Protein AF-X6L931-F1 (afdb_monomer_lite)

Sequence (562 aa):
MQEILWKCPLEDMTSLAKAILKLPLKGQKFVKMIRKCCDMDLNNISTMVNEADKLRTEKSLKQLNDAMNSGEWQFASCKDALQGKKEEELILKITNTVWRYEEIGENIDRVLLGVEKQELKKIESAIQQFEECKEISSYRIEFWKKGGRIDIENDEKGGNQDNDKPLKLPVRSQMNEFEDCKKLWKQQLMEWKKQCFELREKFPALNYFCFNQVHFLIQKINQLNMPNCPDRVIEASKYIKPFLQKIKYNVTDHDVNNVLRGWKGFDPKDLDQYNFNNNNNFRKCRDSIAKFGMILHPIWMSSQHNCVEEKPFSIGLNAGKPNLIIGSKELLFELLGLFESQRFIPRAEHILICNETTTEEDIACLIFRAITNHKKMLLTTDLTITETNHNLVKPLYCLVYPEKLAFATLDHICQDIHELLLNDIRLEQLKNSFYMFVVMSSEPTNDLCKILAPFQLYTSGQVAMGKSRLIQRDIQRIRKIHKAKTIHEICVAFNSKDIDWVTIMNRFWSHHPYSDIDEENTLIIYHLNISSCVSKEINDFLFELLFLQHINSSSQMSQCFH

pLDDT: mean 76.31, std 17.62, range [31.75, 96.31]

Secondary structure (DSSP, 8-state):
-IIIIISS---SHHHHHHHHHTS---HHHHHHHHHHHHSS-HHHHHHHHHHHHHHHHHHHHHHHHHHHHH-EEEEPPHHHHHTT-GGGSEEEEETTEEEEHHHHHHHHHHHHHHS-HHHHTTTHHHHHHHHHHHHHHHHHHHHHHTT--------TTT----TTSPPEEETTS-HHHHHHHHHHHHHHHHHHHHHHHHHHHH-GGGGGS-HHHHHHHHHHHHHHHSTT-TTHHHHHHHHTHHHHHHH-TT--HHHHHHHHHHHHT--GGGGGGG------TTHHHHHHHHHHHHHHHHHHHH--TT-B-SPPP-----TTEEEEEE--TTHHHHHHHHHHHTT----TTTEEE--TT--HHHHHHHHHHHHHHHHHHHHHT-S---S--TT-BPPEEEEE-GGGS-HHHHHHHHHHHIIIIISHHHHHHTTT---EEEEEES-TTSHHHHHHGGGEE---------HHHHHHHHHHHHHHH-TTSEEEEEEEEE-SSS--HHHHHHHHHTTS--SSS-TTTEEEEEEEEE-TTS-TTHHHHHHHHHTSSEE--SSS--EE--

Foldseek 3Di:
DCVQQVVDPDPDPVSNVVSVVPPPDPPVVVVVVVCVVVPDDVVVVVVVVVVVLLVLLVVLLVQLLQLLVFKKKWADFLVCLQVVPQQRGIWIDGPPDIATPVRNVVSVVSNVVNDDPVSCVSNVLVVVLNVLSVLLSVLLSLCSQQQFAFDQDDDPPDDRDHSRGIDMDRSNDDPVVSVVSNVVSNVLSVVSVVLSVLLCVVQVLCLLDRNLLVVVVLVLLVLLLDPPNPPSVVSLVQRPQLSLCSLAVPDDVVLSVQLSVLVVPPDLVVCVVSVDDCDDRRNVSSSSSSSSSVSSRVSNLPHCQFWDQAQAACPVFAFLAEAEEADAPPVVVVVVVVCVRLVHQAAPLQEDEDAQLDALSNVVSLLSNLQVVQVSVVVVPVPDPDPDPSRTRGRAHEYEALVRYDPVRLVVNLVVCCVCRNDPVNCVVSVVGGGHYYYYHNDCPRPSNVSCVVNYDDDDDDDDDDPVPVVVVVVVVVVVPQPQADEAEQEDEDDAQDDPPVVRVVSVVVPDDDDDDDPVRHDYHYHYHYDPNYHPCVVVVCCNCVRNQWDDDSRSDRRGRD

Radius of gyration: 29.78 Å; chains: 1; bounding box: 73×68×77 Å

Organism: Reticulomyxa filosa (NCBI:txid46433)

Structure (mmCIF, N/CA/C/O backbone):
data_AF-X6L931-F1
#
_entry.id   AF-X6L931-F1
#
loop_
_atom_site.group_PDB
_atom_site.id
_atom_site.type_symbol
_atom_site.label_atom_id
_atom_site.label_alt_id
_atom_site.label_comp_id
_atom_site.label_asym_id
_atom_site.label_entity_id
_atom_site.label_seq_id
_atom_site.pdbx_PDB_ins_code
_atom_site.Cartn_x
_atom_site.Cartn_y
_atom_site.Cartn_z
_atom_site.occupancy
_atom_site.B_iso_or_equiv
_atom_site.auth_seq_id
_atom_site.auth_comp_id
_atom_site.auth_asym_id
_atom_site.auth_atom_id
_atom_site.pdbx_PDB_model_num
ATOM 1 N N . MET A 1 1 ? -21.187 -34.403 16.573 1.00 63.12 1 MET A N 1
ATOM 2 C CA . MET A 1 1 ? -22.458 -33.808 16.102 1.00 63.12 1 MET A CA 1
ATOM 3 C C . MET A 1 1 ? -22.191 -32.828 14.970 1.00 63.12 1 MET A C 1
ATOM 5 O O . MET A 1 1 ? -22.684 -33.076 13.885 1.00 63.12 1 MET A O 1
ATOM 9 N N . GLN A 1 2 ? -21.338 -31.818 15.172 1.00 57.94 2 GLN A N 1
ATOM 10 C CA . GLN A 1 2 ? -20.962 -30.834 14.144 1.00 57.94 2 GLN A CA 1
ATOM 11 C C . GLN A 1 2 ? -20.437 -31.471 12.837 1.00 57.94 2 GLN A C 1
ATOM 13 O O . GLN A 1 2 ? -20.990 -31.221 11.776 1.00 57.94 2 GLN A O 1
ATOM 18 N N . GLU A 1 3 ? -19.471 -32.391 12.922 1.00 66.50 3 GLU A N 1
ATOM 19 C CA . GLU A 1 3 ? -18.926 -33.132 11.762 1.00 66.50 3 GLU A CA 1
ATOM 20 C C . GLU A 1 3 ? -19.939 -34.061 11.064 1.00 66.50 3 GLU A C 1
ATOM 22 O O . GLU A 1 3 ? -19.857 -34.288 9.865 1.00 66.50 3 GLU A O 1
ATOM 27 N N . ILE A 1 4 ? -20.907 -34.608 11.806 1.00 69.88 4 ILE A N 1
ATOM 28 C CA . ILE A 1 4 ? -21.804 -35.672 11.314 1.00 69.88 4 ILE A CA 1
ATOM 29 C C . ILE A 1 4 ? -23.136 -35.102 10.804 1.00 69.88 4 ILE A C 1
ATOM 31 O O . ILE A 1 4 ? -23.719 -35.668 9.889 1.00 69.88 4 ILE A O 1
ATOM 35 N N . LEU A 1 5 ? -23.619 -33.996 11.383 1.00 70.25 5 LEU A N 1
ATOM 36 C CA . LEU A 1 5 ? -24.912 -33.383 11.054 1.00 70.25 5 LEU A CA 1
ATOM 37 C C . LEU A 1 5 ? -24.798 -31.990 10.435 1.00 70.25 5 LEU A C 1
ATOM 39 O O . LEU A 1 5 ? -25.561 -31.691 9.530 1.00 70.25 5 LEU A O 1
ATOM 43 N N . TRP A 1 6 ? -23.896 -31.127 10.914 1.00 67.44 6 TRP A N 1
ATOM 44 C CA . TRP A 1 6 ? -23.831 -29.734 10.438 1.00 67.44 6 TRP A CA 1
ATOM 45 C C . TRP A 1 6 ? -22.924 -29.549 9.221 1.00 67.44 6 TRP A C 1
ATOM 47 O O . TRP A 1 6 ? -23.132 -28.620 8.453 1.00 67.44 6 TRP A O 1
ATOM 57 N N . LYS A 1 7 ? -21.929 -30.423 9.038 1.00 71.81 7 LYS A N 1
ATOM 58 C CA . LYS A 1 7 ? -21.010 -30.387 7.888 1.00 71.81 7 LYS A CA 1
ATOM 59 C C . LYS A 1 7 ? -21.321 -31.427 6.807 1.00 71.81 7 LYS A C 1
ATOM 61 O O . LYS A 1 7 ? -20.640 -31.461 5.788 1.00 71.81 7 LYS A O 1
ATOM 66 N N . CYS A 1 8 ? -22.312 -32.292 7.023 1.00 70.19 8 CYS A N 1
ATOM 67 C CA . CYS A 1 8 ? -22.696 -33.305 6.046 1.00 70.19 8 CYS A CA 1
ATOM 68 C C . CYS A 1 8 ? -23.721 -32.695 5.073 1.00 70.19 8 CYS A C 1
ATOM 70 O O . CYS A 1 8 ? -24.689 -32.103 5.547 1.00 70.19 8 CYS A O 1
ATOM 72 N N . PRO A 1 9 ? -23.544 -32.802 3.747 1.00 67.44 9 PRO A N 1
ATOM 73 C CA . PRO A 1 9 ? -24.571 -32.389 2.797 1.00 67.44 9 PRO A CA 1
ATOM 74 C C . PRO A 1 9 ? -25.783 -33.318 2.945 1.00 67.44 9 PRO A C 1
ATOM 76 O O . PRO A 1 9 ? -25.705 -34.519 2.692 1.00 67.44 9 PRO A O 1
ATOM 79 N N . LEU A 1 10 ? -26.892 -32.770 3.438 1.00 80.88 10 LEU A N 1
ATOM 80 C CA . LEU A 1 10 ? -28.129 -33.509 3.675 1.00 80.88 10 LEU A CA 1
ATOM 81 C C . LEU A 1 10 ? -29.097 -33.231 2.527 1.00 80.88 10 LEU A C 1
ATOM 83 O O . LEU A 1 10 ? -29.879 -32.289 2.580 1.00 80.88 10 LEU A O 1
ATOM 87 N N . GLU A 1 11 ? -29.004 -34.039 1.475 1.00 82.31 11 GLU A N 1
ATOM 88 C CA . GLU A 1 11 ? -29.787 -33.855 0.243 1.00 82.31 11 GLU A CA 1
ATOM 89 C C . GLU A 1 11 ? -31.252 -34.293 0.398 1.00 82.31 11 GLU A C 1
ATOM 91 O O . GLU A 1 11 ? -32.134 -33.792 -0.296 1.00 82.31 11 GLU A O 1
ATOM 96 N N . ASP A 1 12 ? -31.531 -35.205 1.333 1.00 81.00 12 ASP A N 1
ATOM 97 C CA . ASP A 1 12 ? -32.870 -35.713 1.614 1.00 81.00 12 ASP A CA 1
ATOM 98 C C . ASP A 1 12 ? -33.040 -36.169 3.081 1.00 81.00 12 ASP A C 1
ATOM 100 O O . ASP A 1 12 ? -32.087 -36.284 3.864 1.00 81.00 12 ASP A O 1
ATOM 104 N N . MET A 1 13 ? -34.287 -36.461 3.471 1.00 81.31 13 MET A N 1
ATOM 105 C CA . MET A 1 13 ? -34.615 -36.950 4.821 1.00 81.31 13 MET A CA 1
ATOM 106 C C . MET A 1 13 ? -33.942 -38.289 5.149 1.00 81.31 13 MET A C 1
ATOM 108 O O . MET A 1 13 ? -33.656 -38.575 6.314 1.00 81.31 13 MET A O 1
ATOM 112 N N . THR A 1 14 ? -33.642 -39.100 4.134 1.00 83.69 14 THR A N 1
ATOM 113 C CA . THR A 1 14 ? -32.938 -40.378 4.287 1.00 83.69 14 THR A CA 1
ATOM 114 C C . THR A 1 14 ? -31.491 -40.159 4.725 1.00 83.69 14 THR A C 1
ATOM 116 O O . THR A 1 14 ? -30.980 -40.862 5.601 1.00 83.69 14 THR A O 1
ATOM 119 N N . SER A 1 15 ? -30.831 -39.164 4.142 1.00 80.69 15 SER A N 1
ATOM 120 C CA . SER A 1 15 ? -29.458 -38.763 4.432 1.00 80.69 15 SER A CA 1
ATOM 121 C C . SER A 1 15 ? -29.354 -38.180 5.837 1.00 80.69 15 SER A C 1
ATOM 123 O O . SER A 1 15 ? -28.461 -38.569 6.594 1.00 80.69 15 SER A O 1
ATOM 125 N N . LEU A 1 16 ? -30.330 -37.357 6.241 1.00 80.25 16 LEU A N 1
ATOM 126 C CA . LEU A 1 16 ? -30.446 -36.858 7.614 1.00 80.25 16 LEU A CA 1
ATOM 127 C C . LEU A 1 16 ? -30.643 -38.004 8.617 1.00 80.25 16 LEU A C 1
ATOM 129 O O . LEU A 1 16 ? -29.922 -38.079 9.611 1.00 80.25 16 LEU A O 1
ATOM 133 N N . ALA A 1 17 ? -31.561 -38.936 8.349 1.00 79.25 17 ALA A N 1
ATOM 134 C CA . ALA A 1 17 ? -31.804 -40.077 9.232 1.00 79.25 17 ALA A CA 1
ATOM 135 C C . ALA A 1 17 ? -30.546 -40.947 9.404 1.00 79.25 17 ALA A C 1
ATOM 137 O O . ALA A 1 17 ? -30.175 -41.300 10.526 1.00 79.25 17 ALA A O 1
ATOM 138 N N . LYS A 1 18 ? -29.830 -41.234 8.307 1.00 80.94 18 LYS A N 1
ATOM 139 C CA . LYS A 1 18 ? -28.554 -41.967 8.338 1.00 80.94 18 LYS A CA 1
ATOM 140 C C . LYS A 1 18 ? -27.480 -41.220 9.130 1.00 80.94 18 LYS A C 1
ATOM 142 O O . LYS A 1 18 ? -26.724 -41.854 9.864 1.00 80.94 18 LYS A O 1
ATOM 147 N N . ALA A 1 19 ? -27.406 -39.898 9.007 1.00 79.81 19 ALA A N 1
ATOM 148 C CA . ALA A 1 19 ? -26.463 -39.076 9.757 1.00 79.81 19 ALA A CA 1
ATOM 149 C C . ALA A 1 19 ? -26.771 -39.067 11.266 1.00 79.81 19 ALA A C 1
ATOM 151 O O . ALA A 1 19 ? -25.864 -39.244 12.080 1.00 79.81 19 ALA A O 1
ATOM 152 N N . ILE A 1 20 ? -28.047 -38.957 11.654 1.00 75.50 20 ILE A N 1
ATOM 153 C CA . ILE A 1 20 ? -28.480 -39.045 13.059 1.00 75.50 20 ILE A CA 1
ATOM 154 C C . ILE A 1 20 ? -28.104 -40.410 13.656 1.00 75.50 20 ILE A C 1
ATOM 156 O O . ILE A 1 20 ? -27.567 -40.470 14.762 1.00 75.50 20 ILE A O 1
ATOM 160 N N . LEU A 1 21 ? -28.316 -41.500 12.908 1.00 77.00 21 LEU A N 1
ATOM 161 C CA . LEU A 1 21 ? -27.977 -42.864 13.335 1.00 77.00 21 LEU A CA 1
ATOM 162 C C . LEU A 1 21 ? -26.465 -43.105 13.490 1.00 77.00 21 LEU A C 1
ATOM 164 O O . LEU A 1 21 ? -26.065 -43.984 14.249 1.00 77.00 21 LEU A O 1
ATOM 168 N N . LYS A 1 22 ? -25.624 -42.323 12.801 1.00 77.62 22 LYS A N 1
ATOM 169 C CA . LYS A 1 22 ? -24.154 -42.385 12.901 1.00 77.62 22 LYS A CA 1
ATOM 170 C C . LYS A 1 22 ? -23.585 -41.648 14.114 1.00 77.62 22 LYS A C 1
ATOM 172 O O . LYS A 1 22 ? -22.385 -41.755 14.372 1.00 77.62 22 LYS A O 1
ATOM 177 N N . LEU A 1 23 ? -24.389 -40.878 14.852 1.00 75.06 23 LEU A N 1
ATOM 178 C CA . LEU A 1 23 ? -23.903 -40.246 16.075 1.00 75.06 23 LEU A CA 1
ATOM 179 C C . LEU A 1 23 ? -23.463 -41.334 17.075 1.00 75.06 23 LEU A C 1
ATOM 181 O O . LEU A 1 23 ? -24.164 -42.331 17.225 1.00 75.06 23 LEU A O 1
ATOM 185 N N . PRO A 1 24 ? -22.326 -41.176 17.780 1.00 64.31 24 PRO A N 1
ATOM 186 C CA . PRO A 1 24 ? -21.878 -42.139 18.783 1.00 64.31 24 PRO A CA 1
ATOM 187 C C . PRO A 1 24 ? -22.879 -42.182 19.950 1.00 64.31 24 PRO A C 1
ATOM 189 O O . PRO A 1 24 ? -22.856 -41.370 20.878 1.00 64.31 24 PRO A O 1
ATOM 192 N N . LEU A 1 25 ? -23.819 -43.121 19.862 1.00 61.47 25 LEU A N 1
ATOM 193 C CA . LEU A 1 25 ? -24.951 -43.276 20.762 1.00 61.47 25 LEU A CA 1
ATOM 194 C C . LEU A 1 25 ? -24.498 -43.935 22.071 1.00 61.47 25 LEU A C 1
ATOM 196 O O . LEU A 1 25 ? -24.530 -45.153 22.217 1.00 61.47 25 LEU A O 1
ATOM 200 N N . LYS A 1 26 ? -24.252 -43.136 23.115 1.00 58.84 26 LYS A N 1
ATOM 201 C CA . LYS A 1 26 ? -24.707 -43.550 24.456 1.00 58.84 26 LYS A CA 1
ATOM 202 C C . LYS A 1 26 ? -26.230 -43.381 24.468 1.00 58.84 26 LYS A C 1
ATOM 204 O O . LYS A 1 26 ? -26.736 -42.398 25.004 1.00 58.84 26 LYS A O 1
ATOM 209 N N . GLY A 1 27 ? -26.938 -44.275 23.768 1.00 59.56 27 GLY A N 1
ATOM 210 C CA . GLY A 1 27 ? -28.285 -44.065 23.211 1.00 59.56 27 GLY A CA 1
ATOM 211 C C . GLY A 1 27 ? -29.347 -43.552 24.185 1.00 59.56 27 GLY A C 1
ATOM 212 O O . GLY A 1 27 ? -30.172 -42.728 23.807 1.00 59.56 27 GLY A O 1
ATOM 213 N N . GLN A 1 28 ? -29.275 -43.918 25.466 1.00 60.59 28 GLN A N 1
ATOM 214 C CA . GLN A 1 28 ? -30.194 -43.376 26.473 1.00 60.59 28 GLN A CA 1
ATOM 215 C C . GLN A 1 28 ? -29.902 -41.917 26.852 1.00 60.59 28 GLN A C 1
ATOM 217 O O . GLN A 1 28 ? -30.826 -41.173 27.163 1.00 60.59 28 GLN A O 1
ATOM 222 N N . LYS A 1 29 ? -28.641 -41.471 26.821 1.00 67.44 29 LYS A N 1
ATOM 223 C CA . LYS A 1 29 ? -28.256 -40.114 27.238 1.00 67.44 29 LYS A CA 1
ATOM 224 C C . LYS A 1 29 ? -28.620 -39.074 26.178 1.00 67.44 29 LYS A C 1
ATOM 226 O O . LYS A 1 29 ? -29.104 -38.009 26.534 1.00 67.44 29 LYS A O 1
ATOM 231 N N . PHE A 1 30 ? -28.448 -39.399 24.896 1.00 70.44 30 PHE A N 1
ATOM 232 C CA . PHE A 1 30 ? -28.790 -38.502 23.788 1.00 70.44 30 PHE A CA 1
ATOM 233 C C . PHE A 1 30 ? -30.301 -38.299 23.655 1.00 70.44 30 PHE A C 1
ATOM 235 O O . PHE A 1 30 ? -30.756 -37.161 23.655 1.00 70.44 30 PHE A O 1
ATOM 242 N N . VAL A 1 31 ? -31.084 -39.385 23.646 1.00 71.06 31 VAL A N 1
ATOM 243 C CA . VAL A 1 31 ? -32.554 -39.301 23.613 1.00 71.06 31 VAL A CA 1
ATOM 244 C C . VAL A 1 31 ? -33.082 -38.568 24.846 1.00 71.06 31 VAL A C 1
ATOM 246 O O . VAL A 1 31 ? -33.968 -37.733 24.722 1.00 71.06 31 VAL A O 1
ATOM 249 N N . LYS A 1 32 ? -32.498 -38.803 26.030 1.00 74.19 32 LYS A N 1
ATOM 250 C CA . LYS A 1 32 ? -32.855 -38.076 27.256 1.00 74.19 32 LYS A CA 1
ATOM 251 C C . LYS A 1 32 ? -32.479 -36.592 27.194 1.00 74.19 32 LYS A C 1
ATOM 253 O O . LYS A 1 32 ? -33.222 -35.782 27.729 1.00 74.19 32 LYS A O 1
ATOM 258 N N . MET A 1 33 ? -31.369 -36.225 26.548 1.00 69.88 33 MET A N 1
ATOM 259 C CA . MET A 1 33 ? -30.984 -34.822 26.338 1.00 69.88 33 MET A CA 1
ATOM 260 C C . MET A 1 33 ? -31.874 -34.130 25.303 1.00 69.88 33 MET A C 1
ATOM 262 O O . MET A 1 33 ? -32.339 -33.037 25.589 1.00 69.88 33 MET A O 1
ATOM 266 N N . ILE A 1 34 ? -32.179 -34.769 24.167 1.00 73.44 34 ILE A N 1
ATOM 267 C CA . ILE A 1 34 ? -33.132 -34.235 23.180 1.00 73.44 34 ILE A CA 1
ATOM 268 C C . ILE A 1 34 ? -34.513 -34.091 23.797 1.00 73.44 34 ILE A C 1
ATOM 270 O O . ILE A 1 34 ? -35.081 -33.015 23.712 1.00 73.44 34 ILE A O 1
ATOM 274 N N . ARG A 1 35 ? -35.026 -35.128 24.470 1.00 75.69 35 ARG A N 1
ATOM 275 C CA . ARG A 1 35 ? -36.306 -35.054 25.181 1.00 75.69 35 ARG A CA 1
ATOM 276 C C . ARG A 1 35 ? -36.288 -33.897 26.178 1.00 75.69 35 ARG A C 1
ATOM 278 O O . ARG A 1 35 ? -37.179 -33.072 26.141 1.00 75.69 35 ARG A O 1
ATOM 285 N N . LYS A 1 36 ? -35.226 -33.755 26.978 1.00 75.06 36 LYS A N 1
ATOM 286 C CA . LYS A 1 36 ? -35.083 -32.621 27.901 1.00 75.06 36 LYS A CA 1
ATOM 287 C C . LYS A 1 36 ? -35.056 -31.262 27.186 1.00 75.06 36 LYS A C 1
ATOM 289 O O . LYS A 1 36 ? -35.568 -30.313 27.754 1.00 75.06 36 LYS A O 1
ATOM 294 N N . CYS A 1 37 ? -34.475 -31.157 25.989 1.00 67.06 37 CYS A N 1
ATOM 295 C CA . CYS A 1 37 ? -34.490 -29.935 25.177 1.00 67.06 37 CYS A CA 1
ATOM 296 C C . CYS A 1 37 ? -35.861 -29.660 24.538 1.00 67.06 37 CYS A C 1
ATOM 298 O O . CYS A 1 37 ? -36.266 -28.509 24.490 1.00 67.06 37 CYS A O 1
ATOM 300 N N . CYS A 1 38 ? -36.565 -30.691 24.061 1.00 69.62 38 CYS A N 1
ATOM 301 C CA . CYS A 1 38 ? -37.903 -30.585 23.470 1.00 69.62 38 CYS A CA 1
ATOM 302 C C . CYS A 1 38 ? -38.991 -30.324 24.520 1.00 69.62 38 CYS A C 1
ATOM 304 O O . CYS A 1 38 ? -39.970 -29.653 24.222 1.00 69.62 38 CYS A O 1
ATOM 306 N N . ASP A 1 39 ? -38.801 -30.842 25.734 1.00 76.00 39 ASP A N 1
ATOM 307 C CA . ASP A 1 39 ? -39.669 -30.615 26.893 1.00 76.00 39 ASP A CA 1
ATOM 308 C C . ASP A 1 39 ? -39.314 -29.303 27.620 1.00 76.00 39 ASP A C 1
ATOM 310 O O . ASP A 1 39 ? -40.004 -28.902 28.558 1.00 76.00 39 ASP A O 1
ATOM 314 N N . MET A 1 40 ? -38.214 -28.642 27.234 1.00 70.81 40 MET A N 1
ATOM 315 C CA . MET A 1 40 ? -37.852 -27.334 27.766 1.00 70.81 40 MET A CA 1
ATOM 316 C C . MET A 1 40 ? -38.753 -26.291 27.118 1.00 70.81 40 MET A C 1
ATOM 318 O O . MET A 1 40 ? -38.824 -26.208 25.894 1.00 70.81 40 MET A O 1
ATOM 322 N N . ASP A 1 41 ? -39.418 -25.481 27.938 1.00 72.69 41 ASP A N 1
ATOM 323 C CA . ASP A 1 41 ? -40.176 -24.340 27.436 1.00 72.69 41 ASP A CA 1
ATOM 324 C C . ASP A 1 41 ? -39.249 -23.457 26.582 1.00 72.69 41 ASP A C 1
ATOM 326 O O . ASP A 1 41 ? -38.189 -23.024 27.043 1.00 72.69 41 ASP A O 1
ATOM 330 N N . LEU A 1 42 ? -39.627 -23.201 25.330 1.00 71.69 42 LEU A N 1
ATOM 331 C CA . LEU A 1 42 ? -38.876 -22.311 24.443 1.00 71.69 42 LEU A CA 1
ATOM 332 C C . LEU A 1 42 ? -38.758 -20.903 25.051 1.00 71.69 42 LEU A C 1
ATOM 334 O O . LEU A 1 42 ? -37.746 -20.233 24.835 1.00 71.69 42 LEU A O 1
ATOM 338 N N . ASN A 1 43 ? -39.719 -20.496 25.891 1.00 74.06 43 ASN A N 1
ATOM 339 C CA . ASN A 1 43 ? -39.619 -19.267 26.675 1.00 74.06 43 ASN A CA 1
ATOM 340 C C . ASN A 1 43 ? -38.457 -19.328 27.675 1.00 74.06 43 ASN A C 1
ATOM 342 O O . ASN A 1 43 ? -37.746 -18.342 27.827 1.00 74.06 43 ASN A O 1
ATOM 346 N N . ASN A 1 44 ? -38.183 -20.486 28.288 1.00 76.38 44 ASN A N 1
ATOM 347 C CA . ASN A 1 44 ? -37.018 -20.657 29.162 1.00 76.38 44 ASN A CA 1
ATOM 348 C C . ASN A 1 44 ? -35.699 -20.584 28.385 1.00 76.38 44 ASN A C 1
ATOM 350 O O . ASN A 1 44 ? -34.724 -20.075 28.927 1.00 76.38 44 ASN A O 1
ATOM 354 N N . ILE A 1 45 ? -35.644 -21.042 27.127 1.00 72.88 45 ILE A N 1
ATOM 355 C CA . ILE A 1 45 ? -34.454 -20.839 26.279 1.00 72.88 45 ILE A CA 1
ATOM 356 C C . ILE A 1 45 ? -34.241 -19.346 26.035 1.00 72.88 45 ILE A C 1
ATOM 358 O O . ILE A 1 45 ? -33.124 -18.863 26.205 1.00 72.88 45 ILE A O 1
ATOM 362 N N . SER A 1 46 ? -35.302 -18.607 25.696 1.00 74.69 46 SER A N 1
ATOM 363 C CA . SER A 1 46 ? -35.222 -17.152 25.536 1.00 74.69 46 SER A CA 1
ATOM 364 C C . SER A 1 46 ? -34.772 -16.463 26.826 1.00 74.69 46 SER A C 1
ATOM 366 O O . SER A 1 46 ? -33.919 -15.583 26.768 1.00 74.69 46 SER A O 1
ATOM 368 N N . THR A 1 47 ? -35.286 -16.876 27.988 1.00 79.56 47 THR A N 1
ATOM 369 C CA . THR A 1 47 ? -34.856 -16.346 29.289 1.00 79.56 47 THR A CA 1
ATOM 370 C C . THR A 1 47 ? -33.387 -16.655 29.557 1.00 79.56 47 THR A C 1
ATOM 372 O O . THR A 1 47 ? -32.647 -15.755 29.930 1.00 79.56 47 THR A O 1
ATOM 375 N N . MET A 1 48 ? -32.926 -17.881 29.290 1.00 76.75 48 MET A N 1
ATOM 376 C CA . MET A 1 48 ? -31.518 -18.258 29.459 1.00 76.75 48 MET A CA 1
ATOM 377 C C . MET A 1 48 ? -30.581 -17.485 28.524 1.00 76.75 48 MET A C 1
ATOM 379 O O . MET A 1 48 ? -29.471 -17.143 28.925 1.00 76.75 48 MET A O 1
ATOM 383 N N . VAL A 1 49 ? -31.003 -17.214 27.285 1.00 79.94 49 VAL A N 1
ATOM 384 C CA . VAL A 1 49 ? -30.245 -16.375 26.344 1.00 79.94 49 VAL A CA 1
ATOM 385 C C . VAL A 1 49 ? -30.175 -14.941 26.863 1.00 79.94 49 VAL A C 1
ATOM 387 O O . VAL A 1 49 ? -29.080 -14.400 26.973 1.00 79.94 49 VAL A O 1
ATOM 390 N N . ASN A 1 50 ? -31.304 -14.371 27.291 1.00 82.94 50 ASN A N 1
ATOM 391 C CA . ASN A 1 50 ? -31.354 -13.024 27.861 1.00 82.94 50 ASN A CA 1
ATOM 392 C C . ASN A 1 50 ? -30.506 -12.901 29.140 1.00 82.94 50 ASN A C 1
ATOM 394 O O . ASN A 1 50 ? -29.813 -11.905 29.330 1.00 82.94 50 ASN A O 1
ATOM 398 N N . GLU A 1 51 ? -30.526 -13.910 30.014 1.00 85.56 51 GLU A N 1
ATOM 399 C CA . GLU A 1 51 ? -29.682 -13.971 31.212 1.00 85.56 51 GLU A CA 1
ATOM 400 C C . GLU A 1 51 ? -28.197 -14.069 30.853 1.00 85.56 51 GLU A C 1
ATOM 402 O O . GLU A 1 51 ? -27.371 -13.371 31.442 1.00 85.56 51 GLU A O 1
ATOM 407 N N . ALA A 1 52 ? -27.843 -14.902 29.871 1.00 83.25 52 ALA A N 1
ATOM 408 C CA . ALA A 1 52 ? -26.469 -15.031 29.401 1.00 83.25 52 ALA A CA 1
ATOM 409 C C . ALA A 1 52 ? -25.954 -13.731 28.765 1.00 83.25 52 ALA A C 1
ATOM 411 O O . ALA A 1 52 ? -24.809 -13.345 29.013 1.00 83.25 52 ALA A O 1
ATOM 412 N N . ASP A 1 53 ? -26.789 -13.044 27.986 1.00 85.50 53 ASP A N 1
ATOM 413 C CA . ASP A 1 53 ? -26.457 -11.753 27.388 1.00 85.50 53 ASP A CA 1
ATOM 414 C C . ASP A 1 53 ? -26.320 -10.671 28.457 1.00 85.50 53 ASP A C 1
ATOM 416 O O . ASP A 1 53 ? -25.325 -9.949 28.461 1.00 85.50 53 ASP A O 1
ATOM 420 N N . LYS A 1 54 ? -27.223 -10.631 29.443 1.00 88.69 54 LYS A N 1
ATOM 421 C CA . LYS A 1 54 ? -27.109 -9.724 30.591 1.00 88.69 54 LYS A CA 1
ATOM 422 C C . LYS A 1 54 ? -25.800 -9.939 31.358 1.00 88.69 54 LYS A C 1
ATOM 424 O O . LYS A 1 54 ? -25.076 -8.980 31.606 1.00 88.69 54 LYS A O 1
ATOM 429 N N . LEU A 1 55 ? -25.448 -11.191 31.665 1.00 89.62 55 LEU A N 1
ATOM 430 C CA . LEU A 1 55 ? -24.191 -11.533 32.345 1.00 89.62 55 LEU A CA 1
ATOM 431 C C . LEU A 1 55 ? -22.956 -11.109 31.540 1.00 89.62 55 LEU A C 1
ATOM 433 O O . LEU A 1 55 ? -21.956 -10.666 32.111 1.00 89.62 55 LEU A O 1
ATOM 437 N N . ARG A 1 56 ? -22.998 -11.248 30.210 1.00 89.50 56 ARG A N 1
ATOM 438 C CA . ARG A 1 56 ? -21.919 -10.782 29.327 1.00 89.50 56 ARG A CA 1
ATOM 439 C C . ARG A 1 56 ? -21.816 -9.263 29.337 1.00 89.50 56 ARG A C 1
ATOM 441 O O . ARG A 1 56 ? -20.712 -8.755 29.500 1.00 89.50 56 ARG A O 1
ATOM 448 N N . THR A 1 57 ? -22.936 -8.558 29.227 1.00 92.06 57 THR A N 1
ATOM 449 C CA . THR A 1 57 ? -22.991 -7.093 29.282 1.00 92.06 57 THR A CA 1
ATOM 450 C C . THR A 1 57 ? -22.453 -6.558 30.608 1.00 92.06 57 THR A C 1
ATOM 452 O O . THR A 1 57 ? -21.595 -5.677 30.606 1.00 92.06 57 THR A O 1
ATOM 455 N N . GLU A 1 58 ? -22.868 -7.133 31.741 1.00 92.25 58 GLU A N 1
ATOM 456 C CA . GLU A 1 58 ? -22.356 -6.775 33.071 1.00 92.25 58 GLU A CA 1
ATOM 457 C C . GLU A 1 58 ? -20.841 -7.007 33.178 1.00 92.25 58 GLU A C 1
ATOM 459 O O . GLU A 1 58 ? -20.108 -6.180 33.729 1.00 92.25 58 GLU A O 1
ATOM 464 N N . LYS A 1 59 ? -20.340 -8.110 32.605 1.00 93.56 59 LYS A N 1
ATOM 465 C CA . LYS A 1 59 ? -18.903 -8.397 32.548 1.00 93.56 59 LYS A CA 1
ATOM 466 C C . LYS A 1 59 ? -18.148 -7.356 31.717 1.00 93.56 59 LYS A C 1
ATOM 468 O O . LYS A 1 59 ? -17.129 -6.856 32.190 1.00 93.56 59 LYS A O 1
ATOM 473 N N . SER A 1 60 ? -18.629 -7.018 30.521 1.00 93.38 60 SER A N 1
ATOM 474 C CA . SER A 1 60 ? -18.001 -6.018 29.646 1.00 93.38 60 SER A CA 1
ATOM 475 C C . SER A 1 60 ? -18.015 -4.627 30.287 1.00 93.38 60 SER A C 1
ATOM 477 O O . SER A 1 60 ? -16.989 -3.949 30.292 1.00 93.38 60 SER A O 1
ATOM 479 N N . LEU A 1 61 ? -19.125 -4.236 30.923 1.00 94.06 61 LEU A N 1
ATOM 480 C CA . LEU A 1 61 ? -19.229 -2.990 31.685 1.00 94.06 61 LEU A CA 1
ATOM 481 C C . LEU A 1 61 ? -18.215 -2.952 32.834 1.00 94.06 61 LEU A C 1
ATOM 483 O O . LEU A 1 61 ? -17.531 -1.947 33.030 1.00 94.06 61 LEU A O 1
ATOM 487 N N . LYS A 1 62 ? -18.084 -4.046 33.591 1.00 93.31 62 LYS A N 1
ATOM 488 C CA . LYS A 1 62 ? -17.084 -4.146 34.659 1.00 93.31 62 LYS A CA 1
ATOM 489 C C . LYS A 1 62 ? -15.666 -3.995 34.108 1.00 93.31 62 LYS A C 1
ATOM 491 O O . LYS A 1 62 ? -14.890 -3.223 34.655 1.00 93.31 62 LYS A O 1
ATOM 496 N N . GLN A 1 63 ? -15.348 -4.675 33.009 1.00 94.50 63 GLN A N 1
ATOM 497 C CA . GLN A 1 63 ? -14.030 -4.598 32.378 1.00 94.50 63 GLN A CA 1
ATOM 498 C C . GLN A 1 63 ? -13.713 -3.187 31.857 1.00 94.50 63 GLN A C 1
ATOM 500 O O . GLN A 1 63 ? -12.589 -2.730 32.038 1.00 94.50 63 GLN A O 1
ATOM 505 N N . LEU A 1 64 ? -14.686 -2.459 31.298 1.00 93.69 64 LEU A N 1
ATOM 506 C CA . LEU A 1 64 ? -14.510 -1.050 30.912 1.00 93.69 64 LEU A CA 1
ATOM 507 C C . LEU A 1 64 ? -14.278 -0.138 32.125 1.00 93.69 64 LEU A C 1
ATOM 509 O O . LEU A 1 64 ? -13.415 0.734 32.081 1.00 93.69 64 LEU A O 1
ATOM 513 N N . ASN A 1 65 ? -14.989 -0.362 33.232 1.00 92.56 65 ASN A N 1
ATOM 514 C CA . ASN A 1 65 ? -14.723 0.363 34.478 1.00 92.56 65 ASN A CA 1
ATOM 515 C C . ASN A 1 65 ? -13.329 0.040 35.044 1.00 92.56 65 ASN A C 1
ATOM 517 O O . ASN A 1 65 ? -12.635 0.933 35.522 1.00 92.56 65 ASN A O 1
ATOM 521 N N . ASP A 1 66 ? -12.888 -1.216 34.967 1.00 93.12 66 ASP A N 1
ATOM 522 C CA . ASP A 1 66 ? -11.531 -1.605 35.361 1.00 93.12 66 ASP A CA 1
ATOM 523 C C . ASP A 1 66 ? -10.489 -0.925 34.452 1.00 93.12 66 ASP A C 1
ATOM 525 O O . ASP A 1 66 ? -9.482 -0.403 34.937 1.00 93.12 66 ASP A O 1
ATOM 529 N N . ALA A 1 67 ? -10.766 -0.846 33.146 1.00 94.38 67 ALA A N 1
ATOM 530 C CA . ALA A 1 67 ? -9.929 -0.143 32.180 1.00 94.38 67 ALA A CA 1
ATOM 531 C C . ALA A 1 67 ? -9.791 1.349 32.516 1.00 94.38 67 ALA A C 1
ATOM 533 O O . ALA A 1 67 ? -8.690 1.881 32.440 1.00 94.38 67 ALA A O 1
ATOM 534 N N . MET A 1 68 ? -10.850 2.015 32.980 1.00 92.69 68 MET A N 1
ATOM 535 C CA . MET A 1 68 ? -10.768 3.414 33.426 1.00 92.69 68 MET A CA 1
ATOM 536 C C . MET A 1 68 ? -9.757 3.637 34.563 1.00 92.69 68 MET A C 1
ATOM 538 O O . MET A 1 68 ? -9.191 4.723 34.678 1.00 92.69 68 MET A O 1
ATOM 542 N N . ASN A 1 69 ? -9.495 2.619 35.390 1.00 90.62 69 ASN A N 1
ATOM 543 C CA . ASN A 1 69 ? -8.583 2.725 36.531 1.00 90.62 69 ASN A CA 1
ATOM 544 C C . ASN A 1 69 ? -7.130 2.369 36.180 1.00 90.62 69 ASN A C 1
ATOM 546 O O . ASN A 1 69 ? -6.198 3.019 36.659 1.00 90.62 69 ASN A O 1
ATOM 550 N N . SER A 1 70 ? -6.924 1.320 35.381 1.00 92.00 70 SER A N 1
ATOM 551 C CA . SER A 1 70 ? -5.595 0.737 35.132 1.00 92.00 70 SER A CA 1
ATOM 552 C C . SER A 1 70 ? -5.352 0.311 33.682 1.00 92.00 70 SER A C 1
ATOM 554 O O . SER A 1 70 ? -4.346 -0.341 33.394 1.00 92.00 70 SER A O 1
ATOM 556 N N . GLY A 1 71 ? -6.265 0.649 32.776 1.00 95.44 71 GLY A N 1
ATOM 557 C CA . GLY A 1 71 ? -6.211 0.256 31.379 1.00 95.44 71 GLY A CA 1
ATOM 558 C C . GLY A 1 71 ? -5.230 1.078 30.548 1.00 95.44 71 GLY A C 1
ATOM 559 O O . GLY A 1 71 ? -4.926 2.237 30.848 1.00 95.44 71 GLY A O 1
ATOM 560 N N . GLU A 1 72 ? -4.760 0.470 29.465 1.00 96.25 72 GLU A N 1
ATOM 561 C CA . GLU A 1 72 ? -3.822 1.063 28.515 1.00 96.25 72 GLU A CA 1
ATOM 562 C C . GLU A 1 72 ? -4.250 0.730 27.081 1.00 96.25 72 GLU A C 1
ATOM 564 O O . GLU A 1 72 ? -4.369 -0.441 26.710 1.00 96.25 72 GLU A O 1
ATOM 569 N N . TRP A 1 73 ? -4.449 1.764 26.268 1.00 96.31 73 TRP A N 1
ATOM 570 C CA . TRP A 1 73 ? -4.540 1.647 24.820 1.00 96.31 73 TRP A CA 1
ATOM 571 C C . TRP A 1 73 ? -3.148 1.391 24.263 1.00 96.31 73 TRP A C 1
ATOM 573 O O . TRP A 1 73 ? -2.227 2.172 24.495 1.00 96.31 73 TRP A O 1
ATOM 583 N N . GLN A 1 74 ? -2.989 0.308 23.516 1.00 94.50 74 GLN A N 1
ATOM 584 C CA . GLN A 1 74 ? -1.750 -0.044 22.847 1.00 94.50 74 GLN A CA 1
ATOM 585 C C . GLN A 1 74 ? -1.990 -0.122 21.344 1.00 94.50 74 GLN A C 1
ATOM 587 O O . GLN A 1 74 ? -2.837 -0.878 20.875 1.00 94.50 74 GLN A O 1
ATOM 592 N N . PHE A 1 75 ? -1.201 0.627 20.590 1.00 92.88 75 PHE A N 1
ATOM 593 C CA . PHE A 1 75 ? -1.275 0.662 19.137 1.00 92.88 75 PHE A CA 1
ATOM 594 C C . PHE A 1 75 ? -0.211 -0.255 18.521 1.00 92.88 75 PHE A C 1
ATOM 596 O O . PHE A 1 75 ? 0.847 -0.460 19.128 1.00 92.88 75 PHE A O 1
ATOM 603 N N . ALA A 1 76 ? -0.449 -0.747 17.301 1.00 90.00 76 ALA A N 1
ATOM 604 C CA . ALA A 1 76 ? 0.527 -1.547 16.552 1.00 90.00 76 ALA A CA 1
ATOM 605 C C . ALA A 1 76 ? 1.910 -0.880 16.479 1.00 90.00 76 ALA A C 1
ATOM 607 O O . ALA A 1 76 ? 2.027 0.353 16.478 1.00 90.00 76 ALA A O 1
ATOM 608 N N . SER A 1 77 ? 2.958 -1.701 16.393 1.00 88.94 77 SER A N 1
ATOM 609 C CA . SER A 1 77 ? 4.281 -1.253 15.946 1.00 88.94 77 SER A CA 1
ATOM 610 C C . SER A 1 77 ? 4.322 -1.118 14.418 1.00 88.94 77 SER A C 1
ATOM 612 O O . SER A 1 77 ? 3.442 -1.620 13.712 1.00 88.94 77 SER A O 1
ATOM 614 N N . CYS A 1 78 ? 5.375 -0.489 13.888 1.00 87.50 78 CYS A N 1
ATOM 615 C CA . CYS A 1 78 ? 5.612 -0.433 12.443 1.00 87.50 78 CYS A CA 1
ATOM 616 C C . CYS A 1 78 ? 5.665 -1.843 11.835 1.00 87.50 78 CYS A C 1
ATOM 618 O O . CYS A 1 78 ? 5.054 -2.112 10.801 1.00 87.50 78 CYS A O 1
ATOM 620 N N . LYS A 1 79 ? 6.334 -2.777 12.518 1.00 86.31 79 LYS A N 1
ATOM 621 C CA . LYS A 1 79 ? 6.442 -4.170 12.081 1.00 86.31 79 LYS A CA 1
ATOM 622 C C . LYS A 1 79 ? 5.079 -4.858 11.997 1.00 86.31 79 LYS A C 1
ATOM 624 O O . LYS A 1 79 ? 4.808 -5.513 10.993 1.00 86.31 79 LYS A O 1
ATOM 629 N N . ASP A 1 80 ? 4.231 -4.695 13.011 1.00 86.44 80 ASP A N 1
ATOM 630 C CA . ASP A 1 80 ? 2.914 -5.347 13.052 1.00 86.44 80 ASP A CA 1
ATOM 631 C C . ASP A 1 80 ? 1.991 -4.786 11.961 1.00 86.44 80 ASP A C 1
ATOM 633 O O . ASP A 1 80 ? 1.353 -5.546 11.227 1.00 86.44 80 ASP A O 1
ATOM 637 N N . ALA A 1 81 ? 2.006 -3.459 11.777 1.00 85.69 81 ALA A N 1
ATOM 638 C CA . ALA A 1 81 ? 1.242 -2.776 10.735 1.00 85.69 81 ALA A CA 1
ATOM 639 C C . ALA A 1 81 ? 1.647 -3.232 9.323 1.00 85.69 81 ALA A C 1
ATOM 641 O O . ALA A 1 81 ? 0.796 -3.475 8.467 1.00 85.69 81 ALA A O 1
ATOM 642 N N . LEU A 1 82 ? 2.951 -3.388 9.079 1.00 84.38 82 LEU A N 1
ATOM 643 C CA . LEU A 1 82 ? 3.482 -3.824 7.788 1.00 84.38 82 LEU A CA 1
ATOM 644 C C . LEU A 1 82 ? 3.284 -5.325 7.518 1.00 84.38 82 LEU A C 1
ATOM 646 O O . LEU A 1 82 ? 3.323 -5.737 6.359 1.00 84.38 82 LEU A O 1
ATOM 650 N N . GLN A 1 83 ? 3.062 -6.137 8.556 1.00 84.12 83 GLN A N 1
ATOM 651 C CA . GLN A 1 83 ? 2.679 -7.549 8.431 1.00 84.12 83 GLN A CA 1
ATOM 652 C C . GLN A 1 83 ? 1.176 -7.746 8.178 1.00 84.12 83 GLN A C 1
ATOM 654 O O . GLN A 1 83 ? 0.749 -8.874 7.946 1.00 84.12 83 GLN A O 1
ATOM 659 N N . GLY A 1 84 ? 0.372 -6.675 8.209 1.00 78.56 84 GLY A N 1
ATOM 660 C CA . GLY A 1 84 ? -1.066 -6.740 7.932 1.00 78.56 84 GLY A CA 1
ATOM 661 C C . GLY A 1 84 ? -1.880 -7.433 9.027 1.00 78.56 84 GLY A C 1
ATOM 662 O O . GLY A 1 84 ? -2.977 -7.927 8.765 1.00 78.56 84 GLY A O 1
ATOM 663 N N . LYS A 1 85 ? -1.361 -7.492 10.257 1.00 79.25 85 LYS A N 1
ATOM 664 C CA . LYS A 1 85 ? -2.055 -8.113 11.386 1.00 79.25 85 LYS A CA 1
ATOM 665 C C . LYS A 1 85 ? -3.112 -7.171 11.965 1.00 79.25 85 LYS A C 1
ATOM 667 O O . LYS A 1 85 ? -2.862 -6.486 12.955 1.00 79.25 85 LYS A O 1
ATOM 672 N N . LYS A 1 86 ? -4.310 -7.184 11.378 1.00 77.44 86 LYS A N 1
ATOM 673 C CA . LYS A 1 86 ? -5.445 -6.346 11.816 1.00 77.44 86 LYS A CA 1
ATOM 674 C C . LYS A 1 86 ? -5.741 -6.451 13.318 1.00 77.44 86 LYS A C 1
ATOM 676 O O . LYS A 1 86 ? -5.981 -5.455 13.986 1.00 77.44 86 LYS A O 1
ATOM 681 N N . GLU A 1 87 ? -5.637 -7.655 13.875 1.00 77.06 87 GLU A N 1
ATOM 682 C CA . GLU A 1 87 ? -5.865 -7.934 15.301 1.00 77.06 87 GLU A CA 1
ATOM 683 C C . GLU A 1 87 ? -4.873 -7.263 16.269 1.00 77.06 87 GLU A C 1
ATOM 685 O O . GLU A 1 87 ? -5.108 -7.256 17.481 1.00 77.06 87 GLU A O 1
ATOM 690 N N . GLU A 1 88 ? -3.743 -6.761 15.766 1.00 81.50 88 GLU A N 1
ATOM 691 C CA . GLU A 1 88 ? -2.704 -6.086 16.550 1.00 81.50 88 GLU A CA 1
ATOM 692 C C . GLU A 1 88 ? -2.701 -4.561 16.325 1.00 81.50 88 GLU A C 1
ATOM 694 O O . GLU A 1 88 ? -1.931 -3.858 16.978 1.00 81.50 88 GLU A O 1
ATOM 699 N N . GLU A 1 89 ? -3.576 -4.031 15.455 1.00 87.75 89 GLU A N 1
ATOM 700 C CA . GLU A 1 89 ? -3.642 -2.600 15.105 1.00 87.75 89 GLU A CA 1
ATOM 701 C C . GLU A 1 89 ? -3.978 -1.709 16.307 1.00 87.75 89 GLU A C 1
ATOM 703 O O . GLU A 1 89 ? -3.371 -0.648 16.493 1.00 87.75 89 GLU A O 1
ATOM 708 N N . LEU A 1 90 ? -4.914 -2.153 17.147 1.00 93.88 90 LEU A N 1
ATOM 709 C CA . LEU A 1 90 ? -5.284 -1.504 18.402 1.00 93.88 90 LEU A CA 1
ATOM 710 C C . LEU A 1 90 ? -5.713 -2.556 19.418 1.00 93.88 90 LEU A C 1
ATOM 712 O O . LEU A 1 90 ? -6.495 -3.460 19.117 1.00 93.88 90 LEU A O 1
ATOM 716 N N . ILE A 1 91 ? -5.205 -2.414 20.634 1.00 94.88 91 ILE A N 1
ATOM 717 C CA . ILE A 1 91 ? -5.449 -3.327 21.738 1.00 94.88 91 ILE A CA 1
ATOM 718 C C . ILE A 1 91 ? -5.760 -2.510 22.991 1.00 94.88 91 ILE A C 1
ATOM 720 O O . ILE A 1 91 ? -5.060 -1.547 23.295 1.00 94.88 91 ILE A O 1
ATOM 724 N N . LEU A 1 92 ? -6.759 -2.933 23.761 1.00 96.25 92 LEU A N 1
ATOM 725 C CA . LEU A 1 92 ? -7.015 -2.427 25.104 1.00 96.25 92 LEU A CA 1
ATOM 726 C C . LEU A 1 92 ? -6.502 -3.446 26.120 1.00 96.25 92 LEU A C 1
ATOM 728 O O . LEU A 1 92 ? -7.033 -4.552 26.246 1.00 96.25 92 LEU A O 1
ATOM 732 N N . LYS A 1 93 ? -5.447 -3.080 26.846 1.00 95.44 93 LYS A N 1
ATOM 733 C CA . LYS A 1 93 ? -4.914 -3.885 27.944 1.00 95.44 93 LYS A CA 1
ATOM 734 C C . LYS A 1 93 ? -5.578 -3.489 29.248 1.00 95.44 93 LYS A C 1
ATOM 736 O O . LYS A 1 93 ? -5.543 -2.331 29.642 1.00 95.44 93 LYS A O 1
ATOM 741 N N . ILE A 1 94 ? -6.133 -4.480 29.928 1.00 94.19 94 ILE A N 1
ATOM 742 C CA . ILE A 1 94 ? -6.762 -4.396 31.244 1.00 94.19 94 ILE A CA 1
ATOM 743 C C . ILE A 1 94 ? -6.020 -5.408 32.127 1.00 94.19 94 ILE A C 1
ATOM 745 O O . ILE A 1 94 ? -5.540 -6.420 31.622 1.00 94.19 94 ILE A O 1
ATOM 749 N N . THR A 1 95 ? -5.898 -5.174 33.435 1.00 83.50 95 THR A N 1
ATOM 750 C CA . THR A 1 95 ? -4.996 -5.919 34.345 1.00 83.50 95 THR A CA 1
ATOM 751 C C . THR A 1 95 ? -4.905 -7.438 34.106 1.00 83.50 95 THR A C 1
ATOM 753 O O . THR A 1 95 ? -3.805 -7.979 34.131 1.00 83.50 95 THR A O 1
ATOM 756 N N . ASN A 1 96 ? -6.025 -8.115 33.817 1.00 85.50 96 ASN A N 1
ATOM 757 C CA . ASN A 1 96 ? -6.073 -9.560 33.549 1.00 85.50 96 ASN A CA 1
ATOM 758 C C . ASN A 1 96 ? -6.724 -9.921 32.200 1.00 85.50 96 ASN A C 1
ATOM 760 O O . ASN A 1 96 ? -7.164 -11.055 32.003 1.00 85.50 96 ASN A O 1
ATOM 764 N N . THR A 1 97 ? -6.902 -8.968 31.285 1.00 92.38 97 THR A N 1
ATOM 765 C CA . THR A 1 97 ? -7.583 -9.211 30.005 1.00 92.38 97 THR A CA 1
ATOM 766 C C . THR A 1 97 ? -7.035 -8.295 28.925 1.00 92.38 97 THR A C 1
ATOM 768 O O . THR A 1 97 ? -6.684 -7.149 29.176 1.00 92.38 97 THR A O 1
ATOM 771 N N . VAL A 1 98 ? -6.973 -8.804 27.705 1.00 94.19 98 VAL A N 1
ATOM 772 C CA . VAL A 1 98 ? -6.570 -8.040 26.533 1.00 94.19 98 VAL A CA 1
ATOM 773 C C . VAL A 1 98 ? -7.731 -8.101 25.559 1.00 94.19 98 VAL A C 1
ATOM 775 O O . VAL A 1 98 ? -8.169 -9.203 25.244 1.00 94.19 98 VAL A O 1
ATOM 778 N N . TRP A 1 99 ? -8.238 -6.948 25.135 1.00 94.50 99 TRP A N 1
ATOM 779 C CA . TRP A 1 99 ? -9.228 -6.868 24.066 1.00 94.50 99 TRP A CA 1
ATOM 780 C C . TRP A 1 99 ? -8.556 -6.406 22.783 1.00 94.50 99 TRP A C 1
ATOM 782 O O . TRP A 1 99 ? -7.827 -5.412 22.784 1.00 94.50 99 TRP A O 1
ATOM 792 N N . ARG A 1 100 ? -8.795 -7.134 21.697 1.00 94.06 100 ARG A N 1
ATOM 793 C CA . ARG A 1 100 ? -8.333 -6.779 20.346 1.00 94.06 100 ARG A CA 1
ATOM 794 C C . ARG A 1 100 ? -9.328 -5.853 19.654 1.00 94.06 100 ARG A C 1
ATOM 796 O O . ARG A 1 100 ? -10.462 -5.748 20.104 1.00 94.06 100 ARG A O 1
ATOM 803 N N . TYR A 1 101 ? -8.921 -5.220 18.553 1.00 90.94 101 TYR A N 1
ATOM 804 C CA . TYR A 1 101 ? -9.719 -4.231 17.812 1.00 90.94 101 TYR A CA 1
ATOM 805 C C . TYR A 1 101 ? -11.214 -4.587 17.691 1.00 90.94 101 TYR A C 1
ATOM 807 O O . TYR A 1 101 ? -12.067 -3.823 18.140 1.00 90.94 101 TYR A O 1
ATOM 815 N N . GLU A 1 102 ? -11.530 -5.765 17.143 1.00 90.81 102 GLU A N 1
ATOM 816 C CA . GLU A 1 102 ? -12.916 -6.219 16.949 1.00 90.81 102 GLU A CA 1
ATOM 817 C C . GLU A 1 102 ? -13.628 -6.478 18.282 1.00 90.81 102 GLU A C 1
ATOM 819 O O . GLU A 1 102 ? -14.752 -6.025 18.492 1.00 90.81 102 GLU A O 1
ATOM 824 N N . GLU A 1 103 ? -12.944 -7.124 19.231 1.00 92.94 103 GLU A N 1
ATOM 825 C CA . GLU A 1 103 ? -13.488 -7.401 20.563 1.00 92.94 103 GLU A CA 1
ATOM 826 C C . GLU A 1 103 ? -13.803 -6.115 21.336 1.00 92.94 103 GLU A C 1
ATOM 828 O O . GLU A 1 103 ? -14.761 -6.087 22.106 1.00 92.94 103 GLU A O 1
ATOM 833 N N . ILE A 1 104 ? -13.014 -5.049 21.161 1.00 93.56 104 ILE A N 1
ATOM 834 C CA . ILE A 1 104 ? -13.281 -3.751 21.792 1.00 93.56 104 ILE A CA 1
ATOM 835 C C . ILE A 1 104 ? -14.614 -3.202 21.278 1.00 93.56 104 ILE A C 1
ATOM 837 O O . ILE A 1 104 ? -15.475 -2.867 22.091 1.00 93.56 104 ILE A O 1
ATOM 841 N N . GLY A 1 105 ? -14.800 -3.172 19.953 1.00 92.88 105 GLY A N 1
ATOM 842 C CA . GLY A 1 105 ? -16.041 -2.717 19.322 1.00 92.88 105 GLY A CA 1
ATOM 843 C C . GLY A 1 105 ? -17.250 -3.526 19.789 1.00 92.88 105 GLY A C 1
ATOM 844 O O . GLY A 1 105 ? -18.203 -2.959 20.316 1.00 92.88 105 GLY A O 1
ATOM 845 N N . GLU A 1 106 ? -17.165 -4.858 19.729 1.00 93.31 106 GLU A N 1
ATOM 846 C CA . GLU A 1 106 ? -18.248 -5.738 20.183 1.00 93.31 106 GLU A CA 1
ATOM 847 C C . GLU A 1 106 ? -18.620 -5.523 21.656 1.00 93.31 106 GLU A C 1
ATOM 849 O O . GLU A 1 106 ? -19.797 -5.551 22.021 1.00 93.31 106 GLU A O 1
ATOM 854 N N . ASN A 1 107 ? -17.627 -5.362 22.535 1.00 94.06 107 ASN A N 1
ATOM 855 C CA . ASN A 1 107 ? -17.881 -5.173 23.961 1.00 94.06 107 ASN A CA 1
ATOM 856 C C . ASN A 1 107 ? -18.462 -3.789 24.265 1.00 94.06 107 ASN A C 1
ATOM 858 O O . ASN A 1 107 ? -19.305 -3.688 25.157 1.00 94.06 107 ASN A O 1
ATOM 862 N N . ILE A 1 108 ? -18.055 -2.751 23.530 1.00 94.06 108 ILE A N 1
ATOM 863 C CA . ILE A 1 108 ? -18.652 -1.416 23.628 1.00 94.06 108 ILE A CA 1
ATOM 864 C C . ILE A 1 108 ? -20.102 -1.449 23.137 1.00 94.06 108 ILE A C 1
ATOM 866 O O . ILE A 1 108 ? -20.984 -1.002 23.867 1.00 94.06 108 ILE A O 1
ATOM 870 N N . ASP A 1 109 ? -20.378 -2.050 21.978 1.00 93.12 109 ASP A N 1
ATOM 871 C CA . ASP A 1 109 ? -21.731 -2.144 21.416 1.00 93.12 109 ASP A CA 1
ATOM 872 C C . ASP A 1 109 ? -22.688 -2.893 22.351 1.00 93.12 109 ASP A C 1
ATOM 874 O O . ASP A 1 109 ? -23.803 -2.437 22.612 1.00 93.12 109 ASP A O 1
ATOM 878 N N . ARG A 1 110 ? -22.238 -4.013 22.937 1.00 91.56 110 ARG A N 1
ATOM 879 C CA . ARG A 1 110 ? -23.018 -4.757 23.946 1.00 91.56 110 ARG A CA 1
ATOM 880 C C . ARG A 1 110 ? -23.402 -3.879 25.131 1.00 91.56 110 ARG A C 1
ATOM 882 O O . ARG A 1 110 ? -24.539 -3.934 25.596 1.00 91.56 110 ARG A O 1
ATOM 889 N N . VAL A 1 111 ? -22.461 -3.078 25.624 1.00 92.88 111 VAL A N 1
ATOM 890 C CA . VAL A 1 111 ? -22.696 -2.184 26.759 1.00 92.88 111 VAL A CA 1
ATOM 891 C C . VAL A 1 111 ? -23.623 -1.034 26.366 1.00 92.88 111 VAL A C 1
ATOM 893 O O . VAL A 1 111 ? -24.572 -0.758 27.093 1.00 92.88 111 VAL A O 1
ATOM 896 N N . LEU A 1 112 ? -23.429 -0.423 25.196 1.00 91.62 112 LEU A N 1
ATOM 897 C CA . LEU A 1 112 ? -24.297 0.640 24.681 1.00 91.62 112 LEU A CA 1
ATOM 898 C C . LEU A 1 112 ? -25.759 0.196 24.531 1.00 91.62 112 LEU A C 1
ATOM 900 O O . LEU A 1 112 ? -26.665 0.982 24.804 1.00 91.62 112 LEU A O 1
ATOM 904 N N . LEU A 1 113 ? -25.990 -1.051 24.116 1.00 89.69 113 LEU A N 1
ATOM 905 C CA . LEU A 1 113 ? -27.332 -1.599 23.903 1.00 89.69 113 LEU A CA 1
ATOM 906 C C . LEU A 1 113 ? -27.980 -2.158 25.177 1.00 89.69 113 LEU A C 1
ATOM 908 O O . LEU A 1 113 ? -29.206 -2.180 25.275 1.00 89.69 113 LEU A O 1
ATOM 912 N N . GLY A 1 114 ? -27.179 -2.650 26.127 1.00 87.44 114 GLY A N 1
ATOM 913 C CA . GLY A 1 114 ? -27.668 -3.436 27.263 1.00 87.44 114 GLY A CA 1
ATOM 914 C C . GLY A 1 114 ? -27.661 -2.734 28.622 1.00 87.44 114 GLY A C 1
ATOM 915 O O . GLY A 1 114 ? -28.101 -3.339 29.598 1.00 87.44 114 GLY A O 1
ATOM 916 N N . VAL A 1 115 ? -27.150 -1.502 28.713 1.00 89.69 115 VAL A N 1
ATOM 917 C CA . VAL A 1 115 ? -26.915 -0.799 29.986 1.00 89.69 115 VAL A CA 1
ATOM 918 C C . VAL A 1 115 ? -27.710 0.506 30.079 1.00 89.69 115 VAL A C 1
ATOM 920 O O . VAL A 1 115 ? -27.953 1.194 29.088 1.00 89.69 115 VAL A O 1
ATOM 923 N N . GLU A 1 116 ? -28.117 0.878 31.295 1.00 89.25 116 GLU A N 1
ATOM 924 C CA . GLU A 1 116 ? -28.835 2.128 31.540 1.00 89.25 116 GLU A CA 1
ATOM 925 C C . GLU A 1 116 ? -27.940 3.371 31.372 1.00 89.25 116 GLU A C 1
ATOM 927 O O . GLU A 1 116 ? -26.744 3.375 31.673 1.00 89.25 116 GLU A O 1
ATOM 932 N N . LYS A 1 117 ? -28.547 4.503 30.988 1.00 88.00 117 LYS A N 1
ATOM 933 C CA . LYS A 1 117 ? -27.831 5.772 30.742 1.00 88.00 117 LYS A CA 1
ATOM 934 C C . LYS A 1 117 ? -26.961 6.251 31.910 1.00 88.00 117 LYS A C 1
ATOM 936 O O . LYS A 1 117 ? -25.977 6.947 31.679 1.00 88.00 117 LYS A O 1
ATOM 941 N N . GLN A 1 118 ? -27.325 5.947 33.156 1.00 88.25 118 GLN A N 1
ATOM 942 C CA . GLN A 1 118 ? -26.549 6.382 34.324 1.00 88.25 118 GLN A CA 1
ATOM 943 C C . GLN A 1 118 ? -25.217 5.639 34.452 1.00 88.25 118 GLN A C 1
ATOM 945 O O . GLN A 1 118 ? -24.220 6.232 34.860 1.00 88.25 118 GLN A O 1
ATOM 950 N N . GLU A 1 119 ? -25.193 4.359 34.096 1.00 86.31 119 GLU A N 1
ATOM 951 C CA . GLU A 1 119 ? -23.986 3.540 34.139 1.00 86.31 119 GLU A CA 1
ATOM 952 C C . GLU A 1 119 ? -23.073 3.845 32.949 1.00 86.31 119 GLU A C 1
ATOM 954 O O . GLU A 1 119 ? -21.859 3.928 33.128 1.00 86.31 119 GLU A O 1
ATOM 959 N N . LEU A 1 120 ? -23.651 4.142 31.778 1.00 89.56 120 LEU A N 1
ATOM 960 C CA . LEU A 1 120 ? -22.902 4.582 30.595 1.00 89.56 120 LEU A CA 1
ATOM 961 C C . LEU A 1 120 ? -22.064 5.842 30.855 1.00 89.56 120 LEU A C 1
ATOM 963 O O . LEU A 1 120 ? -20.920 5.912 30.415 1.00 89.56 120 LEU A O 1
ATOM 967 N N . LYS A 1 121 ? -22.570 6.800 31.645 1.00 89.69 121 LYS A N 1
ATOM 968 C CA . LYS A 1 121 ? -21.821 8.020 32.008 1.00 89.69 121 LYS A CA 1
ATOM 969 C C . LYS A 1 121 ? -20.477 7.743 32.688 1.00 89.69 121 LYS A C 1
ATOM 971 O O . LYS A 1 121 ? -19.589 8.585 32.634 1.00 89.69 121 LYS A O 1
ATOM 976 N N . LYS A 1 122 ? -20.313 6.589 33.345 1.00 88.62 122 LYS A N 1
ATOM 977 C CA . LYS A 1 122 ? -19.063 6.232 34.041 1.00 88.62 122 LYS A CA 1
ATOM 978 C C . LYS A 1 122 ? -17.948 5.810 33.083 1.00 88.62 122 LYS A C 1
ATOM 980 O O . LYS A 1 122 ? -16.781 5.901 33.444 1.00 88.62 122 LYS A O 1
ATOM 985 N N . ILE A 1 123 ? -18.312 5.348 31.889 1.00 91.88 123 ILE A N 1
ATOM 986 C CA . ILE A 1 123 ? -17.396 4.797 30.880 1.00 91.88 123 ILE A CA 1
ATOM 987 C C . ILE A 1 123 ? -17.417 5.592 29.568 1.00 91.88 123 ILE A C 1
ATOM 989 O O . ILE A 1 123 ? -16.735 5.227 28.615 1.00 91.88 123 ILE A O 1
ATOM 993 N N . GLU A 1 124 ? -18.194 6.675 29.511 1.00 92.00 124 GLU A N 1
ATOM 994 C CA . GLU A 1 124 ? -18.372 7.520 28.328 1.00 92.00 124 GLU A CA 1
ATOM 995 C C . GLU A 1 124 ? -17.033 8.018 27.772 1.00 92.00 124 GLU A C 1
ATOM 997 O O . GLU A 1 124 ? -16.818 7.989 26.563 1.00 92.00 124 GLU A O 1
ATOM 1002 N N . SER A 1 125 ? -16.092 8.379 28.648 1.00 92.75 125 SER A N 1
ATOM 1003 C CA . SER A 1 125 ? -14.749 8.793 28.241 1.00 92.75 125 SER A CA 1
ATOM 1004 C C . SER A 1 125 ? -13.959 7.671 27.564 1.00 92.75 125 SER A C 1
ATOM 1006 O O . SER A 1 125 ? -13.324 7.935 26.552 1.00 92.75 125 SER A O 1
ATOM 1008 N N . ALA A 1 126 ? -14.018 6.423 28.046 1.00 93.06 126 ALA A N 1
ATOM 1009 C CA . ALA A 1 126 ? -13.352 5.296 27.380 1.00 93.06 126 ALA A CA 1
ATOM 1010 C C . ALA A 1 126 ? -13.937 5.022 25.986 1.00 93.06 126 ALA A C 1
ATOM 1012 O O . ALA A 1 126 ? -13.195 4.701 25.060 1.00 93.06 126 ALA A O 1
ATOM 1013 N N . ILE A 1 127 ? -15.257 5.171 25.826 1.00 93.44 127 ILE A N 1
ATOM 1014 C CA . ILE A 1 127 ? -15.930 5.007 24.530 1.00 93.44 127 ILE A CA 1
ATOM 1015 C C . ILE A 1 127 ? -15.486 6.111 23.562 1.00 93.44 127 ILE A C 1
ATOM 1017 O O . ILE A 1 127 ? -15.124 5.824 22.426 1.00 93.44 127 ILE A O 1
ATOM 1021 N N . GLN A 1 128 ? -15.446 7.366 24.016 1.00 94.31 128 GLN A N 1
ATOM 1022 C CA . GLN A 1 128 ? -14.961 8.484 23.201 1.00 94.31 128 GLN A CA 1
ATOM 1023 C C . GLN A 1 128 ? -13.478 8.326 22.834 1.00 94.31 128 GLN A C 1
ATOM 1025 O O . GLN A 1 128 ? -13.100 8.525 21.682 1.00 94.31 128 GLN A O 1
ATOM 1030 N N . GLN A 1 129 ? -12.638 7.900 23.781 1.00 95.31 129 GLN A N 1
ATOM 1031 C CA . GLN A 1 129 ? -11.227 7.606 23.521 1.00 95.31 129 GLN A CA 1
ATOM 1032 C C . GLN A 1 129 ? -11.046 6.510 22.471 1.00 95.31 129 GLN A C 1
ATOM 1034 O O . GLN A 1 129 ? -10.113 6.593 21.678 1.00 95.31 129 GLN A O 1
ATOM 1039 N N . PHE A 1 130 ? -11.913 5.493 22.443 1.00 95.50 130 PHE A N 1
ATOM 1040 C CA . PHE A 1 130 ? -11.840 4.440 21.433 1.00 95.50 130 PHE A CA 1
ATOM 1041 C C . PHE A 1 130 ? -12.008 4.997 20.013 1.00 95.50 130 PHE A C 1
ATOM 1043 O O . PHE A 1 130 ? -11.245 4.620 19.123 1.00 95.50 130 PHE A O 1
ATOM 1050 N N . GLU A 1 131 ? -12.931 5.940 19.804 1.00 94.75 131 GLU A N 1
ATOM 1051 C CA . GLU A 1 131 ? -13.112 6.617 18.511 1.00 94.75 131 GLU A CA 1
ATOM 1052 C C . GLU A 1 131 ? -11.847 7.369 18.074 1.00 94.75 131 GLU A C 1
ATOM 1054 O O . GLU A 1 131 ? -11.363 7.179 16.956 1.00 94.75 131 GLU A O 1
ATOM 1059 N N . GLU A 1 132 ? -11.237 8.130 18.984 1.00 95.94 132 GLU A N 1
ATOM 1060 C CA . GLU A 1 132 ? -9.964 8.814 18.725 1.00 95.94 132 GLU A CA 1
ATOM 1061 C C . GLU A 1 132 ? -8.824 7.825 18.447 1.00 95.94 132 GLU A C 1
ATOM 1063 O O . GLU A 1 132 ? -8.017 8.026 17.537 1.00 95.94 132 GLU A O 1
ATOM 1068 N N . CYS A 1 133 ? -8.768 6.716 19.189 1.00 95.88 133 CYS A N 1
ATOM 1069 C CA . CYS A 1 133 ? -7.760 5.678 19.000 1.00 95.88 133 CYS A CA 1
ATOM 1070 C C . CYS A 1 133 ? -7.871 5.005 17.626 1.00 95.88 133 CYS A C 1
ATOM 1072 O O . CYS A 1 133 ? -6.840 4.670 17.038 1.00 95.88 133 CYS A O 1
ATOM 1074 N N . LYS A 1 134 ? -9.082 4.826 17.081 1.00 94.38 134 LYS A N 1
ATOM 1075 C CA . LYS A 1 134 ? -9.256 4.308 15.714 1.00 94.38 134 LYS A CA 1
ATOM 1076 C C . LYS A 1 134 ? -8.613 5.239 14.688 1.00 94.38 134 LYS A C 1
ATOM 1078 O O . LYS A 1 134 ? -7.850 4.770 13.844 1.00 94.38 134 LYS A O 1
ATOM 1083 N N . GLU A 1 135 ? -8.857 6.545 14.793 1.00 95.31 135 GLU A N 1
ATOM 1084 C CA . GLU A 1 135 ? -8.244 7.536 13.902 1.00 95.31 135 GLU A CA 1
ATOM 1085 C C . GLU A 1 135 ? -6.716 7.588 14.056 1.00 95.31 135 GLU A C 1
ATOM 1087 O O . GLU A 1 135 ? -5.997 7.522 13.058 1.00 95.31 135 GLU A O 1
ATOM 1092 N N . ILE A 1 136 ? -6.202 7.644 15.293 1.00 95.06 136 ILE A N 1
ATOM 1093 C CA . ILE A 1 136 ? -4.754 7.629 15.567 1.00 95.06 136 ILE A CA 1
ATOM 1094 C C . ILE A 1 136 ? -4.109 6.380 14.956 1.00 95.06 136 ILE A C 1
ATOM 1096 O O . ILE A 1 136 ? -3.075 6.481 14.294 1.00 95.06 136 ILE A O 1
ATOM 1100 N N . SER A 1 137 ? -4.716 5.205 15.156 1.00 94.31 137 SER A N 1
ATOM 1101 C CA . SER A 1 137 ? -4.215 3.948 14.593 1.00 94.31 137 SER A CA 1
ATOM 1102 C C . SER A 1 137 ? -4.179 3.999 13.065 1.00 94.31 137 SER A C 1
ATOM 1104 O O . SER A 1 137 ? -3.143 3.704 12.465 1.00 94.31 137 SER A O 1
ATOM 1106 N N . SER A 1 138 ? -5.255 4.487 12.440 1.00 93.06 138 SER A N 1
ATOM 1107 C CA . SER A 1 138 ? -5.340 4.652 10.987 1.00 93.06 138 SER A CA 1
ATOM 1108 C C . SER A 1 138 ? -4.225 5.551 10.440 1.00 93.06 138 SER A C 1
ATOM 1110 O O . SER A 1 138 ? -3.504 5.136 9.532 1.00 93.06 138 SER A O 1
ATOM 1112 N N . TYR A 1 139 ? -4.016 6.743 11.019 1.00 94.50 139 TYR A N 1
ATOM 1113 C CA . TYR A 1 139 ? -2.966 7.664 10.562 1.00 94.50 139 TYR A CA 1
ATOM 1114 C C . TYR A 1 139 ? -1.559 7.060 10.701 1.00 94.50 139 TYR A C 1
ATOM 1116 O O . TYR A 1 139 ? -0.729 7.216 9.804 1.00 94.50 139 TYR A O 1
ATOM 1124 N N . ARG A 1 140 ? -1.290 6.330 11.793 1.00 92.75 140 ARG A N 1
ATOM 1125 C CA . ARG A 1 140 ? -0.003 5.648 12.028 1.00 92.75 140 ARG A CA 1
ATOM 1126 C C . ARG A 1 140 ? 0.266 4.559 10.999 1.00 92.75 140 ARG A C 1
ATOM 1128 O O . ARG A 1 140 ? 1.341 4.517 10.400 1.00 92.75 140 ARG A O 1
ATOM 1135 N N . ILE A 1 141 ? -0.719 3.691 10.782 1.00 91.50 141 ILE A N 1
ATOM 1136 C CA . ILE A 1 141 ? -0.621 2.588 9.825 1.00 91.50 141 ILE A CA 1
ATOM 1137 C C . ILE A 1 141 ? -0.403 3.137 8.417 1.00 91.50 141 ILE A C 1
ATOM 1139 O O . ILE A 1 141 ? 0.473 2.648 7.704 1.00 91.50 141 ILE A O 1
ATOM 1143 N N . GLU A 1 142 ? -1.150 4.169 8.021 1.00 91.69 142 GLU A N 1
ATOM 1144 C CA . GLU A 1 142 ? -0.992 4.799 6.712 1.00 91.69 142 GLU A CA 1
ATOM 1145 C C . GLU A 1 142 ? 0.394 5.441 6.546 1.00 91.69 142 GLU A C 1
ATOM 1147 O O . GLU A 1 142 ? 1.048 5.228 5.522 1.00 91.69 142 GLU A O 1
ATOM 1152 N N . PHE A 1 143 ? 0.890 6.148 7.568 1.00 93.56 143 PHE A N 1
ATOM 1153 C CA . PHE A 1 143 ? 2.233 6.737 7.569 1.00 93.56 143 PHE A CA 1
ATOM 1154 C C . PHE A 1 143 ? 3.314 5.678 7.304 1.00 93.56 143 PHE A C 1
ATOM 1156 O O . PHE A 1 143 ? 4.164 5.861 6.430 1.00 93.56 143 PHE A O 1
ATOM 1163 N N . TRP A 1 144 ? 3.257 4.528 7.982 1.00 92.88 144 TRP A N 1
ATOM 1164 C CA . TRP A 1 144 ? 4.227 3.448 7.774 1.00 92.88 144 TRP A CA 1
ATOM 1165 C C . TRP A 1 144 ? 4.041 2.697 6.457 1.00 92.88 144 TRP A C 1
ATOM 1167 O O . TRP A 1 144 ? 5.039 2.337 5.820 1.00 92.88 144 TRP A O 1
ATOM 1177 N N . LYS A 1 145 ? 2.794 2.484 6.014 1.00 90.50 145 LYS A N 1
ATOM 1178 C CA . LYS A 1 145 ? 2.486 1.899 4.698 1.00 90.50 145 LYS A CA 1
ATOM 1179 C C . LYS A 1 145 ? 3.038 2.755 3.559 1.00 90.50 145 LYS A C 1
ATOM 1181 O O . LYS A 1 145 ? 3.524 2.189 2.590 1.00 90.50 145 LYS A O 1
ATOM 1186 N N . LYS A 1 146 ? 3.083 4.081 3.728 1.00 90.94 146 LYS A N 1
ATOM 1187 C CA . LYS A 1 146 ? 3.741 5.029 2.809 1.00 90.94 146 LYS A CA 1
ATOM 1188 C C . LYS A 1 146 ? 5.252 5.165 3.029 1.00 90.94 146 LYS A C 1
ATOM 1190 O O . LYS A 1 146 ? 5.886 6.049 2.462 1.00 90.94 146 LYS A O 1
ATOM 1195 N N . GLY A 1 147 ? 5.847 4.326 3.876 1.00 91.75 147 GLY A N 1
ATOM 1196 C CA . GLY A 1 147 ? 7.288 4.287 4.116 1.00 91.75 147 GLY A CA 1
ATOM 1197 C C . GLY A 1 147 ? 7.823 5.337 5.089 1.00 91.75 147 GLY A C 1
ATOM 1198 O O . GLY A 1 147 ? 9.038 5.477 5.192 1.00 91.75 147 GLY A O 1
ATOM 1199 N N . GLY A 1 148 ? 6.976 6.051 5.828 1.00 92.19 148 GLY A N 1
ATOM 1200 C CA . GLY A 1 148 ? 7.437 6.970 6.868 1.00 92.19 148 GLY A CA 1
ATOM 1201 C C . GLY A 1 148 ? 8.124 6.207 7.999 1.00 92.19 148 GLY A C 1
ATOM 1202 O O . GLY A 1 148 ? 7.692 5.109 8.358 1.00 92.19 148 GLY A O 1
ATOM 1203 N N . ARG A 1 149 ? 9.210 6.745 8.558 1.00 90.38 149 ARG A N 1
ATOM 1204 C CA . ARG A 1 149 ? 9.886 6.211 9.753 1.00 90.38 149 ARG A CA 1
ATOM 1205 C C . ARG A 1 149 ? 10.297 7.370 10.641 1.00 90.38 149 ARG A C 1
ATOM 1207 O O . ARG A 1 149 ? 10.907 8.312 10.151 1.00 90.38 149 ARG A O 1
ATOM 1214 N N . ILE A 1 150 ? 9.964 7.290 11.923 1.00 84.19 150 ILE A N 1
ATOM 1215 C CA . ILE A 1 150 ? 10.365 8.289 12.915 1.00 84.19 150 ILE A CA 1
ATOM 1216 C C . ILE A 1 150 ? 11.781 7.972 13.396 1.00 84.19 150 ILE A C 1
ATOM 1218 O O . ILE A 1 150 ? 12.136 6.805 13.582 1.00 84.19 150 ILE A O 1
ATOM 1222 N N . ASP A 1 151 ? 12.593 9.006 13.563 1.00 69.88 151 ASP A N 1
ATOM 1223 C CA . ASP A 1 151 ? 13.923 8.900 14.135 1.00 69.88 151 ASP A CA 1
ATOM 1224 C C . ASP A 1 151 ? 13.807 8.737 15.652 1.00 69.88 151 ASP A C 1
ATOM 1226 O O . ASP A 1 151 ? 13.011 9.416 16.295 1.00 69.88 151 ASP A O 1
ATOM 1230 N N . ILE A 1 152 ? 14.620 7.860 16.248 1.00 59.12 152 ILE A N 1
ATOM 1231 C CA . ILE A 1 152 ? 14.735 7.803 17.709 1.00 59.12 152 ILE A CA 1
ATOM 1232 C C . ILE A 1 152 ? 15.407 9.108 18.153 1.00 59.12 152 ILE A C 1
ATOM 1234 O O . ILE A 1 152 ? 16.634 9.229 18.099 1.00 59.12 152 ILE A O 1
ATOM 1238 N N . GLU A 1 153 ? 14.610 10.092 18.551 1.00 47.09 153 GLU A N 1
ATOM 1239 C CA . GLU A 1 153 ? 15.066 11.285 19.253 1.00 47.09 153 GLU A CA 1
ATOM 1240 C C . GLU A 1 153 ? 14.372 11.364 20.612 1.00 47.09 153 GLU A C 1
ATOM 1242 O O . GLU A 1 153 ? 13.180 11.089 20.756 1.00 47.09 153 GLU A O 1
ATOM 1247 N N . ASN A 1 154 ? 15.172 11.671 21.635 1.00 41.41 154 ASN A N 1
ATOM 1248 C CA . ASN A 1 154 ? 14.705 11.900 22.994 1.00 41.41 154 ASN A CA 1
ATOM 1249 C C . ASN A 1 154 ? 13.934 13.224 23.014 1.00 41.41 154 ASN A C 1
ATOM 1251 O O . ASN A 1 154 ? 14.509 14.257 23.349 1.00 41.41 154 ASN A O 1
ATOM 1255 N N . ASP A 1 155 ? 12.655 13.218 22.649 1.00 39.84 155 ASP A N 1
ATOM 1256 C CA . ASP A 1 155 ? 11.824 14.397 22.865 1.00 39.84 155 ASP A CA 1
ATOM 1257 C C . ASP A 1 155 ? 11.681 14.636 24.378 1.00 39.84 155 ASP A C 1
ATOM 1259 O O . ASP A 1 155 ? 11.180 13.787 25.126 1.00 39.84 155 ASP A O 1
ATOM 1263 N N . GLU A 1 156 ? 12.084 15.830 24.826 1.00 38.78 156 GLU A N 1
ATOM 1264 C CA . GLU A 1 156 ? 12.001 16.328 26.213 1.00 38.78 156 GLU A CA 1
ATOM 1265 C C . GLU A 1 156 ? 10.562 16.334 26.779 1.00 38.78 156 GLU A C 1
ATOM 1267 O O . GLU A 1 156 ? 10.351 16.594 27.963 1.00 38.78 156 GLU A O 1
ATOM 1272 N N . LYS A 1 157 ? 9.558 16.005 25.954 1.00 39.34 157 LYS A N 1
ATOM 1273 C CA . LYS A 1 157 ? 8.138 15.877 26.316 1.00 39.34 157 LYS A CA 1
ATOM 1274 C C . LYS A 1 157 ? 7.624 14.432 26.382 1.00 39.34 157 LYS A C 1
ATOM 1276 O O . LYS A 1 157 ? 6.419 14.212 26.341 1.00 39.34 157 LYS A O 1
ATOM 1281 N N . GLY A 1 158 ? 8.513 13.455 26.568 1.00 34.34 158 GLY A N 1
ATOM 1282 C CA . GLY A 1 158 ? 8.143 12.196 27.223 1.00 34.34 158 GLY A CA 1
ATOM 1283 C C . GLY A 1 158 ? 7.465 11.149 26.340 1.00 34.34 158 GLY A C 1
ATOM 1284 O O . GLY A 1 158 ? 6.455 10.571 26.731 1.00 34.34 158 GLY A O 1
ATOM 1285 N N . GLY A 1 159 ? 8.069 10.817 25.200 1.00 39.72 159 GLY A N 1
ATOM 1286 C CA . GLY A 1 159 ? 7.748 9.588 24.480 1.00 39.72 159 GLY A CA 1
ATOM 1287 C C . GLY A 1 159 ? 8.941 9.092 23.676 1.00 39.72 159 GLY A C 1
ATOM 1288 O O . GLY A 1 159 ? 9.246 9.656 22.636 1.00 39.72 159 GLY A O 1
ATOM 1289 N N . ASN A 1 160 ? 9.596 8.017 24.127 1.00 41.12 160 ASN A N 1
ATOM 1290 C CA . ASN A 1 160 ? 10.531 7.255 23.292 1.00 41.12 160 ASN A CA 1
ATOM 1291 C C . ASN A 1 160 ? 9.746 6.634 22.124 1.00 41.12 160 ASN A C 1
ATOM 1293 O O . ASN A 1 160 ? 9.258 5.507 22.244 1.00 41.12 160 ASN A O 1
ATOM 1297 N N . GLN A 1 161 ? 9.576 7.365 21.020 1.00 54.22 161 GLN A N 1
ATOM 1298 C CA . GLN A 1 161 ? 8.938 6.841 19.815 1.00 54.22 161 GLN A CA 1
ATOM 1299 C C . GLN A 1 161 ? 9.982 6.131 18.957 1.00 54.22 161 GLN A C 1
ATOM 1301 O O . GLN A 1 161 ? 10.593 6.686 18.054 1.00 54.22 161 GLN A O 1
ATOM 1306 N N . ASP A 1 162 ? 10.192 4.866 19.292 1.00 61.16 162 ASP A N 1
ATOM 1307 C CA . ASP A 1 162 ? 10.860 3.903 18.429 1.00 61.16 162 ASP A CA 1
ATOM 1308 C C . ASP A 1 162 ? 9.799 3.291 17.499 1.00 61.16 162 ASP A C 1
ATOM 1310 O O . ASP A 1 162 ? 8.734 2.894 17.976 1.00 61.16 162 ASP A O 1
ATOM 1314 N N . ASN A 1 163 ? 10.059 3.207 16.188 1.00 64.88 163 ASN A N 1
ATOM 1315 C CA . ASN A 1 163 ? 9.130 2.569 15.240 1.00 64.88 163 ASN A CA 1
ATOM 1316 C C . ASN A 1 163 ? 8.820 1.112 15.633 1.00 64.88 163 ASN A C 1
ATOM 1318 O O . ASN A 1 163 ? 7.744 0.603 15.306 1.00 64.88 163 ASN A O 1
ATOM 1322 N N . ASP A 1 164 ? 9.744 0.465 16.350 1.00 67.56 164 ASP A N 1
ATOM 1323 C CA . ASP A 1 164 ? 9.603 -0.909 16.825 1.00 67.56 164 ASP A CA 1
ATOM 1324 C C . ASP A 1 164 ? 8.930 -1.007 18.205 1.00 67.56 164 ASP A C 1
ATOM 1326 O O . ASP A 1 164 ? 8.581 -2.108 18.641 1.00 67.56 164 ASP A O 1
ATOM 1330 N N . LYS A 1 165 ? 8.680 0.120 18.893 1.00 73.44 165 LYS A N 1
ATOM 1331 C CA . LYS A 1 165 ? 7.924 0.135 20.152 1.00 73.44 165 LYS A CA 1
ATOM 1332 C C . LYS A 1 165 ? 6.471 0.558 19.925 1.00 73.44 165 LYS A C 1
ATOM 1334 O O . LYS A 1 165 ? 6.201 1.569 19.277 1.00 73.44 165 LYS A O 1
ATOM 1339 N N . PRO A 1 166 ? 5.507 -0.180 20.497 1.00 78.44 166 PRO A N 1
ATOM 1340 C CA . PRO A 1 166 ? 4.108 0.204 20.414 1.00 78.44 166 PRO A CA 1
ATOM 1341 C C . PRO A 1 166 ? 3.867 1.495 21.206 1.00 78.44 166 PRO A C 1
ATOM 1343 O O . PRO A 1 166 ? 4.289 1.614 22.360 1.00 78.44 166 PRO A O 1
ATOM 1346 N N . LEU A 1 167 ? 3.161 2.447 20.588 1.00 88.06 167 LEU A N 1
ATOM 1347 C CA . LEU A 1 167 ? 2.632 3.618 21.284 1.00 88.06 167 LEU A CA 1
ATOM 1348 C C . LEU A 1 167 ? 1.615 3.139 22.321 1.00 88.06 167 LEU A C 1
ATOM 1350 O O . LEU A 1 167 ? 0.842 2.213 22.059 1.00 88.06 167 LEU A O 1
ATOM 1354 N N . LYS A 1 168 ? 1.628 3.771 23.491 1.00 92.44 168 LYS A N 1
ATOM 1355 C CA . LYS A 1 168 ? 0.756 3.442 24.613 1.00 92.44 168 LYS A CA 1
ATOM 1356 C C . LYS A 1 168 ? 0.134 4.712 25.166 1.00 92.44 168 LYS A C 1
ATOM 1358 O O . LYS A 1 168 ? 0.863 5.665 25.429 1.00 92.44 168 LYS A O 1
ATOM 1363 N N . LEU A 1 169 ? -1.182 4.707 25.353 1.00 93.69 169 LEU A N 1
ATOM 1364 C CA . LEU A 1 169 ? -1.926 5.793 25.987 1.00 93.69 169 LEU A CA 1
ATOM 1365 C C . LEU A 1 169 ? -2.755 5.227 27.149 1.00 93.69 169 LEU A C 1
ATOM 1367 O O . LEU A 1 169 ? -3.563 4.322 26.934 1.00 93.69 169 LEU A O 1
ATOM 1371 N N . PRO A 1 170 ? -2.572 5.708 28.388 1.00 94.94 170 PRO A N 1
ATOM 1372 C CA . PRO A 1 170 ? -3.406 5.291 29.510 1.00 94.94 170 PRO A CA 1
ATOM 1373 C C . PRO A 1 170 ? -4.881 5.644 29.274 1.00 94.94 170 PRO A C 1
ATOM 1375 O O . PRO A 1 170 ? -5.191 6.750 28.852 1.00 94.94 170 PRO A O 1
ATOM 1378 N N . VAL A 1 171 ? -5.816 4.761 29.627 1.00 94.38 171 VAL A N 1
ATOM 1379 C CA . VAL A 1 171 ? -7.265 5.064 29.532 1.00 94.38 171 VAL A CA 1
ATOM 1380 C C . VAL A 1 171 ? -7.657 6.202 30.485 1.00 94.38 171 VAL A C 1
ATOM 1382 O O . VAL A 1 171 ? -8.559 6.987 30.220 1.00 94.38 171 VAL A O 1
ATOM 1385 N N . ARG A 1 172 ? -6.936 6.348 31.600 1.00 93.00 172 ARG A N 1
ATOM 1386 C CA . ARG A 1 172 ? -7.123 7.454 32.552 1.00 93.00 172 ARG A CA 1
ATOM 1387 C C . ARG A 1 172 ? -6.667 8.825 32.030 1.00 93.00 172 ARG A C 1
ATOM 1389 O O . ARG A 1 172 ? -6.871 9.814 32.732 1.00 93.00 172 ARG A O 1
ATOM 1396 N N . SER A 1 173 ? -5.985 8.879 30.883 1.00 92.38 173 SER A N 1
ATOM 1397 C CA . SER A 1 173 ? -5.533 10.137 30.282 1.00 92.38 173 SER A CA 1
ATOM 1398 C C . SER A 1 173 ? -6.716 11.014 29.887 1.00 92.38 173 SER A C 1
ATOM 1400 O O . SER A 1 173 ? -7.815 10.529 29.601 1.00 92.38 173 SER A O 1
ATOM 1402 N N . GLN A 1 174 ? -6.496 12.326 29.878 1.00 92.88 174 GLN A N 1
ATOM 1403 C CA . GLN A 1 174 ? -7.536 13.263 29.472 1.00 92.88 174 GLN A CA 1
ATOM 1404 C C . GLN A 1 174 ? -7.758 13.220 27.955 1.00 92.88 174 GLN A C 1
ATOM 1406 O O . GLN A 1 174 ? -6.854 12.906 27.187 1.00 92.88 174 GLN A O 1
ATOM 1411 N N . MET A 1 175 ? -8.975 13.548 27.511 1.00 93.62 175 MET A N 1
ATOM 1412 C CA . MET A 1 175 ? -9.357 13.475 26.093 1.00 93.62 175 MET A CA 1
ATOM 1413 C C . MET A 1 175 ? -8.492 14.372 25.188 1.00 93.62 175 MET A C 1
ATOM 1415 O O . MET A 1 175 ? -8.181 13.999 24.061 1.00 93.62 175 MET A O 1
ATOM 1419 N N . ASN A 1 176 ? -8.031 15.515 25.704 1.00 93.88 176 ASN A N 1
ATOM 1420 C CA . ASN A 1 176 ? -7.104 16.407 25.003 1.00 93.88 176 ASN A CA 1
ATOM 1421 C C . ASN A 1 176 ? -5.779 15.719 24.629 1.00 93.88 176 ASN A C 1
ATOM 1423 O O . ASN A 1 176 ? -5.254 15.996 23.559 1.00 93.88 176 ASN A O 1
ATOM 1427 N N . GLU A 1 177 ? -5.265 14.787 25.440 1.00 93.69 177 GLU A N 1
ATOM 1428 C CA . GLU A 1 177 ? -4.051 14.027 25.110 1.00 93.69 177 GLU A CA 1
ATOM 1429 C C . GLU A 1 177 ? -4.255 13.159 23.856 1.00 93.69 177 GLU A C 1
ATOM 1431 O O . GLU A 1 177 ? -3.357 13.051 23.018 1.00 93.69 177 GLU A O 1
ATOM 1436 N N . PHE A 1 178 ? -5.447 12.574 23.692 1.00 95.06 178 PHE A N 1
ATOM 1437 C CA . PHE A 1 178 ? -5.803 11.794 22.504 1.00 95.06 178 PHE A CA 1
ATOM 1438 C C . PHE A 1 178 ? -5.995 12.699 21.289 1.00 95.06 178 PHE A C 1
ATOM 1440 O O . PHE A 1 178 ? -5.443 12.410 20.229 1.00 95.06 178 PHE A O 1
ATOM 1447 N N . GLU A 1 179 ? -6.698 13.823 21.440 1.00 94.62 179 GLU A N 1
ATOM 1448 C CA . GLU A 1 179 ? -6.865 14.795 20.356 1.00 94.62 179 GLU A CA 1
ATOM 1449 C C . GLU A 1 179 ? -5.527 15.370 19.876 1.00 94.62 179 GLU A C 1
ATOM 1451 O O . GLU A 1 179 ? -5.308 15.524 18.672 1.00 94.62 179 GLU A O 1
ATOM 1456 N N . ASP A 1 180 ? -4.621 15.689 20.801 1.00 93.56 180 ASP A N 1
ATOM 1457 C CA . ASP A 1 180 ? -3.291 16.205 20.484 1.00 93.56 180 ASP A CA 1
ATOM 1458 C C . ASP A 1 180 ? -2.441 15.130 19.799 1.00 93.56 180 ASP A C 1
ATOM 1460 O O . ASP A 1 180 ? -1.784 15.410 18.793 1.00 93.56 180 ASP A O 1
ATOM 1464 N N . CYS A 1 181 ? -2.525 13.875 20.257 1.00 93.00 181 CYS A N 1
ATOM 1465 C CA . CYS A 1 181 ? -1.895 12.737 19.589 1.00 93.00 181 CYS A CA 1
ATOM 1466 C C . CYS A 1 181 ? -2.449 12.531 18.168 1.00 93.00 181 CYS A C 1
ATOM 1468 O O . CYS A 1 181 ? -1.684 12.334 17.220 1.00 93.00 181 CYS A O 1
ATOM 1470 N N . LYS A 1 182 ? -3.771 12.640 17.995 1.00 95.00 182 LYS A N 1
ATOM 1471 C CA . LYS A 1 182 ? -4.443 12.552 16.696 1.00 95.00 182 LYS A CA 1
ATOM 1472 C C . LYS A 1 182 ? -3.968 13.642 15.744 1.00 95.00 182 LYS A C 1
ATOM 1474 O O . LYS A 1 182 ? -3.586 13.345 14.612 1.00 95.00 182 LYS A O 1
ATOM 1479 N N . LYS A 1 183 ? -3.960 14.899 16.199 1.00 95.19 183 LYS A N 1
ATOM 1480 C CA . LYS A 1 183 ? -3.476 16.048 15.418 1.00 95.19 183 LYS A CA 1
ATOM 1481 C C . LYS A 1 183 ? -2.015 15.863 15.015 1.00 95.19 183 LYS A C 1
ATOM 1483 O O . LYS A 1 183 ? -1.692 16.077 13.848 1.00 95.19 183 LYS A O 1
ATOM 1488 N N . LEU A 1 184 ? -1.167 15.409 15.940 1.00 92.50 184 LEU A N 1
ATOM 1489 C CA . LEU A 1 184 ? 0.245 15.132 15.682 1.00 92.50 184 LEU A CA 1
ATOM 1490 C C . LEU A 1 184 ? 0.424 14.109 14.554 1.00 92.50 184 LEU A C 1
ATOM 1492 O O . LEU A 1 184 ? 1.097 14.402 13.569 1.00 92.50 184 LEU A O 1
ATOM 1496 N N . TRP A 1 185 ? -0.204 12.934 14.656 1.00 93.19 185 TRP A N 1
ATOM 1497 C CA . TRP A 1 185 ? -0.053 11.880 13.645 1.00 93.19 185 TRP A CA 1
ATOM 1498 C C . TRP A 1 185 ? -0.660 12.256 12.296 1.00 93.19 185 TRP A C 1
ATOM 1500 O O . TRP A 1 185 ? -0.077 11.963 11.252 1.00 93.19 185 TRP A O 1
ATOM 1510 N N . LYS A 1 186 ? -1.787 12.971 12.302 1.00 94.81 186 LYS A N 1
ATOM 1511 C CA . LYS A 1 186 ? -2.380 13.524 11.082 1.00 94.81 186 LYS A CA 1
ATOM 1512 C C . LYS A 1 186 ? -1.428 14.502 10.389 1.00 94.81 186 LYS A C 1
ATOM 1514 O O . LYS A 1 186 ? -1.231 14.410 9.178 1.00 94.81 186 LYS A O 1
ATOM 1519 N N . GLN A 1 187 ? -0.804 15.406 11.146 1.00 92.56 187 GLN A N 1
ATOM 1520 C CA . GLN A 1 187 ? 0.178 16.353 10.618 1.00 92.56 187 GLN A CA 1
ATOM 1521 C C . GLN A 1 187 ? 1.432 15.640 10.094 1.00 92.56 187 GLN A C 1
ATOM 1523 O O . GLN A 1 187 ? 1.904 15.963 9.006 1.00 92.56 187 GLN A O 1
ATOM 1528 N N . GLN A 1 188 ? 1.946 14.647 10.827 1.00 91.25 188 GLN A N 1
ATOM 1529 C CA . GLN A 1 188 ? 3.091 13.838 10.398 1.00 91.25 188 GLN A CA 1
ATOM 1530 C C . GLN A 1 188 ? 2.810 13.104 9.084 1.00 91.25 188 GLN A C 1
ATOM 1532 O O . GLN A 1 188 ? 3.655 13.113 8.191 1.00 91.25 188 GLN A O 1
ATOM 1537 N N . LEU A 1 189 ? 1.619 12.517 8.933 1.00 93.00 189 LEU A N 1
ATOM 1538 C CA . LEU A 1 189 ? 1.198 11.867 7.695 1.00 93.00 189 LEU A CA 1
ATOM 1539 C C . LEU A 1 189 ? 1.126 12.853 6.523 1.00 93.00 189 LEU A C 1
ATOM 1541 O O . LEU A 1 189 ? 1.653 12.556 5.453 1.00 93.00 189 LEU A O 1
ATOM 1545 N N . MET A 1 190 ? 0.506 14.021 6.710 1.00 92.00 190 MET A N 1
ATOM 1546 C CA . MET A 1 190 ? 0.412 15.044 5.658 1.00 92.00 190 MET A CA 1
ATOM 1547 C C . MET A 1 190 ? 1.790 15.542 5.217 1.00 92.00 190 MET A C 1
ATOM 1549 O O . MET A 1 190 ? 2.080 15.622 4.023 1.00 92.00 190 MET A O 1
ATOM 1553 N N . GLU A 1 191 ? 2.659 15.842 6.178 1.00 91.38 191 GLU A N 1
ATOM 1554 C CA . GLU A 1 191 ? 4.018 16.297 5.900 1.00 91.38 191 GLU A CA 1
ATOM 1555 C C . GLU A 1 191 ? 4.845 15.196 5.218 1.00 91.38 191 GLU A C 1
ATOM 1557 O O . GLU A 1 191 ? 5.582 15.470 4.272 1.00 91.38 191 GLU A O 1
ATOM 1562 N N . TRP A 1 192 ? 4.678 13.933 5.624 1.00 92.56 192 TRP A N 1
ATOM 1563 C CA . TRP A 1 192 ? 5.322 12.806 4.953 1.00 92.56 192 TRP A CA 1
ATOM 1564 C C . TRP A 1 192 ? 4.834 12.627 3.514 1.00 92.56 192 TRP A C 1
ATOM 1566 O O . TRP A 1 192 ? 5.664 12.488 2.622 1.00 92.56 192 TRP A O 1
ATOM 1576 N N . LYS A 1 193 ? 3.522 12.717 3.251 1.00 91.31 193 LYS A N 1
ATOM 1577 C CA . LYS A 1 193 ? 2.965 12.678 1.883 1.00 91.31 193 LYS A CA 1
ATOM 1578 C C . LYS A 1 193 ? 3.607 13.738 0.984 1.00 91.31 193 LYS A C 1
ATOM 1580 O O . LYS A 1 193 ? 4.021 13.436 -0.136 1.00 91.31 193 LYS A O 1
ATOM 1585 N N . LYS A 1 194 ? 3.772 14.959 1.497 1.00 90.06 194 LYS A N 1
ATOM 1586 C CA . LYS A 1 194 ? 4.461 16.039 0.781 1.00 90.06 194 LYS A CA 1
ATOM 1587 C C . LYS A 1 194 ? 5.929 15.698 0.498 1.00 90.06 194 LYS A C 1
ATOM 1589 O O . LYS A 1 194 ? 6.402 15.892 -0.619 1.00 90.06 194 LYS A O 1
ATOM 1594 N N . GLN A 1 195 ? 6.649 15.143 1.471 1.00 90.12 195 GLN A N 1
ATOM 1595 C CA . GLN A 1 195 ? 8.049 14.751 1.278 1.00 90.12 195 GLN A CA 1
ATOM 1596 C C . GLN A 1 195 ? 8.218 13.575 0.319 1.00 90.12 195 GLN A C 1
ATOM 1598 O O . GLN A 1 195 ? 9.139 13.588 -0.494 1.00 90.12 195 GLN A O 1
ATOM 1603 N N . CYS A 1 196 ? 7.325 12.585 0.364 1.00 92.00 196 CYS A N 1
ATOM 1604 C CA . CYS A 1 196 ? 7.259 11.505 -0.616 1.00 92.00 196 CYS A CA 1
ATOM 1605 C C . CYS A 1 196 ? 7.205 12.067 -2.035 1.00 92.00 196 CYS A C 1
ATOM 1607 O O . CYS A 1 196 ? 7.970 11.646 -2.903 1.00 92.00 196 CYS A O 1
ATOM 1609 N N . PHE A 1 197 ? 6.330 13.048 -2.245 1.00 89.88 197 PHE A N 1
ATOM 1610 C CA . PHE A 1 197 ? 6.184 13.731 -3.517 1.00 89.88 197 PHE A CA 1
ATOM 1611 C C . PHE A 1 197 ? 7.491 14.445 -3.934 1.00 89.88 197 PHE A C 1
ATOM 1613 O O . PHE A 1 197 ? 8.006 14.206 -5.029 1.00 89.88 197 PHE A O 1
ATOM 1620 N N . GLU A 1 198 ? 8.089 15.251 -3.048 1.00 90.06 198 GLU A N 1
ATOM 1621 C CA . GLU A 1 198 ? 9.348 15.968 -3.322 1.00 90.06 198 GLU A CA 1
ATOM 1622 C C . GLU A 1 198 ? 10.524 15.025 -3.631 1.00 90.06 198 GLU A C 1
ATOM 1624 O O . GLU A 1 198 ? 11.320 15.289 -4.535 1.00 90.06 198 GLU A O 1
ATOM 1629 N N . LEU A 1 199 ? 10.640 13.911 -2.901 1.00 92.88 199 LEU A N 1
ATOM 1630 C CA . LEU A 1 199 ? 11.674 12.898 -3.121 1.00 92.88 199 LEU A CA 1
ATOM 1631 C C . LEU A 1 199 ? 11.549 12.267 -4.513 1.00 92.88 199 LEU A C 1
ATOM 1633 O O . LEU A 1 199 ? 12.557 12.084 -5.194 1.00 92.88 199 LEU A O 1
ATOM 1637 N N . ARG A 1 200 ? 10.322 11.966 -4.952 1.00 93.38 200 ARG A N 1
ATOM 1638 C CA . ARG A 1 200 ? 10.040 11.354 -6.261 1.00 93.38 200 ARG A CA 1
ATOM 1639 C C . ARG A 1 200 ? 10.319 12.287 -7.433 1.00 93.38 200 ARG A C 1
ATOM 1641 O O . ARG A 1 200 ? 10.781 11.830 -8.481 1.00 93.38 200 ARG A O 1
ATOM 1648 N N . GLU A 1 201 ? 10.087 13.585 -7.253 1.00 88.56 201 GLU A N 1
ATOM 1649 C CA . GLU A 1 201 ? 10.465 14.591 -8.246 1.00 88.56 201 GLU A CA 1
ATOM 1650 C C . GLU A 1 201 ? 11.976 14.795 -8.329 1.00 88.56 201 GLU A C 1
ATOM 1652 O O . GLU A 1 201 ? 12.525 14.838 -9.432 1.00 88.56 201 GLU A O 1
ATOM 1657 N N . LYS A 1 202 ? 12.649 14.922 -7.178 1.00 89.69 202 LYS A N 1
ATOM 1658 C CA . LYS A 1 202 ? 14.091 15.205 -7.120 1.00 89.69 202 LYS A CA 1
ATOM 1659 C C . LYS A 1 202 ? 14.942 14.003 -7.523 1.00 89.69 202 LYS A C 1
ATOM 1661 O O . LYS A 1 202 ? 15.996 14.185 -8.129 1.00 89.69 202 LYS A O 1
ATOM 1666 N N . PHE A 1 203 ? 14.490 12.784 -7.226 1.00 93.06 203 PHE A N 1
ATOM 1667 C CA . PHE A 1 203 ? 15.247 11.558 -7.478 1.00 93.06 203 PHE A CA 1
ATOM 1668 C C . PHE A 1 203 ? 14.442 10.561 -8.326 1.00 93.06 203 PHE A C 1
ATOM 1670 O O . PHE A 1 203 ? 13.872 9.607 -7.793 1.00 93.06 203 PHE A O 1
ATOM 1677 N N . PRO A 1 204 ? 14.443 10.707 -9.666 1.00 92.19 204 PRO A N 1
ATOM 1678 C CA . PRO A 1 204 ? 13.663 9.858 -10.571 1.00 92.19 204 PRO A CA 1
ATOM 1679 C C . PRO A 1 204 ? 13.894 8.347 -10.437 1.00 92.19 204 PRO A C 1
ATOM 1681 O O . PRO A 1 204 ? 12.987 7.556 -10.693 1.00 92.19 204 PRO A O 1
ATOM 1684 N N . ALA A 1 205 ? 15.088 7.930 -10.005 1.00 93.25 205 ALA A N 1
ATOM 1685 C CA . ALA A 1 205 ? 15.403 6.526 -9.752 1.00 93.25 205 ALA A CA 1
ATOM 1686 C C . ALA A 1 205 ? 14.516 5.898 -8.655 1.00 93.25 205 ALA A C 1
ATOM 1688 O O . ALA A 1 205 ? 14.268 4.695 -8.686 1.00 93.25 205 ALA A O 1
ATOM 1689 N N . LEU A 1 206 ? 13.984 6.700 -7.721 1.00 95.69 206 LEU A N 1
ATOM 1690 C CA . LEU A 1 206 ? 13.057 6.236 -6.683 1.00 95.69 206 LEU A CA 1
ATOM 1691 C C . LEU A 1 206 ? 11.692 5.825 -7.248 1.00 95.69 206 LEU A C 1
ATOM 1693 O O . LEU A 1 206 ? 10.970 5.066 -6.612 1.00 95.69 206 LEU A O 1
ATOM 1697 N N . ASN A 1 207 ? 11.335 6.263 -8.457 1.00 94.88 207 ASN A N 1
ATOM 1698 C CA . ASN A 1 207 ? 10.039 5.949 -9.066 1.00 94.88 207 ASN A CA 1
ATOM 1699 C C . ASN A 1 207 ? 9.920 4.492 -9.530 1.00 94.88 207 ASN A C 1
ATOM 1701 O O . ASN A 1 207 ? 8.867 4.080 -10.001 1.00 94.88 207 ASN A O 1
ATOM 1705 N N . TYR A 1 208 ? 10.974 3.691 -9.376 1.00 93.56 208 TYR A N 1
ATOM 1706 C CA . TYR A 1 208 ? 10.970 2.250 -9.636 1.00 93.56 208 TYR A CA 1
ATOM 1707 C C . TYR A 1 208 ? 10.639 1.416 -8.390 1.00 93.56 208 TYR A C 1
ATOM 1709 O O . TYR A 1 208 ? 10.502 0.196 -8.498 1.00 93.56 208 TYR A O 1
ATOM 1717 N N . PHE A 1 209 ? 10.499 2.060 -7.224 1.00 94.31 209 PHE A N 1
ATOM 1718 C CA . PHE A 1 209 ? 10.292 1.386 -5.947 1.00 94.31 209 PHE A CA 1
ATOM 1719 C C . PHE A 1 209 ? 9.272 2.112 -5.064 1.00 94.31 209 PHE A C 1
ATOM 1721 O O . PHE A 1 209 ? 9.240 3.346 -4.976 1.00 94.31 209 PHE A O 1
ATOM 1728 N N . CYS A 1 210 ? 8.499 1.326 -4.325 1.00 94.06 210 CYS A N 1
ATOM 1729 C CA . CYS A 1 210 ? 7.751 1.818 -3.171 1.00 94.06 210 CYS A CA 1
ATOM 1730 C C . CYS A 1 210 ? 8.726 2.099 -2.015 1.00 94.06 210 CYS A C 1
ATOM 1732 O O . CYS A 1 210 ? 9.751 1.423 -1.885 1.00 94.06 210 CYS A O 1
ATOM 1734 N N . PH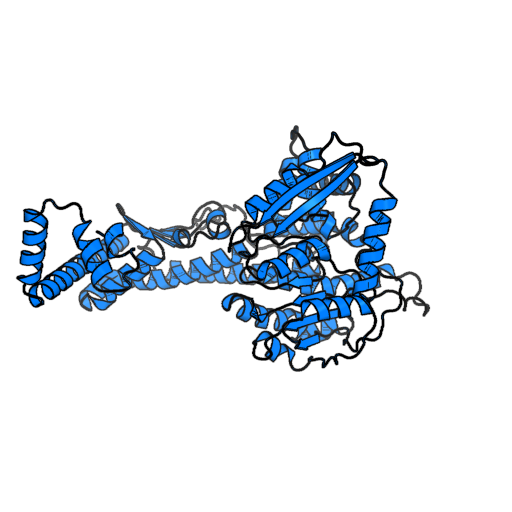E A 1 211 ? 8.446 3.062 -1.138 1.00 95.06 211 PHE A N 1
ATOM 1735 C CA . PHE A 1 211 ? 9.383 3.460 -0.082 1.00 95.06 211 PHE A CA 1
ATOM 1736 C C . PHE A 1 211 ? 9.681 2.320 0.896 1.00 95.06 211 PHE A C 1
ATOM 1738 O O . PHE A 1 211 ? 10.801 2.208 1.388 1.00 95.06 211 PHE A O 1
ATOM 1745 N N . ASN A 1 212 ? 8.737 1.405 1.125 1.00 93.06 212 ASN A N 1
ATOM 1746 C CA . ASN A 1 212 ? 9.006 0.200 1.915 1.00 93.06 212 ASN A CA 1
ATOM 1747 C C . ASN A 1 212 ? 10.001 -0.759 1.232 1.00 93.06 212 ASN A C 1
ATOM 1749 O O . ASN A 1 212 ? 10.822 -1.368 1.918 1.00 93.06 212 ASN A O 1
ATOM 1753 N N . GLN A 1 213 ? 10.005 -0.839 -0.104 1.00 92.31 213 GLN A N 1
ATOM 1754 C CA . GLN A 1 213 ? 11.041 -1.566 -0.851 1.00 92.31 213 GLN A CA 1
ATOM 1755 C C . GLN A 1 213 ? 12.388 -0.840 -0.760 1.00 92.31 213 GLN A C 1
ATOM 1757 O O . GLN A 1 213 ? 13.420 -1.485 -0.591 1.00 92.31 213 GLN A O 1
ATOM 1762 N N . VAL A 1 214 ? 12.388 0.498 -0.803 1.00 95.44 214 VAL A N 1
ATOM 1763 C CA . VAL A 1 214 ? 13.599 1.306 -0.586 1.00 95.44 214 VAL A CA 1
ATOM 1764 C C . VAL A 1 214 ? 14.191 1.032 0.798 1.00 95.44 214 VAL A C 1
ATOM 1766 O O . VAL A 1 214 ? 15.384 0.764 0.898 1.00 95.44 214 VAL A O 1
ATOM 1769 N N . HIS A 1 215 ? 13.375 1.008 1.855 1.00 93.12 215 HIS A N 1
ATOM 1770 C CA . HIS A 1 215 ? 13.827 0.665 3.211 1.00 93.12 215 HIS A CA 1
ATOM 1771 C C . HIS A 1 215 ? 14.442 -0.728 3.291 1.00 93.12 215 HIS A C 1
ATOM 1773 O O . HIS A 1 215 ? 15.518 -0.896 3.868 1.00 93.12 215 HIS A O 1
ATOM 1779 N N . PHE A 1 216 ? 13.797 -1.716 2.670 1.00 91.38 216 PHE A N 1
ATOM 1780 C CA . PHE A 1 216 ? 14.336 -3.069 2.582 1.00 91.38 216 PHE A CA 1
ATOM 1781 C C . PHE A 1 216 ? 15.704 -3.093 1.880 1.00 91.38 216 PHE A C 1
ATOM 1783 O O . PHE A 1 216 ? 16.656 -3.694 2.384 1.00 91.38 216 PHE A O 1
ATOM 1790 N N . LEU A 1 217 ? 15.838 -2.393 0.751 1.00 93.75 217 LEU A N 1
ATOM 1791 C CA . LEU A 1 217 ? 17.093 -2.313 0.002 1.00 93.75 217 LEU A CA 1
ATOM 1792 C C . LEU A 1 217 ? 18.185 -1.585 0.783 1.00 93.75 217 LEU A C 1
ATOM 1794 O O . LEU A 1 217 ? 19.318 -2.058 0.818 1.00 93.75 217 LEU A O 1
ATOM 1798 N N . ILE A 1 218 ? 17.857 -0.488 1.464 1.00 94.56 218 ILE A N 1
ATOM 1799 C CA . ILE A 1 218 ? 18.782 0.225 2.353 1.00 94.56 218 ILE A CA 1
ATOM 1800 C C . ILE A 1 218 ? 19.276 -0.711 3.462 1.00 94.56 218 ILE A C 1
ATOM 1802 O O . ILE A 1 218 ? 20.480 -0.794 3.711 1.00 94.56 218 ILE A O 1
ATOM 1806 N N . GLN A 1 219 ? 18.374 -1.464 4.099 1.00 91.69 219 GLN A N 1
ATOM 1807 C CA . GLN A 1 219 ? 18.739 -2.443 5.122 1.00 91.69 219 GLN A CA 1
ATOM 1808 C C . GLN A 1 219 ? 19.684 -3.514 4.560 1.00 91.69 219 GLN A C 1
ATOM 1810 O O . GLN A 1 219 ? 20.699 -3.826 5.188 1.00 91.69 219 GLN A O 1
ATOM 1815 N N . LYS A 1 220 ? 19.399 -4.038 3.363 1.00 92.62 220 LYS A N 1
ATOM 1816 C CA . LYS A 1 220 ? 20.252 -5.023 2.685 1.00 92.62 220 LYS A CA 1
ATOM 1817 C C . LYS A 1 220 ? 21.617 -4.457 2.303 1.00 92.62 220 LYS A C 1
ATOM 1819 O O . LYS A 1 220 ? 22.630 -5.103 2.552 1.00 92.62 220 LYS A O 1
ATOM 1824 N N . ILE A 1 221 ? 21.678 -3.234 1.787 1.00 93.44 221 ILE A N 1
ATOM 1825 C CA . ILE A 1 221 ? 22.940 -2.551 1.477 1.00 93.44 221 ILE A CA 1
ATOM 1826 C C . ILE A 1 221 ? 23.773 -2.340 2.745 1.00 93.44 221 ILE A C 1
ATOM 1828 O O . ILE A 1 221 ? 24.982 -2.575 2.727 1.00 93.44 221 ILE A O 1
ATOM 1832 N N . ASN A 1 222 ? 23.145 -1.936 3.853 1.00 91.88 222 ASN A N 1
ATOM 1833 C CA . ASN A 1 222 ? 23.824 -1.791 5.139 1.00 91.88 222 ASN A CA 1
ATOM 1834 C C . ASN A 1 222 ? 24.411 -3.129 5.612 1.00 91.88 222 ASN A C 1
ATOM 1836 O O . ASN A 1 222 ? 25.588 -3.174 5.963 1.00 91.88 222 ASN A O 1
ATOM 1840 N N . GLN A 1 223 ? 23.640 -4.22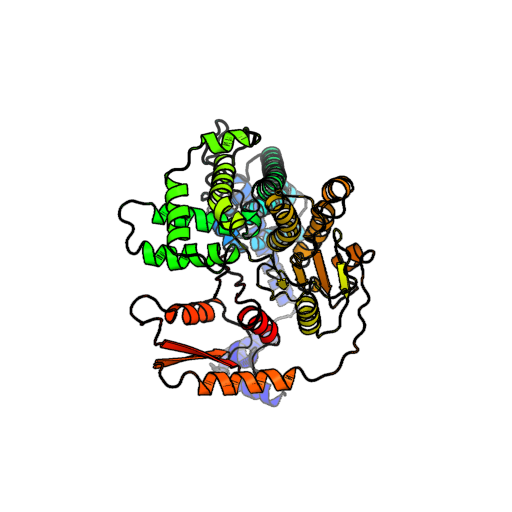1 5.545 1.00 90.62 223 GLN A N 1
ATOM 1841 C CA . GLN A 1 223 ? 24.115 -5.572 5.877 1.00 90.62 223 GLN A CA 1
ATOM 1842 C C . GLN A 1 223 ? 25.315 -5.985 5.011 1.00 90.62 223 GLN A C 1
ATOM 1844 O O . GLN A 1 223 ? 26.330 -6.434 5.538 1.00 90.62 223 GLN A O 1
ATOM 1849 N N . LEU A 1 224 ? 25.241 -5.758 3.697 1.00 90.69 224 LEU A N 1
ATOM 1850 C CA . LEU A 1 224 ? 26.297 -6.115 2.742 1.00 90.69 224 LEU A CA 1
ATOM 1851 C C . LEU A 1 224 ? 27.570 -5.273 2.869 1.00 90.69 224 LEU A C 1
ATOM 1853 O O . LEU A 1 224 ? 28.613 -5.646 2.326 1.00 90.69 224 LEU A O 1
ATOM 1857 N N . ASN A 1 225 ? 27.494 -4.126 3.539 1.00 89.69 225 ASN A N 1
ATOM 1858 C CA . ASN A 1 225 ? 28.632 -3.248 3.792 1.00 89.69 225 ASN A CA 1
ATOM 1859 C C . ASN A 1 225 ? 29.274 -3.465 5.170 1.00 89.69 225 ASN A C 1
ATOM 1861 O O . ASN A 1 225 ? 30.321 -2.865 5.439 1.00 89.69 225 ASN A O 1
ATOM 1865 N N . MET A 1 226 ? 28.706 -4.334 6.015 1.00 88.19 226 MET A N 1
ATOM 1866 C CA . MET A 1 226 ? 29.332 -4.739 7.273 1.00 88.19 226 MET A CA 1
ATOM 1867 C C . MET A 1 226 ? 30.649 -5.491 7.010 1.00 88.19 226 MET A C 1
ATOM 1869 O O . MET A 1 226 ? 30.736 -6.280 6.061 1.00 88.19 226 MET A O 1
ATOM 1873 N N . PRO A 1 227 ? 31.692 -5.274 7.834 1.00 77.31 227 PRO A N 1
ATOM 1874 C CA . PRO A 1 227 ? 32.926 -6.044 7.731 1.00 77.31 227 PRO A CA 1
ATOM 1875 C C . PRO A 1 227 ? 32.627 -7.536 7.957 1.00 77.31 227 PRO A C 1
ATOM 1877 O O . PRO A 1 227 ? 31.931 -7.888 8.905 1.00 77.31 227 PRO A O 1
ATOM 1880 N N . ASN A 1 228 ? 33.157 -8.400 7.084 1.00 76.94 228 ASN A N 1
ATOM 1881 C CA . ASN A 1 228 ? 32.995 -9.864 7.102 1.00 76.94 228 ASN A CA 1
ATOM 1882 C C . ASN A 1 228 ? 31.581 -10.402 6.809 1.00 76.94 228 ASN A C 1
ATOM 1884 O O . ASN A 1 228 ? 31.216 -11.447 7.336 1.00 76.94 228 ASN A O 1
ATOM 1888 N N . CYS A 1 229 ? 30.791 -9.739 5.957 1.00 77.44 229 CYS A N 1
ATOM 1889 C CA . CYS A 1 229 ? 29.546 -10.321 5.444 1.00 77.44 229 CYS A CA 1
ATOM 1890 C C . CYS A 1 229 ? 29.848 -11.610 4.637 1.00 77.44 229 CYS A C 1
ATOM 1892 O O . CYS A 1 229 ? 30.464 -11.506 3.567 1.00 77.44 229 CYS A O 1
ATOM 1894 N N . PRO A 1 230 ? 29.467 -12.810 5.131 1.00 73.75 230 PRO A N 1
ATOM 1895 C CA . PRO A 1 230 ? 29.608 -14.042 4.364 1.00 73.75 230 PRO A CA 1
ATOM 1896 C C . PRO A 1 230 ? 28.716 -13.958 3.128 1.00 73.75 230 PRO A C 1
ATOM 1898 O O . PRO A 1 230 ? 27.663 -13.325 3.162 1.00 73.75 230 PRO A O 1
ATOM 1901 N N . ASP A 1 231 ? 29.161 -14.559 2.027 1.00 82.62 231 ASP A N 1
ATOM 1902 C CA . ASP A 1 231 ? 28.358 -14.663 0.808 1.00 82.62 231 ASP A CA 1
ATOM 1903 C C . ASP A 1 231 ? 27.894 -13.310 0.238 1.00 82.62 231 ASP A C 1
ATOM 1905 O O . ASP A 1 231 ? 26.885 -13.229 -0.457 1.00 82.62 231 ASP A O 1
ATOM 1909 N N . ARG A 1 232 ? 28.659 -12.230 0.473 1.00 84.88 232 ARG A N 1
ATOM 1910 C CA . ARG A 1 232 ? 28.344 -10.866 0.001 1.00 84.88 232 ARG A CA 1
ATOM 1911 C C . ARG A 1 232 ? 27.965 -10.817 -1.480 1.00 84.88 232 ARG A C 1
ATOM 1913 O O . ARG A 1 232 ? 27.053 -10.087 -1.852 1.00 84.88 232 ARG A O 1
ATOM 1920 N N . VAL A 1 233 ? 28.670 -11.571 -2.323 1.00 84.38 233 VAL A N 1
ATOM 1921 C CA . VAL A 1 233 ? 28.396 -11.649 -3.768 1.00 84.38 233 VAL A CA 1
ATOM 1922 C C . VAL A 1 233 ? 27.053 -12.343 -4.036 1.00 84.38 233 VAL A C 1
ATOM 1924 O O . VAL A 1 233 ? 26.285 -11.879 -4.878 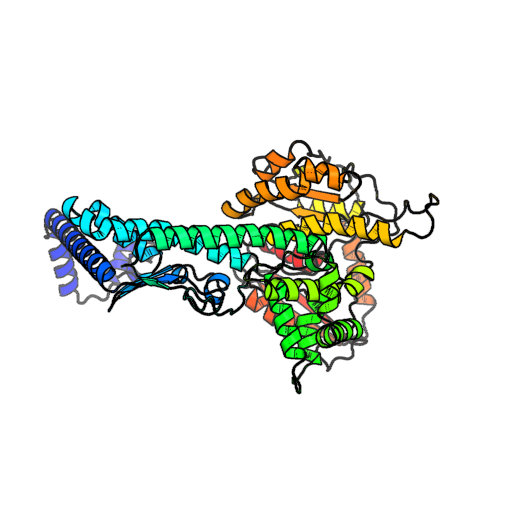1.00 84.38 233 VAL A O 1
ATOM 1927 N N . ILE A 1 234 ? 26.733 -13.394 -3.276 1.00 80.94 234 ILE A N 1
ATOM 1928 C CA . ILE A 1 234 ? 25.464 -14.138 -3.343 1.00 80.94 234 ILE A CA 1
ATOM 1929 C C . ILE A 1 234 ? 24.302 -13.259 -2.926 1.00 80.94 234 ILE A C 1
ATOM 1931 O O . ILE A 1 234 ? 23.358 -13.067 -3.689 1.00 80.94 234 ILE A O 1
ATOM 1935 N N . GLU A 1 235 ? 24.399 -12.657 -1.749 1.00 84.94 235 GLU A N 1
ATOM 1936 C CA . GLU A 1 235 ? 23.364 -11.786 -1.212 1.00 84.94 235 GLU A CA 1
ATOM 1937 C C . GLU A 1 235 ? 23.167 -10.537 -2.089 1.00 84.94 235 GLU A C 1
ATOM 1939 O O . GLU A 1 235 ? 22.032 -10.124 -2.328 1.00 84.94 235 GLU A O 1
ATOM 1944 N N . ALA A 1 236 ? 24.238 -9.954 -2.640 1.00 88.12 236 ALA A N 1
ATOM 1945 C CA . ALA A 1 236 ? 24.126 -8.814 -3.550 1.00 88.12 236 ALA A CA 1
ATOM 1946 C C . ALA A 1 236 ? 23.457 -9.194 -4.884 1.00 88.12 236 ALA A C 1
ATOM 1948 O O . ALA A 1 236 ? 22.592 -8.458 -5.367 1.00 88.12 236 ALA A O 1
ATOM 1949 N N . SER A 1 237 ? 23.806 -10.352 -5.451 1.00 84.00 237 SER A N 1
ATOM 1950 C CA . SER A 1 237 ? 23.174 -10.879 -6.667 1.00 84.00 237 SER A CA 1
ATOM 1951 C C . SER A 1 237 ? 21.704 -11.244 -6.441 1.00 84.00 237 SER A C 1
ATOM 1953 O O . SER A 1 237 ? 20.869 -11.002 -7.302 1.00 84.00 237 SER A O 1
ATOM 1955 N N . LYS A 1 238 ? 21.355 -11.752 -5.255 1.00 85.25 238 LYS A N 1
ATOM 1956 C CA . LYS A 1 238 ? 19.983 -12.140 -4.910 1.00 85.25 238 LYS A CA 1
ATOM 1957 C C . LYS A 1 238 ? 19.077 -10.951 -4.587 1.00 85.25 238 LYS A C 1
ATOM 1959 O O . LYS A 1 238 ? 17.918 -10.940 -4.987 1.00 85.25 238 LYS A O 1
ATOM 1964 N N . TYR A 1 239 ? 19.571 -9.969 -3.831 1.00 86.25 239 TYR A N 1
ATOM 1965 C CA . TYR A 1 239 ? 18.719 -8.918 -3.260 1.00 86.25 239 TYR A CA 1
ATOM 1966 C C . TYR A 1 239 ? 18.917 -7.530 -3.861 1.00 86.25 239 TYR A C 1
ATOM 1968 O O . TYR A 1 239 ? 18.011 -6.715 -3.741 1.00 86.25 239 TYR A O 1
ATOM 1976 N N . ILE A 1 240 ? 20.063 -7.224 -4.473 1.00 91.62 240 ILE A N 1
ATOM 1977 C CA . ILE A 1 240 ? 20.330 -5.882 -5.017 1.00 91.62 240 ILE A CA 1
ATOM 1978 C C . ILE A 1 240 ? 20.196 -5.886 -6.535 1.00 91.62 240 ILE A C 1
ATOM 1980 O O . ILE A 1 240 ? 19.452 -5.075 -7.087 1.00 91.62 240 ILE A O 1
ATOM 1984 N N . LYS A 1 241 ? 20.869 -6.822 -7.213 1.00 91.12 241 LYS A N 1
ATOM 1985 C CA . LYS A 1 241 ? 20.890 -6.906 -8.681 1.00 91.12 241 LYS A CA 1
ATOM 1986 C C . LYS A 1 241 ? 19.486 -6.926 -9.314 1.00 91.12 241 LYS A C 1
ATOM 1988 O O . LYS A 1 241 ? 19.260 -6.072 -10.170 1.00 91.12 241 LYS A O 1
ATOM 1993 N N . PRO A 1 242 ? 18.509 -7.739 -8.859 1.00 89.62 242 PRO A N 1
ATOM 1994 C CA . PRO A 1 242 ? 17.195 -7.810 -9.503 1.00 89.62 242 PRO A CA 1
ATOM 1995 C C . PRO A 1 242 ? 16.402 -6.508 -9.366 1.00 89.62 242 PRO A C 1
ATOM 1997 O O . PRO A 1 242 ? 15.666 -6.114 -10.266 1.00 89.62 242 PRO A O 1
ATOM 2000 N N . PHE A 1 243 ? 16.595 -5.779 -8.265 1.00 89.94 243 PHE A N 1
ATOM 2001 C CA . PHE A 1 243 ? 15.963 -4.477 -8.068 1.00 89.94 243 PHE A CA 1
ATOM 2002 C C . PHE A 1 243 ? 16.594 -3.401 -8.947 1.00 89.94 243 PHE A C 1
ATOM 2004 O O . PHE A 1 243 ? 15.881 -2.581 -9.520 1.00 89.94 243 PHE A O 1
ATOM 2011 N N . LEU A 1 244 ? 17.919 -3.418 -9.106 1.00 92.06 244 LEU A N 1
ATOM 2012 C CA . LEU A 1 244 ? 18.591 -2.530 -10.053 1.00 92.06 244 LEU A CA 1
ATOM 2013 C C . LEU A 1 244 ? 18.190 -2.842 -11.500 1.00 92.06 244 LEU A C 1
ATOM 2015 O O . LEU A 1 244 ? 18.117 -1.918 -12.310 1.00 92.06 244 LEU A O 1
ATOM 2019 N N . GLN A 1 245 ? 17.872 -4.101 -11.815 1.00 90.00 245 GLN A N 1
ATOM 2020 C CA . GLN A 1 245 ? 17.434 -4.503 -13.151 1.00 90.00 245 GLN A CA 1
ATOM 2021 C C . GLN A 1 245 ? 16.111 -3.868 -13.591 1.00 90.00 245 GLN A C 1
ATOM 2023 O O . GLN A 1 245 ? 15.966 -3.544 -14.775 1.00 90.00 245 GLN A O 1
ATOM 2028 N N . LYS A 1 246 ? 15.236 -3.516 -12.638 1.00 89.62 246 LYS A N 1
ATOM 2029 C CA . LYS A 1 246 ? 14.064 -2.664 -12.907 1.00 89.62 246 LYS A CA 1
ATOM 2030 C C . LYS A 1 246 ? 14.466 -1.339 -13.561 1.00 89.62 246 LYS A C 1
ATOM 2032 O O . LYS A 1 246 ? 13.850 -0.886 -14.527 1.00 89.62 246 LYS A O 1
ATOM 2037 N N . ILE A 1 247 ? 15.557 -0.734 -13.083 1.00 90.50 247 ILE A N 1
ATOM 2038 C CA . ILE A 1 247 ? 16.098 0.522 -13.621 1.00 90.50 247 ILE A CA 1
ATOM 2039 C C . ILE A 1 247 ? 16.926 0.286 -14.885 1.00 90.50 247 ILE A C 1
ATOM 2041 O O . ILE A 1 247 ? 16.783 1.062 -15.829 1.00 90.50 247 ILE A O 1
ATOM 2045 N N . LYS A 1 248 ? 17.789 -0.743 -14.912 1.00 89.62 248 LYS A N 1
ATOM 2046 C CA . LYS A 1 248 ? 18.717 -1.094 -16.012 1.00 89.62 248 LYS A CA 1
ATOM 2047 C C . LYS A 1 248 ? 18.872 -2.636 -16.158 1.00 89.62 248 LYS A C 1
ATOM 2049 O O . LYS A 1 248 ? 19.508 -3.263 -15.333 1.00 89.62 248 LYS A O 1
ATOM 2054 N N . TYR A 1 249 ? 18.358 -3.270 -17.213 1.00 85.25 249 TYR A N 1
ATOM 2055 C CA . TYR A 1 249 ? 18.121 -4.714 -17.366 1.00 85.25 249 TYR A CA 1
ATOM 2056 C C . TYR A 1 249 ? 19.436 -5.474 -17.449 1.00 85.25 249 TYR A C 1
ATOM 2058 O O . TYR A 1 249 ? 19.578 -6.565 -16.909 1.00 85.25 249 TYR A O 1
ATOM 2066 N N . ASN A 1 250 ? 20.426 -4.850 -18.083 1.00 87.38 250 ASN A N 1
ATOM 2067 C CA . ASN A 1 250 ? 21.787 -5.343 -18.211 1.00 87.38 250 ASN A CA 1
ATOM 2068 C C . ASN A 1 250 ? 22.685 -4.843 -17.069 1.00 87.38 250 ASN A C 1
ATOM 2070 O O . ASN A 1 250 ? 23.868 -4.579 -17.288 1.00 87.38 250 ASN A O 1
ATOM 2074 N N . VAL A 1 251 ? 22.135 -4.669 -15.861 1.00 90.38 251 VAL A N 1
ATOM 2075 C CA . VAL A 1 251 ? 22.938 -4.386 -14.665 1.00 90.38 251 VAL A CA 1
ATOM 2076 C C . VAL A 1 251 ? 23.968 -5.489 -14.472 1.00 90.38 251 VAL A C 1
ATOM 2078 O O . VAL A 1 251 ? 23.656 -6.678 -14.393 1.00 90.38 251 VAL A O 1
ATOM 2081 N N . THR A 1 252 ? 25.215 -5.056 -14.367 1.00 91.31 252 THR A N 1
ATOM 2082 C CA . THR A 1 252 ? 26.371 -5.913 -14.132 1.00 91.31 252 THR A CA 1
ATOM 2083 C C . THR A 1 252 ? 26.708 -5.970 -12.645 1.00 91.31 252 THR A C 1
ATOM 2085 O O . THR A 1 252 ? 26.309 -5.109 -11.857 1.00 91.31 252 THR A O 1
ATOM 2088 N N . ASP A 1 253 ? 27.530 -6.934 -12.241 1.00 89.56 253 ASP A N 1
ATOM 2089 C CA . ASP A 1 253 ? 28.038 -6.979 -10.864 1.00 89.56 253 ASP A CA 1
ATOM 2090 C C . ASP A 1 253 ? 28.944 -5.775 -10.555 1.00 89.56 253 ASP A C 1
ATOM 2092 O O . ASP A 1 253 ? 29.105 -5.376 -9.399 1.00 89.56 253 ASP A O 1
ATOM 2096 N N . HIS A 1 254 ? 29.513 -5.144 -11.587 1.00 91.00 254 HIS A N 1
ATOM 2097 C CA . HIS A 1 254 ? 30.220 -3.877 -11.451 1.00 91.00 254 HIS A CA 1
ATOM 2098 C C . HIS A 1 254 ? 29.269 -2.745 -11.034 1.00 91.00 254 HIS A C 1
ATOM 2100 O O . HIS A 1 254 ? 29.573 -2.021 -10.087 1.00 91.00 254 HIS A O 1
ATOM 2106 N N . ASP A 1 255 ? 28.094 -2.643 -11.663 1.00 92.88 255 ASP A N 1
ATOM 2107 C CA . ASP A 1 255 ? 27.062 -1.666 -11.292 1.00 92.88 255 ASP A CA 1
ATOM 2108 C C . ASP A 1 255 ? 26.605 -1.870 -9.832 1.00 92.88 255 ASP A C 1
ATOM 2110 O O . ASP A 1 255 ? 26.546 -0.914 -9.056 1.00 92.88 255 ASP A O 1
ATOM 2114 N N . VAL A 1 256 ? 26.372 -3.123 -9.420 1.00 93.38 256 VAL A N 1
ATOM 2115 C CA . VAL A 1 256 ? 26.022 -3.477 -8.028 1.00 93.38 256 VAL A CA 1
ATOM 2116 C C . VAL A 1 256 ? 27.121 -3.040 -7.055 1.00 93.38 256 VAL A C 1
ATOM 2118 O O . VAL A 1 256 ? 26.851 -2.402 -6.035 1.00 93.38 256 VAL A O 1
ATOM 2121 N N . ASN A 1 257 ? 28.383 -3.334 -7.374 1.00 91.81 257 ASN A N 1
ATOM 2122 C CA . ASN A 1 257 ? 29.521 -2.929 -6.552 1.00 91.81 257 ASN A CA 1
ATOM 2123 C C . ASN A 1 257 ? 29.662 -1.406 -6.456 1.00 91.81 257 ASN A C 1
ATOM 2125 O O . ASN A 1 257 ? 30.034 -0.903 -5.394 1.00 91.81 257 ASN A O 1
ATOM 2129 N N . ASN A 1 258 ? 29.358 -0.673 -7.526 1.00 93.44 258 ASN A N 1
ATOM 2130 C CA . ASN A 1 258 ? 29.381 0.787 -7.522 1.00 93.44 258 ASN A CA 1
ATOM 2131 C C . ASN A 1 258 ? 28.310 1.359 -6.591 1.00 93.44 258 ASN A C 1
ATOM 2133 O O . ASN A 1 258 ? 28.620 2.263 -5.818 1.00 93.44 258 ASN A O 1
ATOM 2137 N N . VAL A 1 259 ? 27.103 0.783 -6.568 1.00 94.69 259 VAL A N 1
ATOM 2138 C CA . VAL A 1 259 ? 26.054 1.156 -5.599 1.00 94.69 259 VAL A CA 1
ATOM 2139 C C . VAL A 1 259 ? 26.519 0.912 -4.163 1.00 94.69 259 VAL A C 1
ATOM 2141 O O . VAL A 1 259 ? 26.413 1.802 -3.319 1.00 94.69 259 VAL A O 1
ATOM 2144 N N . LEU A 1 260 ? 27.098 -0.260 -3.877 1.00 93.94 260 LEU A N 1
ATOM 2145 C CA . LEU A 1 260 ? 27.588 -0.587 -2.532 1.00 93.94 260 LEU A CA 1
ATOM 2146 C C . LEU A 1 260 ? 28.726 0.345 -2.081 1.00 93.94 260 LEU A C 1
ATOM 2148 O O . LEU A 1 260 ? 28.732 0.794 -0.931 1.00 93.94 260 LEU A O 1
ATOM 2152 N N . ARG A 1 261 ? 29.674 0.662 -2.976 1.00 92.25 261 ARG A N 1
ATOM 2153 C CA . ARG A 1 261 ? 30.770 1.611 -2.704 1.00 92.25 261 ARG A CA 1
ATOM 2154 C C . ARG A 1 261 ? 30.252 3.031 -2.522 1.00 92.25 261 ARG A C 1
ATOM 2156 O O . ARG A 1 261 ? 30.640 3.676 -1.552 1.00 92.25 261 ARG A O 1
ATOM 2163 N N . GLY A 1 262 ? 29.362 3.483 -3.406 1.00 92.75 262 GLY A N 1
ATOM 2164 C CA . GLY A 1 262 ? 28.720 4.793 -3.329 1.00 92.75 262 GLY A CA 1
ATOM 2165 C C . GLY A 1 262 ? 27.968 4.967 -2.015 1.00 92.75 262 GLY A C 1
ATOM 2166 O O . GLY A 1 262 ? 28.097 5.996 -1.367 1.00 92.75 262 GLY A O 1
ATOM 2167 N N . TRP A 1 263 ? 27.290 3.919 -1.537 1.00 94.56 263 TRP A N 1
ATOM 2168 C CA . TRP A 1 263 ? 26.641 3.941 -0.228 1.00 94.56 263 TRP A CA 1
ATOM 2169 C C . TRP A 1 263 ? 27.617 4.136 0.934 1.00 94.56 263 TRP A C 1
ATOM 2171 O O . TRP A 1 263 ? 27.343 4.929 1.839 1.00 94.56 263 TRP A O 1
ATOM 2181 N N . LYS A 1 264 ? 28.752 3.430 0.918 1.00 90.06 264 LYS A N 1
ATOM 2182 C CA . LYS A 1 264 ? 29.771 3.515 1.973 1.00 90.06 264 LYS A CA 1
ATOM 2183 C C . LYS A 1 264 ? 30.534 4.844 1.952 1.00 90.06 264 LYS A C 1
ATOM 2185 O O . LYS A 1 264 ? 30.882 5.346 3.013 1.00 90.06 264 LYS A O 1
ATOM 2190 N N . GLY A 1 265 ? 30.804 5.380 0.763 1.00 87.81 265 GLY A N 1
ATOM 2191 C CA . GLY A 1 265 ? 31.600 6.594 0.549 1.00 87.81 265 GLY A CA 1
ATOM 2192 C C . GLY A 1 265 ? 30.799 7.889 0.408 1.00 87.81 265 GLY A C 1
ATOM 2193 O O . GLY A 1 265 ? 31.384 8.898 0.040 1.00 87.81 265 GLY A O 1
ATOM 2194 N N . PHE A 1 266 ? 29.486 7.864 0.644 1.00 90.25 266 PHE A N 1
ATOM 2195 C CA . PHE A 1 266 ? 28.614 9.028 0.475 1.00 90.25 266 PHE A CA 1
ATOM 2196 C C . PHE A 1 266 ? 28.922 10.132 1.497 1.00 90.25 266 PHE A C 1
ATOM 2198 O O . PHE A 1 266 ? 28.912 9.853 2.700 1.00 90.25 266 PHE A O 1
ATOM 2205 N N . ASP A 1 267 ? 29.115 11.370 1.035 1.00 86.19 267 ASP A N 1
ATOM 2206 C CA . ASP A 1 267 ? 29.254 12.544 1.901 1.00 86.19 267 ASP A CA 1
ATOM 2207 C C . ASP A 1 267 ? 27.860 13.121 2.216 1.00 86.19 267 ASP A C 1
ATOM 2209 O O . ASP A 1 267 ? 27.136 13.511 1.301 1.00 86.19 267 ASP A O 1
ATOM 2213 N N . PRO A 1 268 ? 27.440 13.206 3.494 1.00 81.00 268 PRO A N 1
ATOM 2214 C CA . PRO A 1 268 ? 26.167 13.824 3.866 1.00 81.00 268 PRO A CA 1
ATOM 2215 C C . PRO A 1 268 ? 25.975 15.252 3.334 1.00 81.00 268 PRO A C 1
ATOM 2217 O O . PRO A 1 268 ? 24.835 15.649 3.106 1.00 81.00 268 PRO A O 1
ATOM 2220 N N . LYS A 1 269 ? 27.060 16.003 3.096 1.00 81.12 269 LYS A N 1
ATOM 2221 C CA . LYS A 1 269 ? 27.000 17.361 2.527 1.00 81.12 269 LYS A CA 1
ATOM 2222 C C . LYS A 1 269 ? 26.415 17.392 1.116 1.00 81.12 269 LYS A C 1
ATOM 2224 O O . LYS A 1 269 ? 25.852 18.407 0.712 1.00 81.12 269 LYS A O 1
ATOM 2229 N N . ASP A 1 270 ? 26.470 16.276 0.392 1.00 80.31 270 ASP A N 1
ATOM 2230 C CA . ASP A 1 270 ? 25.860 16.147 -0.932 1.00 80.31 270 ASP A CA 1
ATOM 2231 C C . ASP A 1 270 ? 24.323 16.248 -0.877 1.00 80.31 270 ASP A C 1
ATOM 2233 O O . ASP A 1 270 ? 23.680 16.446 -1.907 1.00 80.31 270 ASP A O 1
ATOM 2237 N N . LEU A 1 271 ? 23.706 16.136 0.307 1.00 80.06 271 LEU A N 1
ATOM 2238 C CA . LEU A 1 271 ? 22.266 16.341 0.496 1.00 80.06 271 LEU A CA 1
ATOM 2239 C C . LEU A 1 271 ? 21.892 17.804 0.756 1.00 80.06 271 LEU A C 1
ATOM 2241 O O . LEU A 1 271 ? 20.764 18.198 0.448 1.00 80.06 271 LEU A O 1
ATOM 2245 N N . ASP A 1 272 ? 22.817 18.617 1.270 1.00 74.56 272 ASP A N 1
ATOM 2246 C CA . ASP A 1 272 ? 22.543 20.008 1.657 1.00 74.56 272 ASP A CA 1
ATOM 2247 C C . ASP A 1 272 ? 22.152 20.871 0.445 1.00 74.56 272 ASP A C 1
ATOM 2249 O O . ASP A 1 272 ? 21.345 21.793 0.564 1.00 74.56 272 ASP A O 1
ATOM 2253 N N . GLN A 1 273 ? 22.624 20.513 -0.755 1.00 70.75 273 GLN A N 1
ATOM 2254 C CA . GLN A 1 273 ? 22.269 21.187 -2.011 1.00 70.75 273 GLN A CA 1
ATOM 2255 C C . GLN A 1 273 ? 20.771 21.111 -2.366 1.00 70.75 273 GLN A C 1
ATOM 2257 O O . GLN A 1 273 ? 20.294 21.883 -3.197 1.00 70.75 273 GLN A O 1
ATOM 2262 N N . TYR A 1 274 ? 20.012 20.201 -1.747 1.00 67.69 274 TYR A N 1
ATOM 2263 C CA . TYR A 1 274 ? 18.598 19.987 -2.057 1.00 67.69 274 TYR A CA 1
ATOM 2264 C C . TYR A 1 274 ? 17.626 20.706 -1.106 1.00 67.69 274 TYR A C 1
ATOM 2266 O O . TYR A 1 274 ? 16.414 20.524 -1.272 1.00 67.69 274 TYR A O 1
ATOM 2274 N N . ASN A 1 275 ? 18.123 21.534 -0.168 1.00 62.00 275 ASN A N 1
ATOM 2275 C CA . ASN A 1 275 ? 17.349 22.429 0.715 1.00 62.00 275 ASN A CA 1
ATOM 2276 C C . ASN A 1 275 ? 16.059 21.797 1.267 1.00 62.00 275 ASN A C 1
ATOM 2278 O O . ASN A 1 275 ? 14.961 22.340 1.123 1.00 62.00 275 ASN A O 1
ATOM 2282 N N . PHE A 1 276 ? 16.164 20.616 1.871 1.00 67.56 276 PHE A N 1
ATOM 2283 C CA . PHE A 1 276 ? 15.010 20.016 2.529 1.00 67.56 276 PHE A CA 1
ATOM 2284 C C . PHE A 1 276 ? 14.703 20.739 3.847 1.00 67.56 276 PHE A C 1
ATOM 2286 O O . PHE A 1 276 ? 15.612 21.127 4.580 1.00 67.56 276 PHE A O 1
ATOM 2293 N N . ASN A 1 277 ? 13.418 20.902 4.171 1.00 61.94 277 ASN A N 1
ATOM 2294 C CA . ASN A 1 277 ? 13.008 21.515 5.433 1.00 61.94 277 ASN A CA 1
ATOM 2295 C C . ASN A 1 277 ? 13.533 20.673 6.614 1.00 61.94 277 ASN A C 1
ATOM 2297 O O . ASN A 1 277 ? 13.278 19.472 6.687 1.00 61.94 277 ASN A O 1
ATOM 2301 N N . ASN A 1 278 ? 14.332 21.264 7.500 1.00 59.25 278 ASN A N 1
ATOM 2302 C CA . ASN A 1 278 ? 15.201 20.512 8.417 1.00 59.25 278 ASN A CA 1
ATOM 2303 C C . ASN A 1 278 ? 14.564 20.139 9.765 1.00 59.25 278 ASN A C 1
ATOM 2305 O O . ASN A 1 278 ? 15.261 19.583 10.611 1.00 59.25 278 ASN A O 1
ATOM 2309 N N . ASN A 1 279 ? 13.279 20.429 9.976 1.00 59.31 279 ASN A N 1
ATOM 2310 C CA . ASN A 1 279 ? 12.692 20.518 11.315 1.00 59.31 279 ASN A CA 1
ATOM 2311 C C . ASN A 1 279 ? 11.628 19.444 11.608 1.00 59.31 279 ASN A C 1
ATOM 2313 O O . ASN A 1 279 ? 10.572 19.743 12.164 1.00 59.31 279 ASN A O 1
ATOM 2317 N N . ASN A 1 280 ? 11.878 18.202 11.182 1.00 69.25 280 ASN A N 1
ATOM 2318 C CA . ASN A 1 280 ? 10.879 17.135 11.219 1.00 69.25 280 ASN A CA 1
ATOM 2319 C C . ASN A 1 280 ? 11.479 15.846 11.806 1.00 69.25 280 ASN A C 1
ATOM 2321 O O . ASN A 1 280 ? 12.582 15.455 11.426 1.00 69.25 280 ASN A O 1
ATOM 2325 N N . ASN A 1 281 ? 10.706 15.130 12.629 1.00 73.19 281 ASN A N 1
ATOM 2326 C CA . ASN A 1 281 ? 11.119 13.926 13.379 1.00 73.19 281 ASN A CA 1
ATOM 2327 C C . ASN A 1 281 ? 11.420 12.680 12.509 1.00 73.19 281 ASN A C 1
ATOM 2329 O O . ASN A 1 281 ? 11.561 11.578 13.026 1.00 73.19 281 ASN A O 1
ATOM 2333 N N . PHE A 1 282 ? 11.457 12.814 11.186 1.00 80.38 282 PHE A N 1
ATOM 2334 C CA . PHE A 1 282 ? 11.737 11.739 10.223 1.00 80.38 282 PHE A CA 1
ATOM 2335 C C . PHE A 1 282 ? 12.800 12.163 9.200 1.00 80.38 282 PHE A C 1
ATOM 2337 O O . PHE A 1 282 ? 12.835 11.698 8.055 1.00 80.38 282 PHE A O 1
ATOM 2344 N N . ARG A 1 283 ? 13.683 13.078 9.614 1.00 83.62 283 ARG A N 1
ATOM 2345 C CA . ARG A 1 283 ? 14.767 13.613 8.794 1.00 83.62 283 ARG A CA 1
ATOM 2346 C C . ARG A 1 283 ? 15.738 12.522 8.351 1.00 83.62 283 ARG A C 1
ATOM 2348 O O . ARG A 1 283 ? 16.040 12.459 7.164 1.00 83.62 283 ARG A O 1
ATOM 2355 N N . LYS A 1 284 ? 16.205 11.639 9.242 1.00 84.56 284 LYS A N 1
ATOM 2356 C CA . LYS A 1 284 ? 17.176 10.591 8.865 1.00 84.56 284 LYS A CA 1
ATOM 2357 C C . LYS A 1 284 ? 16.541 9.581 7.917 1.00 84.56 284 LYS A C 1
ATOM 2359 O O . LYS A 1 284 ? 17.215 9.123 6.993 1.00 84.56 284 LYS A O 1
ATOM 2364 N N . CYS A 1 285 ? 15.256 9.264 8.101 1.00 88.25 285 CYS A N 1
ATOM 2365 C CA . CYS A 1 285 ? 14.480 8.460 7.153 1.00 88.25 285 CYS A CA 1
ATOM 2366 C C . CYS A 1 285 ? 14.502 9.079 5.749 1.00 88.25 285 CYS A C 1
ATOM 2368 O O . CYS A 1 285 ? 14.947 8.439 4.792 1.00 88.25 285 CYS A O 1
ATOM 2370 N N . ARG A 1 286 ? 14.087 10.346 5.634 1.00 90.44 286 ARG A N 1
ATOM 2371 C CA . ARG A 1 286 ? 14.095 11.094 4.371 1.00 90.44 286 ARG A CA 1
ATOM 2372 C C . ARG A 1 286 ? 15.493 11.158 3.754 1.00 90.44 286 ARG A C 1
ATOM 2374 O O . ARG A 1 286 ? 15.649 10.854 2.575 1.00 90.44 286 ARG A O 1
ATOM 2381 N N . ASP A 1 287 ? 16.502 11.523 4.537 1.00 90.00 287 ASP A N 1
ATOM 2382 C CA . ASP A 1 287 ? 17.877 11.712 4.068 1.00 90.00 287 ASP A CA 1
ATOM 2383 C C . ASP A 1 287 ? 18.488 10.381 3.588 1.00 90.00 287 ASP A C 1
ATOM 2385 O O . ASP A 1 287 ? 19.193 10.346 2.579 1.00 90.00 287 ASP A O 1
ATOM 2389 N N . SER A 1 288 ? 18.146 9.259 4.232 1.00 91.88 288 SER A N 1
ATOM 2390 C CA . SER A 1 288 ? 18.553 7.916 3.788 1.00 91.88 288 SER A CA 1
ATOM 2391 C C . SER A 1 288 ? 17.933 7.537 2.440 1.00 91.88 288 SER A C 1
ATOM 2393 O O . SER A 1 288 ? 18.613 6.968 1.584 1.00 91.88 288 SER A O 1
ATOM 2395 N N . ILE A 1 289 ? 16.658 7.879 2.228 1.00 95.06 289 ILE A N 1
ATOM 2396 C CA . ILE A 1 289 ? 15.960 7.664 0.954 1.00 95.06 289 ILE A CA 1
ATOM 2397 C C . ILE A 1 289 ? 16.524 8.579 -0.140 1.00 95.06 289 ILE A C 1
ATOM 2399 O O . ILE A 1 289 ? 16.762 8.122 -1.257 1.00 95.06 289 ILE A O 1
ATOM 2403 N N . ALA A 1 290 ? 16.787 9.849 0.172 1.00 94.19 290 ALA A N 1
ATOM 2404 C CA . ALA A 1 290 ? 17.405 10.796 -0.751 1.00 94.19 290 ALA A CA 1
ATOM 2405 C C . ALA A 1 290 ? 18.799 10.317 -1.186 1.00 94.19 290 ALA A C 1
ATOM 2407 O O . ALA A 1 290 ? 19.075 10.213 -2.381 1.00 94.19 290 ALA A O 1
ATOM 2408 N N . LYS A 1 291 ? 19.638 9.913 -0.224 1.00 94.69 291 LYS A N 1
ATOM 2409 C CA . LYS A 1 291 ? 20.942 9.283 -0.471 1.00 94.69 291 LYS A CA 1
ATOM 2410 C C . LYS A 1 291 ? 20.817 8.071 -1.394 1.00 94.69 291 LYS A C 1
ATOM 2412 O O . LYS A 1 291 ? 21.582 7.945 -2.350 1.00 94.69 291 LYS A O 1
ATOM 2417 N N . PHE A 1 292 ? 19.850 7.189 -1.136 1.00 96.06 292 PHE A N 1
ATOM 2418 C CA . PHE A 1 292 ? 19.586 6.035 -1.995 1.00 96.06 292 PHE A CA 1
ATOM 2419 C C . PHE A 1 292 ? 19.249 6.471 -3.428 1.00 96.06 292 PHE A C 1
ATOM 2421 O O . PHE A 1 292 ? 19.870 5.995 -4.376 1.00 96.06 292 PHE A O 1
ATOM 2428 N N . GLY A 1 293 ? 18.342 7.438 -3.585 1.00 94.94 293 GLY A N 1
ATOM 2429 C CA . GLY A 1 293 ? 17.978 8.012 -4.880 1.00 94.94 293 GLY A CA 1
ATOM 2430 C C . GLY A 1 293 ? 19.170 8.599 -5.645 1.00 94.94 293 GLY A C 1
ATOM 2431 O O . GLY A 1 293 ? 19.312 8.340 -6.841 1.00 94.94 293 GLY A O 1
ATOM 2432 N N . MET A 1 294 ? 20.062 9.322 -4.960 1.00 93.50 294 MET A N 1
ATOM 2433 C CA . MET A 1 294 ? 21.289 9.879 -5.547 1.00 93.50 294 MET A CA 1
ATOM 2434 C C . MET A 1 294 ? 22.254 8.797 -6.026 1.00 93.50 294 MET A C 1
ATOM 2436 O O . MET A 1 294 ? 22.772 8.878 -7.137 1.00 93.50 294 MET A O 1
ATOM 2440 N N . ILE A 1 295 ? 22.472 7.756 -5.223 1.00 95.19 295 ILE A N 1
ATOM 2441 C CA . ILE A 1 295 ? 23.380 6.655 -5.576 1.00 95.19 295 ILE A CA 1
ATOM 2442 C C . ILE A 1 295 ? 22.871 5.881 -6.796 1.00 95.19 295 ILE A C 1
ATOM 2444 O O . ILE A 1 295 ? 23.669 5.397 -7.598 1.00 95.19 295 ILE A O 1
ATOM 2448 N N . LEU A 1 296 ? 21.551 5.782 -6.966 1.00 95.31 296 LEU A N 1
ATOM 2449 C CA . LEU A 1 296 ? 20.949 5.130 -8.128 1.00 95.31 296 LEU A CA 1
ATOM 2450 C C . LEU A 1 296 ? 20.877 6.023 -9.371 1.00 95.31 296 LEU A C 1
ATOM 2452 O O . LEU A 1 296 ? 20.640 5.516 -10.470 1.00 95.31 296 LEU A O 1
ATOM 2456 N N . HIS A 1 297 ? 21.104 7.330 -9.232 1.00 92.38 297 HIS A N 1
ATOM 2457 C CA . HIS A 1 297 ? 20.995 8.278 -10.335 1.00 92.38 297 HIS A CA 1
ATOM 2458 C C . HIS A 1 297 ? 21.883 7.924 -11.546 1.00 92.38 297 HIS A C 1
ATOM 2460 O O . HIS A 1 297 ? 21.358 7.940 -12.660 1.00 92.38 297 HIS A O 1
ATOM 2466 N N . PRO A 1 298 ? 23.162 7.511 -11.403 1.00 91.88 298 PRO A N 1
ATOM 2467 C CA . PRO A 1 298 ? 23.987 7.106 -12.547 1.00 91.88 298 PRO A CA 1
ATOM 2468 C C . PRO A 1 298 ? 23.448 5.874 -13.294 1.00 91.88 298 PRO A C 1
ATOM 2470 O O . PRO A 1 298 ? 23.508 5.805 -14.525 1.00 91.88 298 PRO A O 1
ATOM 2473 N N . ILE A 1 299 ? 22.875 4.906 -12.570 1.00 92.12 299 ILE A N 1
ATOM 2474 C CA . ILE A 1 299 ? 22.237 3.725 -13.174 1.00 92.12 299 ILE A CA 1
ATOM 2475 C C . ILE A 1 299 ? 20.992 4.156 -13.944 1.00 92.12 299 ILE A C 1
ATOM 2477 O O . ILE A 1 299 ? 20.799 3.758 -15.093 1.00 92.12 299 ILE A O 1
ATOM 2481 N N . TRP A 1 300 ? 20.175 5.021 -13.341 1.00 91.62 300 TRP A N 1
ATOM 2482 C CA . TRP A 1 300 ? 19.007 5.571 -14.012 1.00 91.62 300 TRP A CA 1
ATOM 2483 C C . TRP A 1 300 ? 19.393 6.362 -15.257 1.00 91.62 300 TRP A C 1
ATOM 2485 O O . TRP A 1 300 ? 18.801 6.115 -16.300 1.00 91.62 300 TRP A O 1
ATOM 2495 N N . MET A 1 301 ? 20.411 7.226 -15.207 1.00 87.31 301 MET A N 1
ATOM 2496 C CA . MET A 1 301 ? 20.875 8.008 -16.359 1.00 87.31 301 MET A CA 1
ATOM 2497 C C . MET A 1 301 ? 21.407 7.128 -17.493 1.00 87.31 301 MET A C 1
ATOM 2499 O O . MET A 1 301 ? 21.030 7.332 -18.645 1.00 87.31 301 MET A O 1
ATOM 2503 N N . SER A 1 302 ? 22.194 6.099 -17.178 1.00 86.69 302 SER A N 1
ATOM 2504 C CA . SER A 1 302 ? 22.749 5.176 -18.182 1.00 86.69 302 SER A CA 1
ATOM 2505 C C . SER A 1 302 ? 21.736 4.180 -18.761 1.00 86.69 302 SER A C 1
ATOM 2507 O O . SER A 1 302 ? 22.027 3.514 -19.752 1.00 86.69 302 SER A O 1
ATOM 2509 N N . SER A 1 303 ? 20.540 4.070 -18.176 1.00 84.56 303 SER A N 1
ATOM 2510 C CA . SER A 1 303 ? 19.502 3.159 -18.661 1.00 84.56 303 SER A CA 1
ATOM 2511 C C . SER A 1 303 ? 18.963 3.556 -20.040 1.00 84.56 303 SER A C 1
ATOM 2513 O O . SER A 1 303 ? 18.436 4.653 -20.224 1.00 84.56 303 SER A O 1
ATOM 2515 N N . GLN A 1 304 ? 19.018 2.635 -21.000 1.00 77.56 304 GLN A N 1
ATOM 2516 C CA . GLN A 1 304 ? 18.456 2.817 -22.346 1.00 77.56 304 GLN A CA 1
ATOM 2517 C C . GLN A 1 304 ? 17.044 2.227 -22.488 1.00 77.56 304 GLN A C 1
ATOM 2519 O O . GLN A 1 304 ? 16.512 2.138 -23.585 1.00 77.56 304 GLN A O 1
ATOM 2524 N N . HIS A 1 305 ? 16.411 1.834 -21.381 1.00 71.62 305 HIS A N 1
ATOM 2525 C CA . HIS A 1 305 ? 15.131 1.106 -21.376 1.00 71.62 305 HIS A CA 1
ATOM 2526 C C . HIS A 1 305 ? 13.982 1.784 -22.074 1.00 71.62 305 HIS A C 1
ATOM 2528 O O . HIS A 1 305 ? 13.069 1.123 -22.541 1.00 71.62 305 HIS A O 1
ATOM 2534 N N . ASN A 1 306 ? 14.016 3.104 -22.053 1.00 68.75 306 ASN A N 1
ATOM 2535 C CA . ASN A 1 306 ? 12.951 3.955 -22.529 1.00 68.75 306 ASN A CA 1
ATOM 2536 C C . ASN A 1 306 ? 13.307 4.580 -23.884 1.00 68.75 306 ASN A C 1
ATOM 2538 O O . ASN A 1 306 ? 12.628 5.504 -24.314 1.00 68.75 306 ASN A O 1
ATOM 2542 N N . CYS A 1 307 ? 14.388 4.119 -24.522 1.00 66.50 307 CYS A N 1
ATOM 2543 C CA . CYS A 1 307 ? 14.873 4.639 -25.790 1.00 66.50 307 CYS A CA 1
ATOM 2544 C C . CYS A 1 307 ? 14.640 3.591 -26.880 1.00 66.50 307 CYS A C 1
ATOM 2546 O O . CYS A 1 307 ? 15.255 2.528 -26.861 1.00 66.50 307 CYS A O 1
ATOM 2548 N N . VAL A 1 308 ? 13.780 3.905 -27.846 1.00 64.12 308 VAL A N 1
ATOM 2549 C CA . VAL A 1 308 ? 13.672 3.160 -29.109 1.00 64.12 308 VAL A CA 1
ATOM 2550 C C . VAL A 1 308 ? 13.952 4.137 -30.239 1.00 64.12 308 VAL A C 1
ATOM 2552 O O . VAL A 1 308 ? 13.414 5.241 -30.227 1.00 64.12 308 VAL A O 1
ATOM 2555 N N . GLU A 1 309 ? 14.787 3.741 -31.197 1.00 57.75 309 GLU A N 1
ATOM 2556 C CA . GLU A 1 309 ? 15.208 4.581 -32.333 1.00 57.75 309 GLU A CA 1
ATOM 2557 C C . GLU A 1 309 ? 14.254 4.505 -33.542 1.00 57.75 309 GLU A C 1
ATOM 2559 O O . GLU A 1 309 ? 14.509 5.093 -34.595 1.00 57.75 309 GLU A O 1
ATOM 2564 N N . GLU A 1 310 ? 13.150 3.766 -33.424 1.00 62.50 310 GLU A N 1
ATOM 2565 C CA . GLU A 1 310 ? 12.223 3.524 -34.527 1.00 62.50 310 GLU A CA 1
ATOM 2566 C C . GLU A 1 310 ? 11.012 4.452 -34.476 1.00 62.50 310 GLU A C 1
ATOM 2568 O O . GLU A 1 310 ? 10.398 4.625 -33.435 1.00 62.50 310 GLU A O 1
ATOM 2573 N N . LYS A 1 311 ? 10.585 5.015 -35.612 1.00 62.72 311 LYS A N 1
ATOM 2574 C CA . LYS A 1 311 ? 9.381 5.861 -35.632 1.00 62.72 311 LYS A CA 1
ATOM 2575 C C . LYS A 1 311 ? 8.134 5.046 -35.244 1.00 62.72 311 LYS A C 1
ATOM 2577 O O . LYS A 1 311 ? 7.854 4.041 -35.909 1.00 62.72 311 LYS A O 1
ATOM 2582 N N . PRO A 1 312 ? 7.359 5.483 -34.235 1.00 62.16 312 PRO A N 1
ATOM 2583 C CA . PRO A 1 312 ? 6.152 4.781 -33.828 1.00 62.16 312 PRO A CA 1
ATOM 2584 C C . PRO A 1 312 ? 5.054 4.969 -34.879 1.00 62.16 312 PRO A C 1
ATOM 2586 O O . PRO A 1 312 ? 5.033 5.962 -35.615 1.00 62.16 312 PRO A O 1
ATOM 2589 N N . PHE A 1 313 ? 4.111 4.031 -34.941 1.00 59.94 313 PHE A N 1
ATOM 2590 C CA . PHE A 1 313 ? 2.888 4.241 -35.710 1.00 59.94 313 PHE A CA 1
ATOM 2591 C C . PHE A 1 313 ? 1.989 5.247 -34.970 1.00 59.94 313 PHE A C 1
ATOM 2593 O O . PHE A 1 313 ? 1.985 5.304 -33.741 1.00 59.94 313 PHE A O 1
ATOM 2600 N N . SER A 1 314 ? 1.228 6.069 -35.699 1.00 59.56 314 SER A N 1
ATOM 2601 C CA . SER A 1 314 ? 0.270 6.986 -35.067 1.00 59.56 314 SER A CA 1
ATOM 2602 C C . SER A 1 314 ? -0.908 6.185 -34.510 1.00 59.56 314 SER A C 1
ATOM 2604 O O . SER A 1 314 ? -1.701 5.652 -35.282 1.00 59.56 314 SER A O 1
ATOM 2606 N N . ILE A 1 315 ? -1.018 6.087 -33.180 1.00 61.00 315 ILE A N 1
ATOM 2607 C CA . ILE A 1 315 ? -2.103 5.355 -32.491 1.00 61.00 315 ILE A CA 1
ATOM 2608 C C . ILE A 1 315 ? -3.188 6.311 -31.957 1.00 61.00 315 ILE A C 1
ATOM 2610 O O . ILE A 1 315 ? -4.057 5.916 -31.191 1.00 61.00 315 ILE A O 1
ATOM 2614 N N . GLY A 1 316 ? -3.140 7.599 -32.317 1.00 65.38 316 GLY A N 1
ATOM 2615 C CA . GLY A 1 316 ? -4.111 8.592 -31.836 1.00 65.38 316 GLY A CA 1
ATOM 2616 C C . GLY A 1 316 ? -4.040 8.886 -30.330 1.00 65.38 316 GLY A C 1
ATOM 2617 O O . GLY A 1 316 ? -4.936 9.536 -29.802 1.00 65.38 316 GLY A O 1
ATOM 2618 N N . LEU A 1 317 ? -2.991 8.430 -29.636 1.00 76.19 317 LEU A N 1
ATOM 2619 C CA . LEU A 1 317 ? -2.738 8.771 -28.238 1.00 76.19 317 LEU A CA 1
ATOM 2620 C C . LEU A 1 317 ? -2.301 10.239 -28.110 1.00 76.19 317 LEU A C 1
ATOM 2622 O O . LEU A 1 317 ? -1.437 10.710 -28.854 1.00 76.19 317 LEU A O 1
ATOM 2626 N N . ASN A 1 318 ? -2.849 10.940 -27.121 1.00 72.75 318 ASN A N 1
ATOM 2627 C CA . ASN A 1 318 ? -2.496 12.318 -26.812 1.00 72.75 318 ASN A CA 1
ATOM 2628 C C . ASN A 1 318 ? -1.302 12.353 -25.855 1.00 72.75 318 ASN A C 1
ATOM 2630 O O . ASN A 1 318 ? -1.399 11.931 -24.702 1.00 72.75 318 ASN A O 1
ATOM 2634 N N . ALA A 1 319 ? -0.175 12.885 -26.322 1.00 76.19 319 ALA A N 1
ATOM 2635 C CA . ALA A 1 319 ? 0.991 13.093 -25.474 1.00 76.19 319 ALA A CA 1
ATOM 2636 C C . ALA A 1 319 ? 0.769 14.249 -24.483 1.00 76.19 319 ALA A C 1
ATOM 2638 O O . ALA A 1 319 ? 0.153 15.260 -24.822 1.00 76.19 319 ALA A O 1
ATOM 2639 N N . GLY A 1 320 ? 1.319 14.112 -23.275 1.00 72.62 320 GLY A N 1
ATOM 2640 C CA . GLY A 1 320 ? 1.256 15.124 -22.213 1.00 72.62 320 GLY A CA 1
ATOM 2641 C C . GLY A 1 320 ? -0.074 15.189 -21.463 1.00 72.62 320 GLY A C 1
ATOM 2642 O O . GLY A 1 320 ? -0.293 16.102 -20.669 1.00 72.62 320 GLY A O 1
ATOM 2643 N N . LYS A 1 321 ? -0.964 14.225 -21.711 1.00 77.50 321 LYS A N 1
ATOM 2644 C CA . LYS A 1 321 ? -2.254 14.066 -21.036 1.00 77.50 321 LYS A CA 1
ATOM 2645 C C . LYS A 1 321 ? -2.484 12.581 -20.741 1.00 77.50 321 LYS A C 1
ATOM 2647 O O . LYS A 1 321 ? -1.935 11.740 -21.461 1.00 77.50 321 LYS A O 1
ATOM 2652 N N . PRO A 1 322 ? -3.273 12.228 -19.711 1.00 83.69 322 PRO A N 1
ATOM 2653 C CA . PRO A 1 322 ? -3.739 10.855 -19.567 1.00 83.69 322 PRO A CA 1
ATOM 2654 C C . PRO A 1 322 ? -4.606 10.477 -20.774 1.00 83.69 322 PRO A C 1
ATOM 2656 O O . PRO A 1 322 ? -5.209 11.341 -21.403 1.00 83.69 322 PRO A O 1
ATOM 2659 N N . ASN A 1 323 ? -4.663 9.189 -21.099 1.00 81.12 323 ASN A N 1
ATOM 2660 C CA . ASN A 1 323 ? -5.500 8.650 -22.168 1.00 81.12 323 ASN A CA 1
ATOM 2661 C C . ASN A 1 323 ? -6.334 7.504 -21.600 1.00 81.12 323 ASN A C 1
ATOM 2663 O O . ASN A 1 323 ? -5.764 6.557 -21.065 1.00 81.12 323 ASN A O 1
ATOM 2667 N N . LEU A 1 324 ? -7.657 7.567 -21.711 1.00 81.69 324 LEU A N 1
ATOM 2668 C CA . LEU A 1 324 ? -8.541 6.500 -21.243 1.00 81.69 324 LEU A CA 1
ATOM 2669 C C . LEU A 1 324 ? -8.957 5.608 -22.416 1.00 81.69 324 LEU A C 1
ATOM 2671 O O . LEU A 1 324 ? -9.502 6.100 -23.400 1.00 81.69 324 LEU A O 1
ATOM 2675 N N . ILE A 1 325 ? -8.745 4.301 -22.306 1.00 82.00 325 ILE A N 1
ATOM 2676 C CA . ILE A 1 325 ? -9.245 3.301 -23.254 1.00 82.00 325 ILE A CA 1
ATOM 2677 C C . ILE A 1 325 ? -10.250 2.421 -22.516 1.00 82.00 325 ILE A C 1
ATOM 2679 O O . ILE A 1 325 ? -9.913 1.773 -21.524 1.00 82.00 325 ILE A O 1
ATOM 2683 N N . ILE A 1 326 ? -11.484 2.400 -23.014 1.00 77.69 326 ILE A N 1
ATOM 2684 C CA . ILE A 1 326 ? -12.520 1.481 -22.543 1.00 77.69 326 ILE A CA 1
ATOM 2685 C C . ILE A 1 326 ? -12.613 0.340 -23.549 1.00 77.69 326 ILE A C 1
ATOM 2687 O O . ILE A 1 326 ? -13.055 0.551 -24.679 1.00 77.69 326 ILE A O 1
ATOM 2691 N N . GLY A 1 327 ? -12.164 -0.843 -23.141 1.00 71.38 327 GLY A N 1
ATOM 2692 C CA . GLY A 1 327 ? -12.092 -2.027 -23.996 1.00 71.38 327 GLY A CA 1
ATOM 2693 C C . GLY A 1 327 ? -12.996 -3.159 -23.522 1.00 71.38 327 GLY A C 1
ATOM 2694 O O . GLY A 1 327 ? -13.720 -3.052 -22.531 1.00 71.38 327 GLY A O 1
ATOM 2695 N N . SER A 1 328 ? -12.975 -4.262 -24.267 1.00 69.81 328 SER A N 1
ATOM 2696 C CA . SER A 1 328 ? -13.762 -5.460 -23.947 1.00 69.81 328 SER A CA 1
ATOM 2697 C C . SER A 1 328 ? -13.082 -6.323 -22.864 1.00 69.81 328 SER A C 1
ATOM 2699 O O . SER A 1 328 ? -12.112 -5.912 -22.241 1.00 69.81 328 SER A O 1
ATOM 2701 N N . LYS A 1 329 ? -13.528 -7.567 -22.630 1.00 61.78 329 LYS A N 1
ATOM 2702 C CA . LYS A 1 329 ? -12.849 -8.491 -21.688 1.00 61.78 329 LYS A CA 1
ATOM 2703 C C . LYS A 1 329 ? -11.440 -8.929 -22.139 1.00 61.78 329 LYS A C 1
ATOM 2705 O O . LYS A 1 329 ? -10.779 -9.664 -21.414 1.00 61.78 329 LYS A O 1
ATOM 2710 N N . GLU A 1 330 ? -10.988 -8.502 -23.317 1.00 69.94 330 GLU A N 1
ATOM 2711 C CA . GLU A 1 330 ? -9.710 -8.868 -23.944 1.00 69.94 330 GLU A CA 1
ATOM 2712 C C . GLU A 1 330 ? -8.662 -7.735 -23.889 1.00 69.94 330 GLU A C 1
ATOM 2714 O O . GLU A 1 330 ? -7.761 -7.670 -24.725 1.00 69.94 330 GLU A O 1
ATOM 2719 N N . LEU A 1 331 ? -8.739 -6.853 -22.884 1.00 79.75 331 LEU A N 1
ATOM 2720 C CA . LEU A 1 331 ? -7.872 -5.672 -22.742 1.00 79.75 331 LEU A CA 1
ATOM 2721 C C . LEU A 1 331 ? -6.369 -5.958 -22.813 1.00 79.75 331 LEU A C 1
ATOM 2723 O O . LEU A 1 331 ? -5.622 -5.133 -23.330 1.00 79.75 331 LEU A O 1
ATOM 2727 N N . LEU A 1 332 ? -5.907 -7.124 -22.352 1.00 77.75 332 LEU A N 1
ATOM 2728 C CA . LEU A 1 332 ? -4.491 -7.496 -22.452 1.00 77.75 332 LEU A CA 1
ATOM 2729 C C . LEU A 1 332 ? -4.019 -7.655 -23.908 1.00 77.75 332 LEU A C 1
ATOM 2731 O O . LEU A 1 332 ? -2.874 -7.338 -24.219 1.00 77.75 332 LEU A O 1
ATOM 2735 N N . PHE A 1 333 ? -4.882 -8.099 -24.827 1.00 76.38 333 PHE A N 1
ATOM 2736 C CA . PHE A 1 333 ? -4.531 -8.170 -26.249 1.00 76.38 333 PHE A CA 1
ATOM 2737 C C . PHE A 1 333 ? -4.512 -6.784 -26.897 1.00 76.38 333 PHE A C 1
ATOM 2739 O O . PHE A 1 333 ? -3.635 -6.502 -27.716 1.00 76.38 333 PHE A O 1
ATOM 2746 N N . GLU A 1 334 ? -5.439 -5.908 -26.504 1.00 78.69 334 GLU A N 1
ATOM 2747 C CA . GLU A 1 334 ? -5.448 -4.503 -26.927 1.00 78.69 334 GLU A CA 1
ATOM 2748 C C . GLU A 1 334 ? -4.181 -3.779 -26.438 1.00 78.69 334 GLU A C 1
ATOM 2750 O O . GLU A 1 334 ? -3.532 -3.072 -27.210 1.00 78.69 334 GLU A O 1
ATOM 2755 N N . LEU A 1 335 ? -3.768 -4.041 -25.194 1.00 84.44 335 LEU A N 1
ATOM 2756 C CA . LEU A 1 335 ? -2.525 -3.560 -24.592 1.00 84.44 335 LEU A CA 1
ATOM 2757 C C . LEU A 1 335 ? -1.295 -4.021 -25.386 1.00 84.44 335 LEU A C 1
ATOM 2759 O O . LEU A 1 335 ? -0.438 -3.207 -25.722 1.00 84.44 335 LEU A O 1
ATOM 2763 N N . LEU A 1 336 ? -1.216 -5.305 -25.753 1.00 78.38 336 LEU A N 1
ATOM 2764 C CA . LEU A 1 336 ? -0.127 -5.804 -26.602 1.00 78.38 336 LEU A CA 1
ATOM 2765 C C . LEU A 1 336 ? -0.105 -5.118 -27.973 1.00 78.38 336 LEU A C 1
ATOM 2767 O O . LEU A 1 336 ? 0.965 -4.740 -28.444 1.00 78.38 336 LEU A O 1
ATOM 2771 N N . GLY A 1 337 ? -1.270 -4.911 -28.594 1.00 78.12 337 GLY A N 1
ATOM 2772 C CA . GLY A 1 337 ? -1.378 -4.170 -29.853 1.00 78.12 337 GLY A CA 1
ATOM 2773 C C . GLY A 1 337 ? -0.909 -2.714 -29.736 1.00 78.12 337 GLY A C 1
ATOM 2774 O O . GLY A 1 337 ? -0.297 -2.184 -30.667 1.00 78.12 337 GLY A O 1
ATOM 2775 N N . LEU A 1 338 ? -1.144 -2.083 -28.583 1.00 81.88 338 LEU A N 1
ATOM 2776 C CA . LEU A 1 338 ? -0.710 -0.719 -28.278 1.00 81.88 338 LEU A CA 1
ATOM 2777 C C . LEU A 1 338 ? 0.821 -0.614 -28.226 1.00 81.88 338 LEU A C 1
ATOM 2779 O O . LEU A 1 338 ? 1.410 0.255 -28.871 1.00 81.88 338 LEU A O 1
ATOM 2783 N N . PHE A 1 339 ? 1.469 -1.537 -27.515 1.00 83.12 339 PHE A N 1
ATOM 2784 C CA . PHE A 1 339 ? 2.927 -1.611 -27.415 1.00 83.12 339 PHE A CA 1
ATOM 2785 C C . PHE A 1 339 ? 3.596 -2.040 -28.733 1.00 83.12 339 PHE A C 1
ATOM 2787 O O . PHE A 1 339 ? 4.586 -1.430 -29.141 1.00 83.12 339 PHE A O 1
ATOM 2794 N N . GLU A 1 340 ? 3.012 -3.002 -29.459 1.00 78.81 340 GLU A N 1
ATOM 2795 C CA . GLU A 1 340 ? 3.448 -3.405 -30.808 1.00 78.81 340 GLU A CA 1
ATOM 2796 C C . GLU A 1 340 ? 3.461 -2.199 -31.760 1.00 78.81 340 GLU A C 1
ATOM 2798 O O . GLU A 1 340 ? 4.418 -1.977 -32.502 1.00 78.81 340 GLU A O 1
ATOM 2803 N N . SER A 1 341 ? 2.431 -1.358 -31.683 1.00 75.50 341 SER A N 1
ATOM 2804 C CA . SER A 1 341 ? 2.300 -0.162 -32.516 1.00 75.50 341 SER A CA 1
ATOM 2805 C C . SER A 1 341 ? 3.273 0.965 -32.125 1.00 75.50 341 SER A C 1
ATOM 2807 O O . SER A 1 341 ? 3.638 1.789 -32.966 1.00 75.50 341 SER A O 1
ATOM 2809 N N . GLN A 1 342 ? 3.743 0.990 -30.874 1.00 74.75 342 GLN A N 1
ATOM 2810 C CA . GLN A 1 342 ? 4.858 1.842 -30.435 1.00 74.75 342 GLN A CA 1
ATOM 2811 C C . GLN A 1 342 ? 6.234 1.214 -30.717 1.00 74.75 342 GLN A C 1
ATOM 2813 O O . GLN A 1 342 ? 7.250 1.835 -30.420 1.00 74.75 342 GLN A O 1
ATOM 2818 N N . ARG A 1 343 ? 6.280 -0.001 -31.289 1.00 73.12 343 ARG A N 1
ATOM 2819 C CA . ARG A 1 343 ? 7.505 -0.797 -31.499 1.00 73.12 343 ARG A CA 1
ATOM 2820 C C . ARG A 1 343 ? 8.345 -0.922 -30.232 1.00 73.12 343 ARG A C 1
ATOM 2822 O O . ARG A 1 343 ? 9.572 -0.911 -30.258 1.00 73.12 343 ARG A O 1
ATOM 2829 N N . PHE A 1 344 ? 7.647 -1.030 -29.111 1.00 75.50 344 PHE A N 1
ATOM 2830 C CA . PHE A 1 344 ? 8.232 -1.028 -27.788 1.00 75.50 344 PHE A CA 1
ATOM 2831 C C . PHE A 1 344 ? 7.843 -2.317 -27.078 1.00 75.50 344 PHE A C 1
ATOM 2833 O O . PHE A 1 344 ? 6.663 -2.651 -27.003 1.00 75.50 344 PHE A O 1
ATOM 2840 N N . ILE A 1 345 ? 8.828 -3.053 -26.567 1.00 77.06 345 ILE A N 1
ATOM 2841 C CA . ILE A 1 345 ? 8.569 -4.250 -25.765 1.00 77.06 345 ILE A CA 1
ATOM 2842 C C . ILE A 1 345 ? 8.351 -3.783 -24.321 1.00 77.06 345 ILE A C 1
ATOM 2844 O O . ILE A 1 345 ? 9.292 -3.263 -23.713 1.00 77.06 345 ILE A O 1
ATOM 2848 N N . PRO A 1 346 ? 7.133 -3.921 -23.766 1.00 81.06 346 PRO A N 1
ATOM 2849 C CA . PRO A 1 346 ? 6.869 -3.491 -22.408 1.00 81.06 346 PRO A CA 1
ATOM 2850 C C . PRO A 1 346 ? 7.590 -4.378 -21.402 1.00 81.06 346 PRO A C 1
ATOM 2852 O O . PRO A 1 346 ? 7.989 -5.504 -21.683 1.00 81.06 346 PRO A O 1
ATOM 2855 N N . ARG A 1 347 ? 7.675 -3.865 -20.180 1.00 81.88 347 ARG A N 1
ATOM 2856 C CA . ARG A 1 347 ? 8.108 -4.604 -18.993 1.00 81.88 347 ARG A CA 1
ATOM 2857 C C . ARG A 1 347 ? 7.245 -4.186 -17.815 1.00 81.88 347 ARG A C 1
ATOM 2859 O O . ARG A 1 347 ? 6.456 -3.247 -17.944 1.00 81.88 347 ARG A O 1
ATOM 2866 N N . ALA A 1 348 ? 7.443 -4.811 -16.665 1.00 82.12 348 ALA A N 1
ATOM 2867 C CA . ALA A 1 348 ? 6.698 -4.504 -15.446 1.00 82.12 348 ALA A CA 1
ATOM 2868 C C . ALA A 1 348 ? 6.758 -3.031 -15.010 1.00 82.12 348 ALA A C 1
ATOM 2870 O O . ALA A 1 348 ? 5.827 -2.519 -14.401 1.00 82.12 348 ALA A O 1
ATOM 2871 N N . GLU A 1 349 ? 7.822 -2.301 -15.349 1.00 88.00 349 GLU A N 1
ATOM 2872 C CA . GLU A 1 349 ? 7.900 -0.873 -15.020 1.00 88.00 349 GLU A CA 1
ATOM 2873 C C . GLU A 1 349 ? 6.942 -0.018 -15.866 1.00 88.00 349 GLU A C 1
ATOM 2875 O O . GLU A 1 349 ? 6.560 1.078 -15.442 1.00 88.00 349 GLU A O 1
ATOM 2880 N N . HIS A 1 350 ? 6.555 -0.517 -17.043 1.00 89.94 350 HIS A N 1
ATOM 2881 C CA . HIS A 1 350 ? 5.705 0.154 -18.025 1.00 89.94 350 HIS A CA 1
ATOM 2882 C C . HIS A 1 350 ? 4.225 -0.178 -17.849 1.00 89.94 350 HIS A C 1
ATOM 2884 O O . HIS A 1 350 ? 3.377 0.628 -18.211 1.00 89.94 350 HIS A O 1
ATOM 2890 N N . ILE A 1 351 ? 3.900 -1.350 -17.308 1.00 92.00 351 ILE A N 1
ATOM 2891 C CA . ILE A 1 351 ? 2.523 -1.824 -17.177 1.00 92.00 351 ILE A CA 1
ATOM 2892 C C . ILE A 1 351 ? 2.259 -2.174 -15.717 1.00 92.00 351 ILE A C 1
ATOM 2894 O O . ILE A 1 351 ? 2.940 -3.030 -15.160 1.00 92.00 351 ILE A O 1
ATOM 2898 N N . LEU A 1 352 ? 1.236 -1.557 -15.129 1.00 93.50 352 LEU A N 1
ATOM 2899 C CA . LEU A 1 352 ? 0.687 -1.961 -13.840 1.00 93.50 352 LEU A CA 1
ATOM 2900 C C . LEU A 1 352 ? -0.694 -2.576 -14.054 1.00 93.50 352 LEU A C 1
ATOM 2902 O O . LEU A 1 352 ? -1.635 -1.882 -14.442 1.00 93.50 352 LEU A O 1
ATOM 2906 N N . ILE A 1 353 ? -0.795 -3.878 -13.801 1.00 91.19 353 ILE A N 1
ATOM 2907 C CA . ILE A 1 353 ? -2.065 -4.601 -13.771 1.00 91.19 353 ILE A CA 1
ATOM 2908 C C . ILE A 1 353 ? -2.620 -4.484 -12.356 1.00 91.19 353 ILE A C 1
ATOM 2910 O O . ILE A 1 353 ? -2.010 -4.958 -11.399 1.00 91.19 353 ILE A O 1
ATOM 2914 N N . CYS A 1 354 ? -3.755 -3.810 -12.223 1.00 91.56 354 CYS A N 1
ATOM 2915 C CA . CYS A 1 354 ? -4.391 -3.594 -10.938 1.00 91.56 354 CYS A CA 1
ATOM 2916 C C . CYS A 1 354 ? -5.019 -4.883 -10.408 1.00 91.56 354 CYS A C 1
ATOM 2918 O O . CYS A 1 354 ? -5.652 -5.652 -11.131 1.00 91.56 354 CYS A O 1
ATOM 2920 N N . ASN A 1 355 ? -4.895 -5.061 -9.101 1.00 89.81 355 ASN A N 1
ATOM 2921 C CA . ASN A 1 355 ? -5.552 -6.095 -8.316 1.00 89.81 355 ASN A CA 1
ATOM 2922 C C . ASN A 1 355 ? -5.894 -5.544 -6.920 1.00 89.81 355 ASN A C 1
ATOM 2924 O O . ASN A 1 355 ? -5.548 -4.408 -6.587 1.00 89.81 355 ASN A O 1
ATOM 2928 N N . GLU A 1 356 ? -6.524 -6.362 -6.075 1.00 86.00 356 GLU A N 1
ATOM 2929 C CA . GLU A 1 356 ? -6.966 -5.949 -4.733 1.00 86.00 356 GLU A CA 1
ATOM 2930 C C . GLU A 1 356 ? -5.809 -5.525 -3.810 1.00 86.00 356 GLU A C 1
ATOM 2932 O O . GLU A 1 356 ? -6.016 -4.802 -2.837 1.00 86.00 356 GLU A O 1
ATOM 2937 N N . THR A 1 357 ? -4.584 -5.962 -4.118 1.00 84.88 357 THR A N 1
ATOM 2938 C CA . THR A 1 357 ? -3.368 -5.679 -3.341 1.00 84.88 357 THR A CA 1
ATOM 2939 C C . THR A 1 357 ? -2.548 -4.516 -3.894 1.00 84.88 357 THR A C 1
ATOM 2941 O O . THR A 1 357 ? -1.587 -4.092 -3.255 1.00 84.88 357 THR A O 1
ATOM 2944 N N . THR A 1 358 ? -2.922 -3.986 -5.063 1.00 89.19 358 THR A N 1
ATOM 2945 C CA . THR A 1 358 ? -2.241 -2.846 -5.682 1.00 89.19 358 THR A CA 1
ATOM 2946 C C . THR A 1 358 ? -2.423 -1.619 -4.803 1.00 89.19 358 THR A C 1
ATOM 2948 O O . THR A 1 358 ? -3.543 -1.273 -4.417 1.00 89.19 358 THR A O 1
ATOM 2951 N N . THR A 1 359 ? -1.315 -0.965 -4.468 1.00 90.31 359 THR A N 1
ATOM 2952 C CA . THR A 1 359 ? -1.322 0.181 -3.563 1.00 90.31 359 THR A CA 1
ATOM 2953 C C . THR A 1 359 ? -1.380 1.496 -4.330 1.00 90.31 359 THR A C 1
ATOM 2955 O O . THR A 1 359 ? -1.004 1.586 -5.499 1.00 90.31 359 THR A O 1
ATOM 2958 N N . GLU A 1 360 ? -1.801 2.550 -3.637 1.00 90.81 360 GLU A N 1
ATOM 2959 C CA . GLU A 1 360 ? -1.718 3.928 -4.128 1.00 90.81 360 GLU A CA 1
ATOM 2960 C C . GLU A 1 360 ? -0.294 4.287 -4.602 1.00 90.81 360 GLU A C 1
ATOM 2962 O O . GLU A 1 360 ? -0.094 4.906 -5.647 1.00 90.81 360 GLU A O 1
ATOM 2967 N N . GLU A 1 361 ? 0.718 3.830 -3.858 1.00 92.00 361 GLU A N 1
ATOM 2968 C CA . GLU A 1 361 ? 2.117 4.124 -4.145 1.00 92.00 361 GLU A CA 1
ATOM 2969 C C . GLU A 1 361 ? 2.603 3.468 -5.447 1.00 92.00 361 GLU A C 1
ATOM 2971 O O . GLU A 1 361 ? 3.371 4.093 -6.181 1.00 92.00 361 GLU A O 1
ATOM 2976 N N . ASP A 1 362 ? 2.132 2.260 -5.779 1.00 91.81 362 ASP A N 1
ATOM 2977 C CA . ASP A 1 362 ? 2.476 1.579 -7.036 1.00 91.81 362 ASP A CA 1
ATOM 2978 C C . ASP A 1 362 ? 2.036 2.405 -8.256 1.00 91.81 362 ASP A C 1
ATOM 2980 O O . ASP A 1 362 ? 2.784 2.564 -9.229 1.00 91.81 362 ASP A O 1
ATOM 2984 N N . ILE A 1 363 ? 0.834 2.984 -8.179 1.00 93.00 363 ILE A N 1
ATOM 2985 C CA . ILE A 1 363 ? 0.260 3.823 -9.236 1.00 93.00 363 ILE A CA 1
ATOM 2986 C C . ILE A 1 363 ? 0.976 5.168 -9.300 1.00 93.00 363 ILE A C 1
ATOM 2988 O O . ILE A 1 363 ? 1.353 5.604 -10.391 1.00 93.00 363 ILE A O 1
ATOM 2992 N N . ALA A 1 364 ? 1.234 5.800 -8.152 1.00 92.38 364 ALA A N 1
ATOM 2993 C CA . ALA A 1 364 ? 2.025 7.025 -8.102 1.00 92.38 364 ALA A CA 1
ATOM 2994 C C . ALA A 1 364 ? 3.400 6.807 -8.755 1.00 92.38 364 ALA A C 1
ATOM 2996 O O . ALA A 1 364 ? 3.814 7.591 -9.610 1.00 92.38 364 ALA A O 1
ATOM 2997 N N . CYS A 1 365 ? 4.081 5.700 -8.434 1.00 94.38 365 CYS A N 1
ATOM 2998 C CA . CYS A 1 365 ? 5.344 5.321 -9.063 1.00 94.38 365 CYS A CA 1
ATOM 2999 C C . CYS A 1 365 ? 5.219 5.228 -10.591 1.00 94.38 365 CYS A C 1
ATOM 3001 O O . CYS A 1 365 ? 6.058 5.783 -11.299 1.00 94.38 365 CYS A O 1
ATOM 3003 N N . LEU A 1 366 ? 4.178 4.566 -11.109 1.00 94.38 366 LEU A N 1
ATOM 3004 C CA . LEU A 1 366 ? 3.931 4.451 -12.551 1.00 94.38 366 LEU A CA 1
ATOM 3005 C C . LEU A 1 366 ? 3.765 5.826 -13.221 1.00 94.38 366 LEU A C 1
ATOM 3007 O O . LEU A 1 366 ? 4.408 6.097 -14.237 1.00 94.38 366 LEU A O 1
ATOM 3011 N N . ILE A 1 367 ? 2.957 6.709 -12.627 1.00 91.88 367 ILE A N 1
ATOM 3012 C CA . ILE A 1 367 ? 2.722 8.071 -13.129 1.00 91.88 367 ILE A CA 1
ATOM 3013 C C . ILE A 1 367 ? 4.027 8.876 -13.130 1.00 91.88 367 ILE A C 1
ATOM 3015 O O . ILE A 1 367 ? 4.399 9.482 -14.138 1.00 91.88 367 ILE A O 1
ATOM 3019 N N . PHE A 1 368 ? 4.780 8.842 -12.030 1.00 92.75 368 PHE A N 1
ATOM 3020 C CA . PHE A 1 368 ? 6.061 9.532 -11.946 1.00 92.75 368 PHE A CA 1
ATOM 3021 C C . PHE A 1 368 ? 7.094 8.981 -12.933 1.00 92.75 368 PHE A C 1
ATOM 3023 O O . PHE A 1 368 ? 7.855 9.770 -13.497 1.00 92.75 368 PHE A O 1
ATOM 3030 N N . ARG A 1 369 ? 7.130 7.667 -13.197 1.00 92.12 369 ARG A N 1
ATOM 3031 C CA . ARG A 1 369 ? 7.986 7.094 -14.254 1.00 92.12 369 ARG A CA 1
ATOM 3032 C C . ARG A 1 369 ? 7.625 7.668 -15.622 1.00 92.12 369 ARG A C 1
ATOM 3034 O O . ARG A 1 369 ? 8.528 8.105 -16.336 1.00 92.12 369 ARG A O 1
ATOM 3041 N N . ALA A 1 370 ? 6.334 7.756 -15.946 1.00 89.56 370 ALA A N 1
ATOM 3042 C CA . ALA A 1 370 ? 5.870 8.358 -17.195 1.00 89.56 370 ALA A CA 1
ATOM 3043 C C . ALA A 1 370 ? 6.324 9.821 -17.345 1.00 89.56 370 ALA A C 1
ATOM 3045 O O . ALA A 1 370 ? 6.842 10.210 -18.393 1.00 89.56 370 ALA A O 1
ATOM 3046 N N . ILE A 1 371 ? 6.195 10.623 -16.283 1.00 86.88 371 ILE A N 1
ATOM 3047 C CA . ILE A 1 371 ? 6.575 12.045 -16.286 1.00 86.88 371 ILE A CA 1
ATOM 3048 C C . ILE A 1 371 ? 8.100 12.228 -16.361 1.00 86.88 371 ILE A C 1
ATOM 3050 O O . ILE A 1 371 ? 8.608 13.022 -17.155 1.00 86.88 371 ILE A O 1
ATOM 3054 N N . THR A 1 372 ? 8.851 11.530 -15.509 1.00 86.31 372 THR A N 1
ATOM 3055 C CA . THR A 1 372 ? 10.296 11.749 -15.337 1.00 86.31 372 THR A CA 1
ATOM 3056 C C . THR A 1 372 ? 11.142 11.171 -16.465 1.00 86.31 372 THR A C 1
ATOM 3058 O O . THR A 1 372 ? 12.146 11.784 -16.831 1.00 86.31 372 THR A O 1
ATOM 3061 N N . ASN A 1 373 ? 10.745 10.051 -17.075 1.00 80.81 373 ASN A N 1
ATOM 3062 C CA . ASN A 1 373 ? 11.494 9.500 -18.206 1.00 80.81 373 ASN A CA 1
ATOM 3063 C C . ASN A 1 373 ? 11.390 10.390 -19.457 1.00 80.81 373 ASN A C 1
ATOM 3065 O O . ASN A 1 373 ? 12.361 10.470 -20.204 1.00 80.81 373 ASN A O 1
ATOM 3069 N N . HIS A 1 374 ? 10.309 11.163 -19.633 1.00 71.62 374 HIS A N 1
ATOM 3070 C CA . HIS A 1 374 ? 10.269 12.230 -20.647 1.00 71.62 374 HIS A CA 1
ATOM 3071 C C . HIS A 1 374 ? 11.314 13.325 -20.369 1.00 71.62 374 HIS A C 1
ATOM 3073 O O . HIS A 1 374 ? 12.075 13.703 -21.259 1.00 71.62 374 HIS A O 1
ATOM 3079 N N . LYS A 1 375 ? 11.417 13.796 -19.116 1.00 71.06 375 LYS A N 1
ATOM 3080 C CA . LYS A 1 375 ? 12.430 14.796 -18.714 1.00 71.06 375 LYS A CA 1
ATOM 3081 C C . LYS A 1 375 ? 13.861 14.297 -18.937 1.00 71.06 375 LYS A C 1
ATOM 3083 O O . LYS A 1 375 ? 14.721 15.069 -19.349 1.00 71.06 375 LYS A O 1
ATOM 3088 N N . LYS A 1 376 ? 14.112 13.006 -18.702 1.00 73.19 376 LYS A N 1
ATOM 3089 C CA . LYS A 1 376 ? 15.411 12.376 -18.964 1.00 73.19 376 LYS A CA 1
ATOM 3090 C C . LYS A 1 376 ? 15.830 12.504 -20.430 1.00 73.19 376 LYS A C 1
ATOM 3092 O O . LYS A 1 376 ? 16.976 12.849 -20.696 1.00 73.19 376 LYS A O 1
ATOM 3097 N N . MET A 1 377 ? 14.907 12.243 -21.358 1.00 63.25 377 MET A N 1
ATOM 3098 C CA . MET A 1 377 ? 15.195 12.286 -22.794 1.00 63.25 377 MET A CA 1
ATOM 3099 C C . MET A 1 377 ? 15.641 13.680 -23.246 1.00 63.25 377 MET A C 1
ATOM 3101 O O . MET A 1 377 ? 16.590 13.775 -24.017 1.00 63.25 377 MET A O 1
ATOM 3105 N N . LEU A 1 378 ? 15.029 14.741 -22.701 1.00 60.88 378 LEU A N 1
ATOM 3106 C CA . LEU A 1 378 ? 15.407 16.137 -22.962 1.00 60.88 378 LEU A CA 1
ATOM 3107 C C . LEU A 1 378 ? 16.856 16.442 -22.541 1.00 60.88 378 LEU A C 1
ATOM 3109 O O . LEU A 1 378 ? 17.604 17.027 -23.319 1.00 60.88 378 LEU A O 1
ATOM 3113 N N . LEU A 1 379 ? 17.269 15.986 -21.352 1.00 61.50 379 LEU A N 1
ATOM 3114 C CA . LEU A 1 379 ? 18.615 16.218 -20.805 1.00 61.50 379 LEU A CA 1
ATOM 3115 C C . LEU A 1 379 ? 19.717 15.484 -21.583 1.00 61.50 379 LEU A C 1
ATOM 3117 O O . LEU A 1 379 ? 20.840 15.967 -21.682 1.00 61.50 379 LEU A O 1
ATOM 3121 N N . THR A 1 380 ? 19.416 14.313 -22.147 1.00 55.34 380 THR A N 1
ATOM 3122 C CA . THR A 1 380 ? 20.373 13.570 -22.984 1.00 55.34 380 THR A CA 1
ATOM 3123 C C . THR A 1 380 ? 20.550 14.159 -24.386 1.00 55.34 380 THR A C 1
ATOM 3125 O O . THR A 1 380 ? 21.499 13.796 -25.075 1.00 55.34 380 THR A O 1
ATOM 3128 N N . THR A 1 381 ? 19.666 15.066 -24.814 1.00 53.19 381 THR A N 1
ATOM 3129 C CA . THR A 1 381 ? 19.680 15.686 -26.152 1.00 53.19 381 THR A CA 1
ATOM 3130 C C . THR A 1 381 ? 20.301 17.087 -26.211 1.00 53.19 381 THR A C 1
ATOM 3132 O O . THR A 1 381 ? 20.284 17.697 -27.276 1.00 53.19 381 THR A O 1
ATOM 3135 N N . ASP A 1 382 ? 20.922 17.582 -25.134 1.00 43.81 382 ASP A N 1
ATOM 3136 C CA . ASP A 1 382 ? 21.565 18.914 -25.077 1.00 43.81 382 ASP A CA 1
ATOM 3137 C C . ASP A 1 382 ? 22.875 19.061 -25.895 1.00 43.81 382 ASP A C 1
ATOM 3139 O O . ASP A 1 382 ? 23.671 19.977 -25.696 1.00 43.81 382 ASP A O 1
ATOM 3143 N N . LEU A 1 383 ? 23.080 18.218 -26.906 1.00 42.47 383 LEU A N 1
ATOM 3144 C CA . LEU A 1 383 ? 24.014 18.469 -28.002 1.00 42.47 383 LEU A CA 1
ATOM 3145 C C . LEU A 1 383 ? 23.205 18.538 -29.299 1.00 42.47 383 LEU A C 1
ATOM 3147 O O . LEU A 1 383 ? 22.876 17.524 -29.905 1.00 42.47 383 LEU A O 1
ATOM 3151 N N . THR A 1 384 ? 22.920 19.770 -29.721 1.00 36.69 384 THR A N 1
ATOM 3152 C CA . THR A 1 384 ? 22.280 20.183 -30.983 1.00 36.69 384 THR A CA 1
ATOM 3153 C C . THR A 1 384 ? 20.766 19.966 -31.091 1.00 36.69 384 THR A C 1
ATOM 3155 O O . THR A 1 384 ? 20.256 18.944 -31.545 1.00 36.69 384 THR A O 1
ATOM 3158 N N . ILE A 1 385 ? 20.032 21.043 -30.790 1.00 41.62 385 ILE A N 1
ATOM 3159 C CA . ILE A 1 385 ? 18.710 21.333 -31.357 1.00 41.62 385 ILE A CA 1
ATOM 3160 C C . ILE A 1 385 ? 18.901 21.575 -32.866 1.00 41.62 385 ILE A C 1
ATOM 3162 O O . ILE A 1 385 ? 18.887 22.702 -33.347 1.00 41.62 385 ILE A O 1
ATOM 31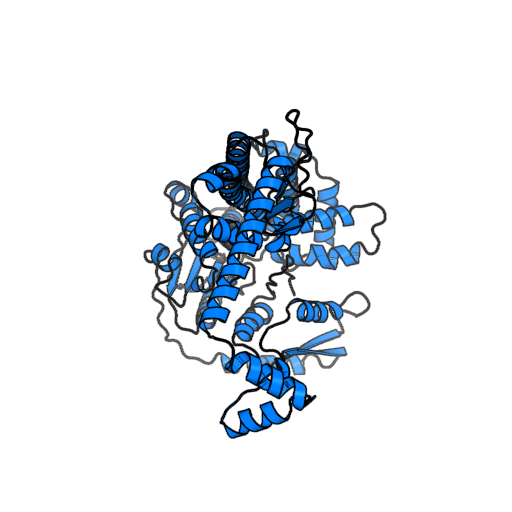66 N N . THR A 1 386 ? 19.156 20.517 -33.626 1.00 36.28 386 THR A N 1
ATOM 3167 C CA . THR A 1 386 ? 19.064 20.519 -35.089 1.00 36.28 386 THR A CA 1
ATOM 3168 C C . THR A 1 386 ? 18.169 19.363 -35.485 1.00 36.28 386 THR A C 1
ATOM 3170 O O . THR A 1 386 ? 18.663 18.250 -35.614 1.00 36.28 386 THR A O 1
ATOM 3173 N N . GLU A 1 387 ? 16.860 19.634 -35.574 1.00 39.06 387 GLU A N 1
ATOM 3174 C CA . GLU A 1 387 ? 15.779 19.011 -36.382 1.00 39.06 387 GLU A CA 1
ATOM 3175 C C . GLU A 1 387 ? 15.776 17.487 -36.685 1.00 39.06 387 GLU A C 1
ATOM 3177 O O . GLU A 1 387 ? 14.939 17.012 -37.448 1.00 39.06 387 GLU A O 1
ATOM 3182 N N . THR A 1 388 ? 16.638 16.668 -36.082 1.00 36.09 388 THR A N 1
ATOM 3183 C CA . THR A 1 388 ? 16.870 15.267 -36.485 1.00 36.09 388 THR A CA 1
ATOM 3184 C C . THR A 1 388 ? 16.543 14.241 -35.401 1.00 36.09 388 THR A C 1
ATOM 3186 O O . THR A 1 388 ? 16.346 13.073 -35.725 1.00 36.09 388 THR A O 1
ATOM 3189 N N . ASN A 1 389 ? 16.318 14.649 -34.146 1.00 40.41 389 ASN A N 1
ATOM 3190 C CA . ASN A 1 389 ? 15.941 13.736 -33.053 1.00 40.41 389 ASN A CA 1
ATOM 3191 C C . ASN A 1 389 ? 14.422 13.514 -32.906 1.00 40.41 389 ASN A C 1
ATOM 3193 O O . ASN A 1 389 ? 13.912 13.273 -31.816 1.00 40.41 389 ASN A O 1
ATOM 3197 N N . HIS A 1 390 ? 13.685 13.512 -34.020 1.00 45.94 390 HIS A N 1
ATOM 3198 C CA . HIS A 1 390 ? 12.290 13.044 -34.077 1.00 45.94 390 HIS A CA 1
ATOM 3199 C C . HIS A 1 390 ? 12.150 11.506 -34.006 1.00 45.94 390 HIS A C 1
ATOM 3201 O O . HIS A 1 390 ? 11.044 10.989 -34.164 1.00 45.94 390 HIS A O 1
ATOM 3207 N N . ASN A 1 391 ? 13.249 10.770 -33.803 1.00 48.12 391 ASN A N 1
ATOM 3208 C CA . ASN A 1 391 ? 13.284 9.306 -33.896 1.00 48.12 391 ASN A CA 1
ATOM 3209 C C . ASN A 1 391 ? 13.264 8.576 -32.546 1.00 48.12 391 ASN A C 1
ATOM 3211 O O . ASN A 1 391 ? 13.188 7.354 -32.547 1.00 48.12 391 ASN A O 1
ATOM 3215 N N . LEU A 1 392 ? 13.318 9.278 -31.408 1.00 55.19 392 LEU A N 1
ATOM 3216 C CA . LEU A 1 392 ? 13.219 8.616 -30.108 1.00 55.19 392 LEU A CA 1
ATOM 3217 C C . LEU A 1 392 ? 11.749 8.437 -29.697 1.00 55.19 392 LEU A C 1
ATOM 3219 O O . LEU A 1 392 ? 11.028 9.415 -29.478 1.00 55.19 392 LEU A O 1
ATOM 3223 N N . VAL A 1 393 ? 11.308 7.181 -29.588 1.00 62.34 393 VAL A N 1
ATOM 3224 C CA . VAL A 1 393 ? 9.964 6.827 -29.102 1.00 62.34 393 VAL A CA 1
ATOM 3225 C C . VAL A 1 393 ? 9.854 7.151 -27.624 1.00 62.34 393 VAL A C 1
ATOM 3227 O O . VAL A 1 393 ? 10.731 6.816 -26.830 1.00 62.34 393 VAL A O 1
ATOM 3230 N N . LYS A 1 394 ? 8.743 7.781 -27.251 1.00 73.06 394 LYS A N 1
ATOM 3231 C CA . LYS A 1 394 ? 8.421 8.057 -25.854 1.00 73.06 394 LYS A CA 1
ATOM 3232 C C . LYS A 1 394 ? 7.946 6.768 -25.185 1.00 73.06 394 LYS A C 1
ATOM 3234 O O . LYS A 1 394 ? 7.046 6.123 -25.724 1.00 73.06 394 LYS A O 1
ATOM 3239 N N . PRO A 1 395 ? 8.484 6.410 -24.012 1.00 80.31 395 PRO A N 1
ATOM 3240 C CA . PRO A 1 395 ? 8.049 5.215 -23.307 1.00 80.31 395 PRO A CA 1
ATOM 3241 C C . PRO A 1 395 ? 6.571 5.326 -22.925 1.00 80.31 395 PRO A C 1
ATOM 3243 O O . PRO A 1 395 ? 6.135 6.319 -22.338 1.00 80.31 395 PRO A O 1
ATOM 3246 N N . LEU A 1 396 ? 5.813 4.294 -23.278 1.00 87.50 396 LEU A N 1
ATOM 3247 C CA . LEU A 1 396 ? 4.396 4.165 -22.973 1.00 87.50 396 LEU A CA 1
ATOM 3248 C C . LEU A 1 396 ? 4.215 3.513 -21.599 1.00 87.50 396 LEU A C 1
ATOM 3250 O O . LEU A 1 396 ? 4.784 2.453 -21.344 1.00 87.50 396 LEU A O 1
ATOM 3254 N N . TYR A 1 397 ? 3.384 4.119 -20.751 1.00 92.56 397 TYR A N 1
ATOM 3255 C CA . TYR A 1 397 ? 3.020 3.586 -19.439 1.00 92.56 397 TYR A CA 1
ATOM 3256 C C . TYR A 1 397 ? 1.518 3.328 -19.357 1.00 92.56 397 TYR A C 1
ATOM 3258 O O . TYR A 1 397 ? 0.727 4.190 -19.737 1.00 92.56 397 TYR A O 1
ATOM 3266 N N . CYS A 1 398 ? 1.127 2.155 -18.861 1.00 93.44 398 CYS A N 1
ATOM 3267 C CA . CYS A 1 398 ? -0.260 1.702 -18.832 1.00 93.44 398 CYS A CA 1
ATOM 3268 C C . CYS A 1 398 ? -0.684 1.243 -17.433 1.00 93.44 398 CYS A C 1
ATOM 3270 O O . CYS A 1 398 ? -0.034 0.386 -16.835 1.00 93.44 398 CYS A O 1
ATOM 3272 N N . LEU A 1 399 ? -1.799 1.780 -16.945 1.00 94.44 399 LEU A N 1
ATOM 3273 C CA . LEU A 1 399 ? -2.551 1.269 -15.801 1.00 94.44 399 LEU A CA 1
ATOM 3274 C C . LEU A 1 399 ? -3.725 0.443 -16.332 1.00 94.44 399 LEU A C 1
ATOM 3276 O O . LEU A 1 399 ? -4.513 0.954 -17.126 1.00 94.44 399 LEU A O 1
ATOM 3280 N N . VAL A 1 400 ? -3.850 -0.815 -15.923 1.00 93.00 400 VAL A N 1
ATOM 3281 C CA . VAL A 1 400 ? -4.803 -1.764 -16.518 1.00 93.00 400 VAL A CA 1
ATOM 3282 C C . VAL A 1 400 ? -5.732 -2.322 -15.444 1.00 93.00 400 VAL A C 1
ATOM 3284 O O . VAL A 1 400 ? -5.271 -2.710 -14.377 1.00 93.00 400 VAL A O 1
ATOM 3287 N N . TYR A 1 401 ? -7.030 -2.387 -15.744 1.00 91.69 401 TYR A N 1
ATOM 3288 C CA . TYR A 1 401 ? -8.101 -2.866 -14.861 1.00 91.69 401 TYR A CA 1
ATOM 3289 C C . TYR A 1 401 ? -8.259 -2.095 -13.533 1.00 91.69 401 TYR A C 1
ATOM 3291 O O . TYR A 1 401 ? -8.329 -2.723 -12.473 1.00 91.69 401 TYR A O 1
ATOM 3299 N N . PRO A 1 402 ? -8.348 -0.750 -13.524 1.00 92.44 402 PRO A N 1
ATOM 3300 C CA . PRO A 1 402 ? -8.547 0.015 -12.286 1.00 92.44 402 PRO A CA 1
ATOM 3301 C C . PRO A 1 402 ? -9.783 -0.420 -11.471 1.00 92.44 402 PRO A C 1
ATOM 3303 O O . PRO A 1 402 ? -9.825 -0.221 -10.262 1.00 92.44 402 PRO A O 1
ATOM 3306 N N . GLU A 1 403 ? -10.763 -1.076 -12.089 1.00 91.62 403 GLU A N 1
ATOM 3307 C CA . GLU A 1 403 ? -11.907 -1.711 -11.426 1.00 91.62 403 GLU A CA 1
ATOM 3308 C C . GLU A 1 403 ? -11.556 -2.867 -10.474 1.00 91.62 403 GLU A C 1
ATOM 3310 O O . GLU A 1 403 ? -12.391 -3.272 -9.671 1.00 91.62 403 GLU A O 1
ATOM 3315 N N . LYS A 1 404 ? -10.333 -3.403 -10.533 1.00 90.69 404 LYS A N 1
ATOM 3316 C CA . LYS A 1 404 ? -9.850 -4.461 -9.630 1.00 90.69 404 LYS A CA 1
ATOM 3317 C C . LYS A 1 404 ? -9.211 -3.932 -8.351 1.00 90.69 404 LYS A C 1
ATOM 3319 O O . LYS A 1 404 ? -8.808 -4.725 -7.505 1.00 90.69 404 LYS A O 1
ATOM 3324 N N . LEU A 1 405 ? -9.099 -2.615 -8.210 1.00 91.00 405 LEU A N 1
ATOM 3325 C CA . LEU A 1 405 ? -8.583 -1.987 -7.003 1.00 91.00 405 LEU A CA 1
ATOM 3326 C C . LEU A 1 405 ? -9.571 -2.144 -5.846 1.00 91.00 405 LEU A C 1
ATOM 3328 O O . LEU A 1 405 ? -10.787 -2.079 -6.030 1.00 91.00 405 LEU A O 1
ATOM 3332 N N . ALA A 1 406 ? -9.046 -2.285 -4.630 1.0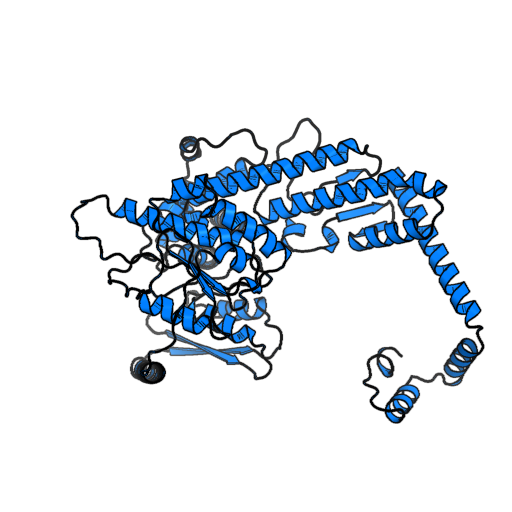0 90.12 406 ALA A N 1
ATOM 3333 C CA . ALA A 1 406 ? -9.874 -2.185 -3.436 1.00 90.12 406 ALA A CA 1
ATOM 3334 C C . ALA A 1 406 ? -10.562 -0.808 -3.387 1.00 90.12 406 ALA A C 1
ATOM 3336 O O . ALA A 1 406 ? -9.936 0.206 -3.696 1.00 90.12 406 ALA A O 1
ATOM 3337 N N . PHE A 1 407 ? -11.823 -0.765 -2.948 1.00 85.88 407 PHE A N 1
ATOM 3338 C CA . PHE A 1 407 ? -12.639 0.458 -2.944 1.00 85.88 407 PHE A CA 1
ATOM 3339 C C . PHE A 1 407 ? -11.939 1.641 -2.252 1.00 85.88 407 PHE A C 1
ATOM 3341 O O . PHE A 1 407 ? -11.798 2.710 -2.834 1.00 85.88 407 PHE A O 1
ATOM 3348 N N . ALA A 1 408 ? -11.394 1.413 -1.052 1.00 84.50 408 ALA A N 1
ATOM 3349 C CA . ALA A 1 408 ? -10.658 2.439 -0.313 1.00 84.50 408 ALA A CA 1
ATOM 3350 C C . ALA A 1 408 ? -9.403 2.932 -1.055 1.00 84.50 408 ALA A C 1
ATOM 3352 O O . ALA A 1 408 ? -9.017 4.085 -0.912 1.00 84.50 408 ALA A O 1
ATOM 3353 N N . THR A 1 409 ? -8.746 2.077 -1.838 1.00 87.25 409 THR A N 1
ATOM 3354 C CA . THR A 1 409 ? -7.584 2.470 -2.643 1.00 87.25 409 THR A CA 1
ATOM 3355 C C . THR A 1 409 ? -8.028 3.305 -3.843 1.00 87.25 409 THR A C 1
ATOM 3357 O O . THR A 1 409 ? -7.424 4.338 -4.115 1.00 87.25 409 THR A O 1
ATOM 3360 N N . LEU A 1 410 ? -9.110 2.906 -4.523 1.00 88.38 410 LEU A N 1
ATOM 3361 C CA . LEU A 1 410 ? -9.669 3.625 -5.671 1.00 88.38 410 LEU A CA 1
ATOM 3362 C C . LEU A 1 410 ? -10.048 5.073 -5.321 1.00 88.38 410 LEU A C 1
ATOM 3364 O O . LEU A 1 410 ? -9.701 5.980 -6.076 1.00 88.38 410 LEU A O 1
ATOM 3368 N N . ASP A 1 411 ? -10.689 5.295 -4.170 1.00 85.19 411 ASP A N 1
ATOM 3369 C CA . ASP A 1 411 ? -11.069 6.636 -3.701 1.00 85.19 411 ASP A CA 1
ATOM 3370 C C . ASP A 1 411 ? -9.858 7.567 -3.543 1.00 85.19 411 ASP A C 1
ATOM 3372 O O . ASP A 1 411 ? -9.893 8.719 -3.982 1.00 85.19 411 ASP A O 1
ATOM 3376 N N . HIS A 1 412 ? -8.764 7.065 -2.963 1.00 86.38 412 HIS A N 1
ATOM 3377 C CA . HIS A 1 412 ? -7.526 7.833 -2.823 1.00 86.38 412 HIS A CA 1
ATOM 3378 C C . HIS A 1 412 ? -6.864 8.087 -4.181 1.00 86.38 412 HIS A C 1
ATOM 3380 O O . HIS A 1 412 ? -6.513 9.221 -4.487 1.00 86.38 412 HIS A O 1
ATOM 3386 N N . ILE A 1 413 ? -6.803 7.080 -5.057 1.00 87.00 413 ILE A N 1
ATOM 3387 C CA . ILE A 1 413 ? -6.184 7.210 -6.386 1.00 87.00 413 ILE A CA 1
ATOM 3388 C C . ILE A 1 413 ? -6.902 8.247 -7.249 1.00 87.00 413 ILE A C 1
ATOM 3390 O O . ILE A 1 413 ? -6.259 8.983 -7.996 1.00 87.00 413 ILE A O 1
ATOM 3394 N N . CYS A 1 414 ? -8.228 8.330 -7.158 1.00 85.94 414 CYS A N 1
ATOM 3395 C CA . CYS A 1 414 ? -9.002 9.380 -7.813 1.00 85.94 414 CYS A CA 1
ATOM 3396 C C . CYS A 1 414 ? -8.511 10.782 -7.407 1.00 85.94 414 CYS A C 1
ATOM 3398 O O . CYS A 1 414 ? -8.378 11.663 -8.262 1.00 85.94 414 CYS A O 1
ATOM 3400 N N . GLN A 1 415 ? -8.191 10.974 -6.122 1.00 85.81 415 GLN A N 1
ATOM 3401 C CA . GLN A 1 415 ? -7.608 12.215 -5.608 1.00 85.81 415 GLN A CA 1
ATOM 3402 C C . GLN A 1 415 ? -6.164 12.387 -6.091 1.00 85.81 415 GLN A C 1
ATOM 3404 O O . GLN A 1 415 ? -5.828 13.451 -6.607 1.00 85.81 415 GLN A O 1
ATOM 3409 N N . ASP A 1 416 ? -5.334 11.344 -6.037 1.00 84.75 416 ASP A N 1
ATOM 3410 C CA . ASP A 1 416 ? -3.931 11.431 -6.455 1.00 84.75 416 ASP A CA 1
ATOM 3411 C C . ASP A 1 416 ? -3.780 11.713 -7.948 1.00 84.75 416 ASP A C 1
ATOM 3413 O O . ASP A 1 416 ? -2.966 12.542 -8.334 1.00 84.75 416 ASP A O 1
ATOM 3417 N N . ILE A 1 417 ? -4.574 11.088 -8.824 1.00 83.56 417 ILE A N 1
ATOM 3418 C CA . ILE A 1 417 ? -4.552 11.412 -10.260 1.00 83.56 417 ILE A CA 1
ATOM 3419 C C . ILE A 1 417 ? -4.905 12.882 -10.472 1.00 83.56 417 ILE A C 1
ATOM 3421 O O . ILE A 1 417 ? -4.263 13.561 -11.280 1.00 83.56 417 ILE A O 1
ATOM 3425 N N . HIS A 1 418 ? -5.886 13.396 -9.730 1.00 80.69 418 HIS A N 1
ATOM 3426 C CA . HIS A 1 418 ? -6.210 14.809 -9.793 1.00 80.69 418 HIS A CA 1
ATOM 3427 C C . HIS A 1 418 ? -5.026 15.674 -9.328 1.00 80.69 418 HIS A C 1
ATOM 3429 O O . HIS A 1 418 ? -4.628 16.605 -10.027 1.00 80.69 418 HIS A O 1
ATOM 3435 N N . GLU A 1 419 ? -4.401 15.339 -8.200 1.00 85.06 419 GLU A N 1
ATOM 3436 C CA . GLU A 1 419 ? -3.271 16.083 -7.637 1.00 85.06 419 GLU A CA 1
ATOM 3437 C C . GLU A 1 419 ? -1.969 15.991 -8.439 1.00 85.06 419 GLU A C 1
ATOM 3439 O O . GLU A 1 419 ? -1.177 16.936 -8.411 1.00 85.06 419 GLU A O 1
ATOM 3444 N N . LEU A 1 420 ? -1.732 14.875 -9.132 1.00 85.00 420 LEU A N 1
ATOM 3445 C CA . LEU A 1 420 ? -0.506 14.591 -9.878 1.00 85.00 420 LEU A CA 1
ATOM 3446 C C . LEU A 1 420 ? -0.587 15.052 -11.337 1.00 85.00 420 LEU A C 1
ATOM 3448 O O . LEU A 1 420 ? 0.432 15.465 -11.892 1.00 85.00 420 LEU A O 1
ATOM 3452 N N . LEU A 1 421 ? -1.768 14.967 -11.963 1.00 81.00 421 LEU A N 1
ATOM 3453 C CA . LEU A 1 421 ? -1.924 15.156 -13.410 1.00 81.00 421 LEU A CA 1
ATOM 3454 C C . LEU A 1 421 ? -2.918 16.247 -13.813 1.00 81.00 421 LEU A C 1
ATOM 3456 O O . LEU A 1 421 ? -2.730 16.828 -14.881 1.00 81.00 421 LEU A O 1
ATOM 3460 N N . LEU A 1 422 ? -3.974 16.499 -13.030 1.00 77.12 422 LEU A N 1
ATOM 3461 C CA . LEU A 1 422 ? -5.130 17.274 -13.510 1.00 77.12 422 LEU A CA 1
ATOM 3462 C C . LEU A 1 422 ? -5.339 18.625 -12.823 1.00 77.12 422 LEU A C 1
ATOM 3464 O O . LEU A 1 422 ? -6.063 19.449 -13.373 1.00 77.12 422 LEU A O 1
ATOM 3468 N N . ASN A 1 423 ? -4.738 18.882 -11.660 1.00 79.44 423 ASN A N 1
ATOM 3469 C CA . ASN A 1 423 ? -4.882 20.184 -11.012 1.00 79.44 423 ASN A CA 1
ATOM 3470 C C . ASN A 1 423 ? -4.157 21.287 -11.808 1.00 79.44 423 ASN A C 1
ATOM 3472 O O . ASN A 1 423 ? -3.171 21.033 -12.502 1.00 79.44 423 ASN A O 1
ATOM 3476 N N . ASP A 1 424 ? -4.629 22.529 -11.685 1.00 68.12 424 ASP A N 1
ATOM 3477 C CA . ASP A 1 424 ? -4.154 23.651 -12.508 1.00 68.12 424 ASP A CA 1
ATOM 3478 C C . ASP A 1 424 ? -2.641 23.891 -12.387 1.00 68.12 424 ASP A C 1
ATOM 3480 O O . ASP A 1 424 ? -1.956 24.152 -13.379 1.00 68.12 424 ASP A O 1
ATOM 3484 N N . ILE A 1 425 ? -2.098 23.749 -11.172 1.00 75.56 425 ILE A N 1
ATOM 3485 C CA . ILE A 1 425 ? -0.665 23.920 -10.896 1.00 75.56 425 ILE A CA 1
ATOM 3486 C C . ILE A 1 425 ? 0.147 22.865 -11.658 1.00 75.56 425 ILE A C 1
ATOM 3488 O O . ILE A 1 425 ? 1.159 23.190 -12.282 1.00 75.56 425 ILE A O 1
ATOM 3492 N N . ARG A 1 426 ? -0.294 21.603 -11.635 1.00 78.12 426 ARG A N 1
ATOM 3493 C CA . ARG A 1 426 ? 0.364 20.503 -12.343 1.00 78.12 426 ARG A CA 1
ATOM 3494 C C . ARG A 1 426 ? 0.212 20.609 -13.835 1.00 78.12 426 ARG A C 1
ATOM 3496 O O . ARG A 1 426 ? 1.193 20.376 -14.530 1.00 78.12 426 ARG A O 1
ATOM 3503 N N . LEU A 1 427 ? -0.965 20.969 -14.330 1.00 70.69 427 LEU A N 1
ATOM 3504 C CA . LEU A 1 427 ? -1.181 21.158 -15.758 1.00 70.69 427 LEU A CA 1
ATOM 3505 C C . LEU A 1 427 ? -0.210 22.198 -16.325 1.00 70.69 427 LEU A C 1
ATOM 3507 O O . LEU A 1 427 ? 0.382 21.961 -17.376 1.00 70.69 427 LEU A O 1
ATOM 3511 N N . GLU A 1 428 ? 0.036 23.296 -15.604 1.00 71.50 428 GLU A N 1
ATOM 3512 C CA . GLU A 1 428 ? 1.027 24.289 -16.028 1.00 71.50 428 GLU A CA 1
ATOM 3513 C C . GLU A 1 428 ? 2.469 23.758 -15.909 1.00 71.50 428 GLU A C 1
ATOM 3515 O O . GLU A 1 428 ? 3.256 23.905 -16.844 1.00 71.50 428 GLU A O 1
ATOM 3520 N N . GLN A 1 429 ? 2.820 23.057 -14.822 1.00 76.00 429 GLN A N 1
ATOM 3521 C CA . GLN A 1 429 ? 4.146 22.429 -14.669 1.00 76.00 429 GLN A CA 1
ATOM 3522 C C . GLN A 1 429 ? 4.436 21.342 -15.720 1.00 76.00 429 GLN A C 1
ATOM 3524 O O . GLN A 1 429 ? 5.592 21.119 -16.089 1.00 76.00 429 GLN A O 1
ATOM 3529 N N . LEU A 1 430 ? 3.400 20.646 -16.193 1.00 77.25 430 LEU A N 1
ATOM 3530 C CA . LEU A 1 430 ? 3.479 19.548 -17.156 1.00 77.25 430 LEU A CA 1
ATOM 3531 C C . LEU A 1 430 ? 3.186 19.986 -18.594 1.00 77.25 430 LEU A C 1
ATOM 3533 O O . LEU A 1 430 ? 3.250 19.156 -19.493 1.00 77.25 430 LEU A O 1
ATOM 3537 N N . LYS A 1 431 ? 2.940 21.271 -18.852 1.00 72.31 431 LYS A N 1
ATOM 3538 C CA . LYS A 1 431 ? 2.575 21.805 -20.176 1.00 72.31 431 LYS A CA 1
ATOM 3539 C C . LYS A 1 431 ? 3.582 21.492 -21.288 1.00 72.31 431 LYS A C 1
ATOM 3541 O O . LYS A 1 431 ? 3.197 21.331 -22.441 1.00 72.31 431 LYS A O 1
ATOM 3546 N N . ASN A 1 432 ? 4.858 21.355 -20.923 1.00 70.19 432 ASN A N 1
ATOM 3547 C CA . ASN A 1 432 ? 5.957 20.962 -21.817 1.00 70.19 432 ASN A CA 1
ATOM 3548 C C . ASN A 1 432 ? 6.407 19.498 -21.611 1.00 70.19 432 ASN A C 1
ATOM 3550 O O . ASN A 1 432 ? 7.405 19.047 -22.181 1.00 70.19 432 ASN A O 1
ATOM 3554 N N . SER A 1 433 ? 5.698 18.752 -20.761 1.00 75.38 433 SER A N 1
ATOM 3555 C CA . SER A 1 433 ? 5.922 17.333 -20.519 1.00 75.38 433 SER A CA 1
ATOM 3556 C C . SER A 1 433 ? 5.049 16.522 -21.462 1.00 75.38 433 SER A C 1
ATOM 3558 O O . SER A 1 433 ? 3.829 16.530 -21.354 1.00 75.38 433 SER A O 1
ATOM 3560 N N . PHE A 1 434 ? 5.663 15.784 -22.379 1.00 76.12 434 PHE A N 1
ATOM 3561 C CA . PHE A 1 434 ? 4.942 14.975 -23.355 1.00 76.12 434 PHE A CA 1
ATOM 3562 C C . PHE A 1 434 ? 4.900 13.502 -22.941 1.00 76.12 434 PHE A C 1
ATOM 3564 O O . PHE A 1 434 ? 5.176 12.623 -23.757 1.00 76.12 434 PHE A O 1
ATOM 3571 N N . TYR A 1 435 ? 4.593 13.235 -21.672 1.00 84.56 435 TYR A N 1
ATOM 3572 C CA . TYR A 1 435 ? 4.482 11.875 -21.144 1.00 84.56 435 TYR A CA 1
ATOM 3573 C C . TYR A 1 435 ? 3.378 11.076 -21.858 1.00 84.56 435 TYR A C 1
ATOM 3575 O O . TYR A 1 435 ? 2.394 11.645 -22.334 1.00 84.56 435 TYR A O 1
ATOM 3583 N N . MET A 1 436 ? 3.540 9.752 -21.921 1.00 85.75 436 MET A N 1
ATOM 3584 C CA . MET A 1 436 ? 2.571 8.827 -22.515 1.00 85.75 436 MET A CA 1
ATOM 3585 C C . MET A 1 436 ? 2.008 7.922 -21.422 1.00 85.75 436 MET A C 1
ATOM 3587 O O . MET A 1 436 ? 2.627 6.924 -21.057 1.00 85.75 436 MET A O 1
ATOM 3591 N N . PHE A 1 437 ? 0.847 8.296 -20.885 1.00 90.06 437 PHE A N 1
ATOM 3592 C CA . PHE A 1 437 ? 0.164 7.549 -19.832 1.00 90.06 437 PHE A CA 1
ATOM 3593 C C . PHE A 1 437 ? -1.236 7.140 -20.290 1.00 90.06 437 PHE A C 1
ATOM 3595 O O . PHE A 1 437 ? -2.011 7.977 -20.761 1.00 90.06 437 PHE A O 1
ATOM 3602 N N . VAL A 1 438 ? -1.541 5.851 -20.164 1.00 91.06 438 VAL A N 1
ATOM 3603 C CA . VAL A 1 438 ? -2.801 5.245 -20.595 1.00 91.06 438 VAL A CA 1
ATOM 3604 C C . VAL A 1 438 ? -3.445 4.522 -19.418 1.00 91.06 438 VAL A C 1
ATOM 3606 O O . VAL A 1 438 ? -2.784 3.779 -18.700 1.00 91.06 438 VAL A O 1
ATOM 3609 N N . VAL A 1 439 ? -4.745 4.715 -19.240 1.00 90.69 439 VAL A N 1
ATOM 3610 C CA . VAL A 1 439 ? -5.582 3.930 -18.334 1.00 90.69 439 VAL A CA 1
ATOM 3611 C C . VAL A 1 439 ? -6.502 3.068 -19.186 1.00 90.69 439 VAL A C 1
ATOM 3613 O O . VAL A 1 439 ? -7.213 3.583 -20.045 1.00 90.69 439 VAL A O 1
ATOM 3616 N N . MET A 1 440 ? -6.468 1.758 -18.974 1.00 91.25 440 MET A N 1
ATOM 3617 C CA . MET A 1 440 ? -7.264 0.776 -19.703 1.00 91.25 440 MET A CA 1
ATOM 3618 C C . MET A 1 440 ? -8.236 0.094 -18.741 1.00 91.25 440 MET A C 1
ATOM 3620 O O . MET A 1 440 ? -7.799 -0.531 -17.776 1.00 91.25 440 MET A O 1
ATOM 3624 N N . SER A 1 441 ? -9.540 0.197 -18.997 1.00 88.25 441 SER A N 1
ATOM 3625 C CA . SER A 1 441 ? -10.581 -0.383 -18.136 1.00 88.25 441 SER A CA 1
ATOM 3626 C C . SER A 1 441 ? -11.638 -1.123 -18.941 1.00 88.25 441 SER A C 1
ATOM 3628 O O . SER A 1 441 ? -11.935 -0.757 -20.081 1.00 88.25 441 SER A O 1
ATOM 3630 N N . SER A 1 442 ? -12.200 -2.178 -18.346 1.00 86.12 442 SER A N 1
ATOM 3631 C CA . SER A 1 442 ? -13.344 -2.908 -18.903 1.00 86.12 442 SER A CA 1
ATOM 3632 C C . SER A 1 442 ? -14.682 -2.418 -18.341 1.00 86.12 442 SER A C 1
ATOM 3634 O O . SER A 1 442 ? -15.741 -2.860 -18.787 1.00 86.12 442 SER A O 1
ATOM 3636 N N . GLU A 1 443 ? -14.647 -1.476 -17.391 1.00 86.94 443 GLU A N 1
ATOM 3637 C CA . GLU A 1 443 ? -15.816 -0.964 -16.683 1.00 86.94 443 GLU A CA 1
ATOM 3638 C C . GLU A 1 443 ? -15.908 0.569 -16.795 1.00 86.94 443 GLU A C 1
ATOM 3640 O O . GLU A 1 443 ? -15.332 1.295 -15.984 1.00 86.94 443 GLU A O 1
ATOM 3645 N N . PRO A 1 444 ? -16.692 1.111 -17.748 1.00 77.81 444 PRO A N 1
ATOM 3646 C CA . PRO A 1 444 ? -16.801 2.562 -17.944 1.00 77.81 444 PRO A CA 1
ATOM 3647 C C . PRO A 1 444 ? -17.424 3.298 -16.748 1.00 77.81 444 PRO A C 1
ATOM 3649 O O . PRO A 1 444 ? -17.306 4.515 -16.635 1.00 77.81 444 PRO A O 1
ATOM 3652 N N . THR A 1 445 ? -18.107 2.575 -15.858 1.00 84.12 445 THR A N 1
ATOM 3653 C CA . THR A 1 445 ? -18.727 3.118 -14.644 1.00 84.12 445 THR A CA 1
ATOM 3654 C C . THR A 1 445 ? -17.763 3.246 -13.469 1.00 84.12 445 THR A C 1
ATOM 3656 O O . THR A 1 445 ? -18.169 3.781 -12.437 1.00 84.12 445 THR A O 1
ATOM 3659 N N . ASN A 1 446 ? -16.522 2.769 -13.598 1.00 88.62 446 ASN A N 1
ATOM 3660 C CA . ASN A 1 446 ? -15.491 2.930 -12.581 1.00 88.62 446 ASN A CA 1
ATOM 3661 C C . ASN A 1 446 ? -15.196 4.423 -12.331 1.00 88.62 446 ASN A C 1
ATOM 3663 O O . ASN A 1 446 ? -15.145 5.219 -13.271 1.00 88.62 446 ASN A O 1
ATOM 3667 N N . ASP A 1 447 ? -15.000 4.818 -11.071 1.00 86.00 447 ASP A N 1
ATOM 3668 C CA . ASP A 1 447 ? -14.872 6.236 -10.705 1.00 86.00 447 ASP A CA 1
ATOM 3669 C C . ASP A 1 447 ? -13.630 6.903 -11.308 1.00 86.00 447 ASP A C 1
ATOM 3671 O O . ASP A 1 447 ? -13.711 8.044 -11.771 1.00 86.00 447 ASP A O 1
ATOM 3675 N N . LEU A 1 448 ? -12.526 6.163 -11.453 1.00 86.62 448 LEU A N 1
ATOM 3676 C CA . LEU A 1 448 ? -11.343 6.651 -12.161 1.00 86.62 448 LEU A CA 1
ATOM 3677 C C . LEU A 1 448 ? -11.637 6.900 -13.645 1.00 86.62 448 LEU A C 1
ATOM 3679 O O . LEU A 1 448 ? -11.188 7.891 -14.220 1.00 86.62 448 LEU A O 1
ATOM 3683 N N . CYS A 1 449 ? -12.436 6.029 -14.266 1.00 82.75 449 CYS A N 1
ATOM 3684 C CA . CYS A 1 449 ? -12.855 6.193 -15.657 1.00 82.75 449 CYS A CA 1
ATOM 3685 C C . CYS A 1 449 ? -13.762 7.412 -15.834 1.00 82.75 449 CYS A C 1
ATOM 3687 O O . CYS A 1 449 ? -13.621 8.124 -16.823 1.00 82.75 449 CYS A O 1
ATOM 3689 N N . LYS A 1 450 ? -14.638 7.714 -14.867 1.00 81.25 450 LYS A N 1
ATOM 3690 C CA . LYS A 1 450 ? -15.461 8.936 -14.896 1.00 81.25 450 LYS A CA 1
ATOM 3691 C C . LYS A 1 450 ? -14.601 10.197 -14.849 1.00 81.25 450 LYS A C 1
ATOM 3693 O O . LYS A 1 450 ? -14.851 11.121 -15.618 1.00 81.25 450 LYS A O 1
ATOM 3698 N N . ILE A 1 451 ? -13.574 10.220 -13.994 1.00 79.44 451 ILE A N 1
ATOM 3699 C CA . ILE A 1 451 ? -12.619 11.340 -13.905 1.00 79.44 451 ILE A CA 1
ATOM 3700 C C . ILE A 1 451 ? -11.863 11.516 -15.226 1.00 79.44 451 ILE A C 1
ATOM 3702 O O . ILE A 1 451 ? -11.651 12.640 -15.680 1.00 79.44 451 ILE A O 1
ATOM 3706 N N . LEU A 1 452 ? -11.481 10.409 -15.865 1.00 78.69 452 LEU A N 1
ATOM 3707 C CA . LEU A 1 452 ? -10.701 10.411 -17.101 1.00 78.69 452 LEU A CA 1
ATOM 3708 C C . LEU A 1 452 ? -11.542 10.420 -18.386 1.00 78.69 452 LEU A C 1
ATOM 3710 O O . LEU A 1 452 ? -10.971 10.471 -19.474 1.00 78.69 452 LEU A O 1
ATOM 3714 N N . ALA A 1 453 ? -12.873 10.425 -18.290 1.00 67.62 453 ALA A N 1
ATOM 3715 C CA . ALA A 1 453 ? -13.784 10.435 -19.435 1.00 67.62 453 ALA A CA 1
ATOM 3716 C C . ALA A 1 453 ? -13.509 11.567 -20.449 1.00 67.62 453 ALA A C 1
ATOM 3718 O O . ALA A 1 453 ? -13.585 11.302 -21.652 1.00 67.62 453 ALA A O 1
ATOM 3719 N N . PRO A 1 454 ? -13.105 12.794 -20.041 1.00 67.06 454 PRO A N 1
ATOM 3720 C CA . PRO A 1 454 ? -12.708 13.840 -20.990 1.00 67.06 454 PRO A CA 1
ATOM 3721 C C . PRO A 1 454 ? -11.505 13.473 -21.877 1.00 67.06 454 PRO A C 1
ATOM 3723 O O . PRO A 1 454 ? -11.272 14.124 -22.893 1.00 67.06 454 PRO A O 1
ATOM 3726 N N . PHE A 1 455 ? -10.741 12.446 -21.500 1.00 67.19 455 PHE A N 1
ATOM 3727 C CA . PHE A 1 455 ? -9.543 11.970 -22.188 1.00 67.19 455 PHE A CA 1
ATOM 3728 C C . PHE A 1 455 ? -9.736 10.597 -22.852 1.00 67.19 455 PHE A C 1
ATOM 3730 O O . PHE A 1 455 ? -8.761 9.895 -23.137 1.00 67.19 455 PHE A O 1
ATOM 3737 N N . GLN A 1 456 ? -10.987 10.189 -23.071 1.00 62.47 456 GLN A N 1
ATOM 3738 C CA . GLN A 1 456 ? -11.309 8.894 -23.655 1.00 62.47 456 GLN A CA 1
ATOM 3739 C C . GLN A 1 456 ? -10.960 8.817 -25.146 1.00 62.47 456 GLN A C 1
ATOM 3741 O O . GLN A 1 456 ? -11.307 9.693 -25.939 1.00 62.47 456 GLN A O 1
ATOM 3746 N N . LEU A 1 457 ? -10.316 7.717 -25.530 1.00 45.31 457 LEU A N 1
ATOM 3747 C CA . LEU A 1 457 ? -10.032 7.334 -26.904 1.00 45.31 457 LEU A CA 1
ATOM 3748 C C . LEU A 1 457 ? -10.927 6.171 -27.322 1.00 45.31 457 LEU A C 1
ATOM 3750 O O . LEU A 1 457 ? -11.067 5.177 -26.611 1.00 45.31 457 LEU A O 1
ATOM 3754 N N . TYR A 1 458 ? -11.492 6.291 -28.518 1.00 45.47 458 TYR A N 1
ATOM 3755 C CA . TYR A 1 458 ? -12.257 5.232 -29.161 1.00 45.47 458 TYR A CA 1
ATOM 3756 C C . TYR A 1 458 ? -11.347 4.514 -30.158 1.00 45.47 458 TYR A C 1
ATOM 3758 O O . TYR A 1 458 ? -10.963 5.085 -31.179 1.00 45.47 458 TYR A O 1
ATOM 3766 N N . THR A 1 459 ? -10.981 3.269 -29.861 1.00 43.72 459 THR A N 1
ATOM 3767 C CA . THR A 1 459 ? -10.219 2.405 -30.773 1.00 43.72 459 THR A CA 1
ATOM 3768 C C . THR A 1 459 ? -11.181 1.509 -31.567 1.00 43.72 459 THR A C 1
ATOM 3770 O O . THR A 1 459 ? -12.266 1.171 -31.098 1.00 43.72 459 THR A O 1
ATOM 3773 N N . SER A 1 460 ? -10.829 1.155 -32.810 1.00 38.53 460 SER A N 1
ATOM 3774 C CA . SER A 1 460 ? -11.662 0.309 -33.687 1.00 38.53 460 SER A CA 1
ATOM 3775 C C . SER A 1 460 ? -10.914 -0.961 -34.112 1.00 38.53 460 SER A C 1
ATOM 3777 O O . SER A 1 460 ? -9.714 -0.923 -34.375 1.00 38.53 460 SER A O 1
ATOM 3779 N N . GLY A 1 461 ? -11.621 -2.095 -34.143 1.00 38.78 461 GLY A N 1
ATOM 3780 C CA . GLY A 1 461 ? -11.041 -3.445 -34.129 1.00 38.78 461 GLY A CA 1
ATOM 3781 C C . GLY A 1 461 ? -10.804 -4.136 -35.477 1.00 38.78 461 GLY A C 1
ATOM 3782 O O . GLY A 1 461 ? -10.942 -5.354 -35.541 1.00 38.78 461 GLY A O 1
ATOM 3783 N N . GLN A 1 462 ? -10.460 -3.436 -36.562 1.00 38.28 462 GLN A N 1
ATOM 3784 C CA . GLN A 1 462 ? -10.084 -4.123 -37.810 1.00 38.28 462 GLN A CA 1
ATOM 3785 C C . GLN A 1 462 ? -8.605 -3.961 -38.166 1.00 38.28 462 GLN A C 1
ATOM 3787 O O . GLN A 1 462 ? -8.251 -2.955 -38.764 1.00 38.28 462 GLN A O 1
ATOM 3792 N N . VAL A 1 463 ? -7.801 -5.013 -37.919 1.00 31.75 463 VAL A N 1
ATOM 3793 C CA . VAL A 1 463 ? -6.841 -5.580 -38.898 1.00 31.75 463 VAL A CA 1
ATOM 3794 C C . VAL A 1 463 ? -6.638 -7.085 -38.632 1.00 31.75 463 VAL A C 1
ATOM 3796 O O . VAL A 1 463 ? -6.049 -7.490 -37.630 1.00 31.75 463 VAL A O 1
ATOM 3799 N N . ALA A 1 464 ? -7.075 -7.928 -39.570 1.00 32.78 464 ALA A N 1
ATOM 3800 C CA . ALA A 1 464 ? -6.644 -9.318 -39.691 1.00 32.78 464 ALA A CA 1
ATOM 3801 C C . ALA A 1 464 ? -5.316 -9.377 -40.460 1.00 32.78 464 ALA A C 1
ATOM 3803 O O . ALA A 1 464 ? -5.224 -8.744 -41.506 1.00 32.78 464 ALA A O 1
ATOM 3804 N N . MET A 1 465 ? -4.333 -10.146 -39.966 1.00 40.12 465 MET A N 1
ATOM 3805 C CA . MET A 1 465 ? -3.449 -11.042 -40.747 1.00 40.12 465 MET A CA 1
ATOM 3806 C C . MET A 1 465 ? -2.374 -11.695 -39.842 1.00 40.12 465 MET A C 1
ATOM 3808 O O . MET A 1 465 ? -1.294 -11.160 -39.627 1.00 40.12 465 MET A O 1
ATOM 3812 N N . GLY A 1 466 ? -2.646 -12.912 -39.352 1.00 40.19 466 GLY A N 1
ATOM 3813 C CA . GLY A 1 466 ? -1.608 -13.956 -39.259 1.00 40.19 466 GLY A CA 1
ATOM 3814 C C . GLY A 1 466 ? -0.667 -14.036 -38.043 1.00 40.19 466 GLY A C 1
ATOM 3815 O O . GLY A 1 466 ? 0.364 -14.698 -38.159 1.00 40.19 466 GLY A O 1
ATOM 3816 N N . LYS A 1 467 ? -0.994 -13.462 -36.877 1.00 42.50 467 LYS A N 1
ATOM 3817 C CA . LYS A 1 467 ? -0.081 -13.423 -35.708 1.00 42.50 467 LYS A CA 1
ATOM 3818 C C . LYS A 1 467 ? 0.255 -14.805 -35.097 1.00 42.50 467 LYS A C 1
ATOM 3820 O O . LYS A 1 467 ? 1.382 -15.038 -34.670 1.00 42.50 467 LYS A O 1
ATOM 3825 N N . SER A 1 468 ? -0.652 -15.785 -35.155 1.00 37.78 468 SER A N 1
ATOM 3826 C CA . SER A 1 468 ? -0.450 -17.118 -34.545 1.00 37.78 468 SER A CA 1
ATOM 3827 C C . SER A 1 468 ? 0.452 -18.081 -35.342 1.00 37.78 468 SER A C 1
ATOM 3829 O O . SER A 1 468 ? 0.878 -19.105 -34.812 1.00 37.78 468 SER A O 1
ATOM 3831 N N . ARG A 1 469 ? 0.777 -17.776 -36.610 1.00 39.72 469 ARG A N 1
ATOM 3832 C CA . ARG A 1 469 ? 1.576 -18.659 -37.492 1.00 39.72 469 ARG A CA 1
ATOM 3833 C C . ARG A 1 469 ? 3.085 -18.371 -37.435 1.00 39.72 469 ARG A C 1
ATOM 3835 O O . ARG A 1 469 ? 3.878 -19.225 -37.825 1.00 39.72 469 ARG A O 1
ATOM 3842 N N . LEU A 1 470 ? 3.474 -17.190 -36.942 1.00 42.66 470 LEU A N 1
ATOM 3843 C CA . LEU A 1 470 ? 4.872 -16.772 -36.770 1.00 42.66 470 LEU A CA 1
ATOM 3844 C C . LEU A 1 470 ? 5.505 -17.456 -35.541 1.00 42.66 470 LEU A C 1
ATOM 3846 O O . LEU A 1 470 ? 6.567 -18.063 -35.638 1.00 42.66 470 LEU A O 1
ATOM 3850 N N . ILE A 1 471 ? 4.761 -17.494 -34.432 1.00 40.88 471 ILE A N 1
ATOM 3851 C CA . ILE A 1 471 ? 5.195 -18.031 -33.130 1.00 40.88 471 ILE A CA 1
ATOM 3852 C C . ILE A 1 471 ? 5.491 -19.542 -33.195 1.00 40.88 471 ILE A C 1
ATOM 3854 O O . ILE A 1 471 ? 6.491 -20.016 -32.659 1.00 40.88 471 ILE A O 1
ATOM 3858 N N . GLN A 1 472 ? 4.691 -20.320 -33.935 1.00 42.19 472 GLN A N 1
ATOM 3859 C CA . GLN A 1 472 ? 4.957 -21.753 -34.146 1.00 42.19 472 GLN A CA 1
ATOM 3860 C C . GLN A 1 472 ? 6.209 -22.020 -35.002 1.00 42.19 472 GLN A C 1
ATOM 3862 O O . GLN A 1 472 ? 6.819 -23.086 -34.888 1.00 42.19 472 GLN A O 1
ATOM 3867 N N . ARG A 1 473 ? 6.613 -21.063 -35.848 1.00 44.78 473 ARG A N 1
ATOM 3868 C CA . ARG A 1 473 ? 7.774 -21.181 -36.742 1.00 44.78 473 ARG A CA 1
ATOM 3869 C C . ARG A 1 473 ? 9.087 -20.899 -36.005 1.00 44.78 473 ARG A C 1
ATOM 3871 O O . ARG A 1 473 ? 10.082 -21.572 -36.272 1.00 44.78 473 ARG A O 1
ATOM 3878 N N . ASP A 1 474 ? 9.065 -19.988 -35.035 1.00 42.38 474 ASP A N 1
ATOM 3879 C CA . ASP A 1 474 ? 10.237 -19.633 -34.228 1.00 42.38 474 ASP A CA 1
ATOM 3880 C C . ASP A 1 474 ? 10.544 -20.680 -33.144 1.00 42.38 474 ASP A C 1
ATOM 3882 O O . ASP A 1 474 ? 11.704 -21.054 -32.958 1.00 42.38 474 ASP A O 1
ATOM 3886 N N . ILE A 1 475 ? 9.519 -21.300 -32.546 1.00 45.31 475 ILE A N 1
ATOM 3887 C CA . ILE A 1 475 ? 9.679 -22.412 -31.584 1.00 45.31 475 ILE A CA 1
ATOM 3888 C C . ILE A 1 475 ? 10.358 -23.637 -32.229 1.00 45.31 475 ILE A C 1
ATOM 3890 O O . ILE A 1 475 ? 11.196 -24.301 -31.613 1.00 45.31 475 ILE A O 1
ATOM 3894 N N . GLN A 1 476 ? 10.054 -23.932 -33.498 1.00 48.88 476 GLN A N 1
ATOM 3895 C CA . GLN A 1 476 ? 10.713 -25.017 -34.241 1.00 48.88 476 GLN A CA 1
ATOM 3896 C C . GLN A 1 476 ? 12.158 -24.678 -34.642 1.00 48.88 476 GLN A C 1
ATOM 3898 O O . GLN A 1 476 ? 12.983 -25.582 -34.804 1.00 48.88 476 GLN A O 1
ATOM 3903 N N . ARG A 1 477 ? 12.481 -23.388 -34.783 1.00 50.28 477 ARG A N 1
ATOM 3904 C CA . ARG A 1 477 ? 13.820 -22.891 -35.121 1.00 50.28 477 ARG A CA 1
ATOM 3905 C C . ARG A 1 477 ? 14.763 -22.985 -33.923 1.00 50.28 477 ARG A C 1
ATOM 3907 O O . ARG A 1 477 ? 15.857 -23.522 -34.060 1.00 50.28 477 ARG A O 1
ATOM 3914 N N . ILE A 1 478 ? 14.292 -22.583 -32.742 1.00 46.72 478 ILE A N 1
ATOM 3915 C CA . ILE A 1 478 ? 15.042 -22.633 -31.475 1.00 46.72 478 ILE A CA 1
ATOM 3916 C C . ILE A 1 478 ? 15.425 -24.080 -31.117 1.00 46.72 478 ILE A C 1
ATOM 3918 O O . ILE A 1 478 ? 16.583 -24.361 -30.810 1.00 46.72 478 ILE A O 1
ATOM 3922 N N . ARG A 1 479 ? 14.500 -25.038 -31.286 1.00 50.00 479 ARG A N 1
ATOM 3923 C CA . ARG A 1 479 ? 14.764 -26.478 -31.073 1.00 50.00 479 ARG A CA 1
ATOM 3924 C C . ARG A 1 479 ? 15.795 -27.075 -32.040 1.00 50.00 479 ARG A C 1
ATOM 3926 O O . ARG A 1 479 ? 16.441 -28.066 -31.712 1.00 50.00 479 ARG A O 1
ATOM 3933 N N . LYS A 1 480 ? 15.957 -26.499 -33.237 1.00 54.38 480 LYS A N 1
ATOM 3934 C CA . LYS A 1 480 ? 16.968 -26.927 -34.220 1.00 54.38 480 LYS A CA 1
ATOM 3935 C C . LYS A 1 480 ? 18.360 -26.359 -33.934 1.00 54.38 480 LYS A C 1
ATOM 3937 O O . LYS A 1 480 ? 19.334 -27.009 -34.306 1.00 54.38 480 LYS A O 1
ATOM 3942 N N . ILE A 1 481 ? 18.441 -25.182 -33.310 1.00 52.00 481 ILE A N 1
ATOM 3943 C CA . ILE A 1 481 ? 19.688 -24.431 -33.093 1.00 52.00 481 ILE A CA 1
ATOM 3944 C C . ILE A 1 481 ? 20.459 -24.941 -31.863 1.00 52.00 481 ILE A C 1
ATOM 3946 O O . ILE A 1 481 ? 21.682 -25.025 -31.906 1.00 52.00 481 ILE A O 1
ATOM 3950 N N . HIS A 1 482 ? 19.780 -25.365 -30.793 1.00 52.94 482 HIS A N 1
ATOM 3951 C CA . HIS A 1 482 ? 20.430 -25.694 -29.513 1.00 52.94 482 HIS A CA 1
ATOM 3952 C C . HIS A 1 482 ? 20.584 -27.201 -29.239 1.00 52.94 482 HIS A C 1
ATOM 3954 O O . HIS A 1 482 ? 20.218 -27.685 -28.174 1.00 52.94 482 HIS A O 1
ATOM 3960 N N . LYS A 1 483 ? 21.150 -27.964 -30.185 1.00 54.22 483 LYS A N 1
ATOM 3961 C CA . LYS A 1 483 ? 21.384 -29.419 -30.017 1.00 54.22 483 LYS A CA 1
ATOM 3962 C C . LYS A 1 483 ? 22.551 -29.791 -29.087 1.00 54.22 483 LYS A C 1
ATOM 3964 O O . LYS A 1 483 ? 22.674 -30.958 -28.738 1.00 54.22 483 LYS A O 1
ATOM 3969 N N . ALA A 1 484 ? 23.410 -28.833 -28.735 1.00 47.03 484 ALA A N 1
ATOM 3970 C CA . ALA A 1 484 ? 24.676 -29.065 -28.032 1.00 47.03 484 ALA A CA 1
ATOM 3971 C C . ALA A 1 484 ? 24.675 -28.636 -26.549 1.00 47.03 484 ALA A C 1
ATOM 3973 O O . ALA A 1 484 ? 25.719 -28.694 -25.913 1.00 47.03 484 ALA A O 1
ATOM 3974 N N . LYS A 1 485 ? 23.534 -28.186 -26.006 1.00 51.72 485 LYS A N 1
ATOM 3975 C CA . LYS A 1 485 ? 23.434 -27.679 -24.626 1.00 51.72 485 LYS A CA 1
ATOM 3976 C C . LYS A 1 485 ? 22.881 -28.732 -23.668 1.00 51.72 485 LYS A C 1
ATOM 3978 O O . LYS A 1 485 ? 21.996 -29.501 -24.041 1.00 51.72 485 LYS A O 1
ATOM 3983 N N . THR A 1 486 ? 23.348 -28.716 -22.423 1.00 48.38 486 THR A N 1
ATOM 3984 C CA . THR A 1 486 ? 22.781 -29.519 -21.331 1.00 48.38 486 THR A CA 1
ATOM 3985 C C . THR A 1 486 ? 21.450 -28.900 -20.904 1.00 48.38 486 THR A C 1
ATOM 3987 O O . THR A 1 486 ? 21.399 -27.727 -20.532 1.00 48.38 486 THR A O 1
ATOM 3990 N N . ILE A 1 487 ? 20.362 -29.669 -20.992 1.00 52.09 487 ILE A N 1
ATOM 3991 C CA . ILE A 1 487 ? 18.995 -29.193 -20.738 1.00 52.09 487 ILE A CA 1
ATOM 3992 C C . ILE A 1 487 ? 18.555 -29.600 -19.330 1.00 52.09 487 ILE A C 1
ATOM 3994 O O . ILE A 1 487 ? 18.540 -30.788 -19.019 1.00 52.09 487 ILE A O 1
ATOM 3998 N N . HIS A 1 488 ? 18.150 -28.632 -18.507 1.00 44.84 488 HIS A N 1
ATOM 3999 C CA . HIS A 1 488 ? 17.512 -28.876 -17.208 1.00 44.84 488 HIS A CA 1
ATOM 4000 C C . HIS A 1 488 ? 16.018 -28.553 -17.307 1.00 44.84 488 HIS A C 1
ATOM 4002 O O . HIS A 1 488 ? 15.657 -27.404 -17.551 1.00 44.84 488 HIS A O 1
ATOM 4008 N N . GLU A 1 489 ? 15.150 -29.554 -17.145 1.00 41.28 489 GLU A N 1
ATOM 4009 C CA . GLU A 1 489 ? 13.691 -29.379 -17.159 1.00 41.28 489 GLU A CA 1
ATOM 4010 C C . GLU A 1 489 ? 13.156 -29.247 -15.728 1.00 41.28 489 GLU A C 1
ATOM 4012 O O . GLU A 1 489 ? 13.353 -30.132 -14.895 1.00 41.28 489 GLU A O 1
ATOM 4017 N N . ILE A 1 490 ? 12.463 -28.145 -15.444 1.00 52.00 490 ILE A N 1
ATOM 4018 C CA . ILE A 1 490 ? 11.897 -27.847 -14.126 1.00 52.00 490 ILE A CA 1
ATOM 4019 C C . ILE A 1 490 ? 10.389 -27.707 -14.275 1.00 52.00 490 ILE A C 1
ATOM 4021 O O . ILE A 1 490 ? 9.907 -26.759 -14.890 1.00 52.00 490 ILE A O 1
ATOM 4025 N N . CYS A 1 491 ? 9.636 -28.638 -13.694 1.00 44.09 491 CYS A N 1
ATOM 4026 C CA . CYS A 1 491 ? 8.178 -28.619 -13.741 1.00 44.09 491 CYS A CA 1
ATOM 4027 C C . CYS A 1 491 ? 7.589 -27.882 -12.530 1.00 44.09 491 CYS A C 1
ATOM 4029 O O . CYS A 1 491 ? 7.792 -28.281 -11.381 1.00 44.09 491 CYS A O 1
ATOM 4031 N N . VAL A 1 492 ? 6.820 -26.824 -12.786 1.00 53.53 492 VAL A N 1
ATOM 4032 C CA . VAL A 1 492 ? 6.058 -26.073 -11.782 1.00 53.53 492 VAL A CA 1
ATOM 4033 C C . VAL A 1 492 ? 4.575 -26.338 -12.017 1.00 53.53 492 VAL A C 1
ATOM 4035 O O . VAL A 1 492 ? 4.006 -25.872 -13.001 1.00 53.53 492 VAL A O 1
ATOM 4038 N N . ALA A 1 493 ? 3.952 -27.116 -11.130 1.00 50.94 493 ALA A N 1
ATOM 4039 C CA . ALA A 1 493 ? 2.541 -27.481 -11.238 1.00 50.94 493 ALA A CA 1
ATOM 4040 C C . ALA A 1 493 ? 1.619 -26.516 -10.475 1.00 50.94 493 ALA A C 1
ATOM 4042 O O . ALA A 1 493 ? 1.811 -26.290 -9.278 1.00 50.94 493 ALA A O 1
ATOM 4043 N N . PHE A 1 494 ? 0.587 -26.021 -11.159 1.00 56.66 494 PHE A N 1
ATOM 4044 C CA . PHE A 1 494 ? -0.500 -25.192 -10.639 1.00 56.66 494 PHE A CA 1
ATOM 4045 C C . PHE A 1 494 ? -1.745 -26.075 -10.504 1.00 56.66 494 PHE A C 1
ATOM 4047 O O . PHE A 1 494 ? -2.410 -26.367 -11.495 1.00 56.66 494 PHE A O 1
ATOM 4054 N N . ASN A 1 495 ? -2.030 -26.546 -9.286 1.00 56.78 495 ASN A N 1
ATOM 4055 C CA . ASN A 1 495 ? -3.072 -27.553 -9.026 1.00 56.78 495 ASN A CA 1
ATOM 4056 C C . ASN A 1 495 ? -4.193 -27.073 -8.088 1.00 56.78 495 ASN A C 1
ATOM 4058 O O . ASN A 1 495 ? -5.118 -27.836 -7.811 1.00 56.78 495 ASN A O 1
ATOM 4062 N N . SER A 1 496 ? -4.117 -25.841 -7.589 1.00 55.75 496 SER A N 1
ATOM 4063 C CA . SER A 1 496 ? -5.082 -25.256 -6.655 1.00 55.75 496 SER A CA 1
ATOM 4064 C C . SER A 1 496 ? -5.851 -24.102 -7.291 1.00 55.75 496 SER A C 1
ATOM 4066 O O . SER A 1 496 ? -5.391 -23.476 -8.245 1.00 55.75 496 SER A O 1
ATOM 4068 N N . LYS A 1 497 ? -7.044 -23.840 -6.745 1.00 52.34 497 LYS A N 1
ATOM 4069 C CA . LYS A 1 497 ? -7.889 -22.706 -7.133 1.00 52.34 497 LYS A CA 1
ATOM 4070 C C . LYS A 1 497 ? -7.258 -21.367 -6.726 1.00 52.34 497 LYS A C 1
ATOM 4072 O O . LYS A 1 497 ? -7.371 -20.415 -7.485 1.00 52.34 497 LYS A O 1
ATOM 4077 N N . ASP A 1 498 ? -6.559 -21.348 -5.589 1.00 54.03 498 ASP A N 1
ATOM 4078 C CA . ASP A 1 498 ? -5.789 -20.207 -5.081 1.00 54.03 498 ASP A CA 1
ATOM 4079 C C . ASP A 1 498 ? -4.298 -20.396 -5.403 1.00 54.03 498 ASP A C 1
ATOM 4081 O O . ASP A 1 498 ? -3.765 -21.501 -5.254 1.00 54.03 498 ASP A O 1
ATOM 4085 N N . ILE A 1 499 ? -3.615 -19.341 -5.850 1.00 58.41 499 ILE A N 1
ATOM 4086 C CA . ILE A 1 499 ? -2.199 -19.391 -6.239 1.00 58.41 499 ILE A CA 1
ATOM 4087 C C . ILE A 1 499 ? -1.309 -19.107 -5.011 1.00 58.41 499 ILE A C 1
ATOM 4089 O O . ILE A 1 499 ? -1.330 -18.009 -4.462 1.00 58.41 499 ILE A O 1
ATOM 4093 N N . ASP A 1 500 ? -0.503 -20.086 -4.574 1.00 63.44 500 ASP A N 1
ATOM 4094 C CA . ASP A 1 500 ? 0.486 -19.909 -3.494 1.00 63.44 500 ASP A CA 1
ATOM 4095 C C . ASP A 1 500 ? 1.782 -19.274 -4.030 1.00 63.44 500 ASP A C 1
ATOM 4097 O O . ASP A 1 500 ? 2.728 -19.949 -4.456 1.00 63.44 500 ASP A O 1
ATOM 4101 N N . TRP A 1 501 ? 1.802 -17.942 -3.994 1.00 61.59 501 TRP A N 1
ATOM 4102 C CA . TRP A 1 501 ? 2.879 -17.092 -4.500 1.00 61.59 501 TRP A CA 1
ATOM 4103 C C . TRP A 1 501 ? 4.252 -17.387 -3.886 1.00 61.59 501 TRP A C 1
ATOM 4105 O O . TRP A 1 501 ? 5.261 -17.378 -4.593 1.00 61.59 501 TRP A O 1
ATOM 4115 N N . VAL A 1 502 ? 4.309 -17.675 -2.582 1.00 58.72 502 VAL A N 1
ATOM 4116 C CA . VAL A 1 502 ? 5.574 -17.879 -1.854 1.00 58.72 502 VAL A CA 1
ATOM 4117 C C . VAL A 1 502 ? 6.220 -19.191 -2.287 1.00 58.72 502 VAL A C 1
ATOM 4119 O O . VAL A 1 502 ? 7.421 -19.243 -2.560 1.00 58.72 502 VAL A O 1
ATOM 4122 N N . THR A 1 503 ? 5.419 -20.248 -2.412 1.00 62.19 503 THR A N 1
ATOM 4123 C CA . THR A 1 503 ? 5.898 -21.560 -2.856 1.00 62.19 503 THR A CA 1
ATOM 4124 C C . THR A 1 503 ? 6.352 -21.547 -4.317 1.00 62.19 503 THR A C 1
ATOM 4126 O O . THR A 1 503 ? 7.361 -22.174 -4.649 1.00 62.19 503 THR A O 1
ATOM 4129 N N . ILE A 1 504 ? 5.653 -20.812 -5.187 1.00 61.47 504 ILE A N 1
ATOM 4130 C CA . ILE A 1 504 ? 6.017 -20.667 -6.604 1.00 61.47 504 ILE A CA 1
ATOM 4131 C C . ILE A 1 504 ? 7.356 -19.939 -6.746 1.00 61.47 504 ILE A C 1
ATOM 4133 O O . ILE A 1 504 ? 8.264 -20.462 -7.394 1.00 61.47 504 ILE A O 1
ATOM 4137 N N . MET A 1 505 ? 7.524 -18.792 -6.080 1.00 59.94 505 MET A N 1
ATOM 4138 C CA . MET A 1 505 ? 8.776 -18.033 -6.149 1.00 59.94 505 MET A CA 1
ATOM 4139 C C . MET A 1 505 ? 9.955 -18.798 -5.546 1.00 59.94 505 MET A C 1
ATOM 4141 O O . MET A 1 505 ? 11.031 -18.834 -6.139 1.00 59.94 505 MET A O 1
ATOM 4145 N N . ASN A 1 506 ? 9.760 -19.492 -4.422 1.00 62.59 506 ASN A N 1
ATOM 4146 C CA . ASN A 1 506 ? 10.818 -20.310 -3.825 1.00 62.59 506 ASN A CA 1
ATOM 4147 C C . ASN A 1 506 ? 11.301 -21.431 -4.763 1.00 62.59 506 ASN A C 1
ATOM 4149 O O . ASN A 1 506 ? 12.498 -21.714 -4.788 1.00 62.59 506 ASN A O 1
ATOM 4153 N N . ARG A 1 507 ? 10.407 -22.032 -5.564 1.00 63.09 507 ARG A N 1
ATOM 4154 C CA . ARG A 1 507 ? 10.770 -23.042 -6.579 1.00 63.09 507 ARG A CA 1
ATOM 4155 C C . ARG A 1 507 ? 11.493 -22.451 -7.784 1.00 63.09 507 ARG A C 1
ATOM 4157 O O . ARG A 1 507 ? 12.390 -23.086 -8.328 1.00 63.09 507 ARG A O 1
ATOM 4164 N N . PHE A 1 508 ? 11.115 -21.250 -8.206 1.00 58.31 508 PHE A N 1
ATOM 4165 C CA . PHE A 1 508 ? 11.836 -20.537 -9.255 1.00 58.31 508 PHE A CA 1
ATOM 4166 C C . PHE A 1 508 ? 13.276 -20.206 -8.817 1.00 58.31 508 PHE A C 1
ATOM 4168 O O . PHE A 1 508 ? 14.221 -20.460 -9.566 1.00 58.31 508 PHE A O 1
ATOM 4175 N N . TRP A 1 509 ? 13.460 -19.740 -7.575 1.00 58.91 509 TRP A N 1
ATOM 4176 C CA . TRP A 1 509 ? 14.772 -19.385 -7.019 1.00 58.91 509 TRP A CA 1
ATOM 4177 C C . TRP A 1 509 ? 15.657 -20.573 -6.643 1.00 58.91 509 TRP A C 1
ATOM 4179 O O . TRP A 1 509 ? 16.874 -20.461 -6.764 1.00 58.91 509 TRP A O 1
ATOM 4189 N N . SER A 1 510 ? 15.097 -21.713 -6.223 1.00 59.56 510 SER A N 1
ATOM 4190 C CA . SER A 1 510 ? 15.891 -22.911 -5.891 1.00 59.56 510 SER A CA 1
ATOM 4191 C C . SER A 1 510 ? 16.645 -23.499 -7.087 1.00 59.56 510 SER A C 1
ATOM 4193 O O . SER A 1 510 ? 17.496 -24.368 -6.910 1.00 59.56 510 SER A O 1
ATOM 4195 N N . HIS A 1 511 ? 16.323 -23.041 -8.296 1.00 56.78 511 HIS A N 1
ATOM 4196 C CA . HIS A 1 511 ? 16.920 -23.494 -9.546 1.00 56.78 511 HIS A CA 1
ATOM 4197 C C . HIS A 1 511 ? 17.476 -22.350 -10.405 1.00 56.78 511 HIS A C 1
ATOM 4199 O O . HIS A 1 511 ? 17.847 -22.576 -11.556 1.00 56.78 511 HIS A O 1
ATOM 4205 N N . HIS A 1 512 ? 17.538 -21.131 -9.863 1.00 53.69 512 HIS A N 1
ATOM 4206 C CA . HIS A 1 512 ? 18.237 -20.025 -10.508 1.00 53.69 512 HIS A CA 1
ATOM 4207 C C . HIS A 1 512 ? 19.744 -20.337 -10.514 1.00 53.69 512 HIS A C 1
ATOM 4209 O O . HIS A 1 512 ? 20.265 -20.749 -9.473 1.00 53.69 512 HIS A O 1
ATOM 4215 N N . PRO A 1 513 ? 20.464 -20.174 -11.640 1.00 50.38 513 PRO A N 1
ATOM 4216 C CA . PRO A 1 513 ? 21.870 -20.546 -11.720 1.00 50.38 513 PRO A CA 1
ATOM 4217 C C . PRO A 1 513 ? 22.676 -19.700 -10.733 1.00 50.38 513 PRO A C 1
ATOM 4219 O O . PRO A 1 513 ? 22.787 -18.482 -10.866 1.00 50.38 513 PRO A O 1
ATOM 4222 N N . TYR A 1 514 ? 23.194 -20.360 -9.703 1.00 48.09 514 TYR A N 1
ATOM 4223 C CA . TYR A 1 514 ? 24.173 -19.811 -8.785 1.00 48.09 514 TYR A CA 1
ATOM 4224 C C . TYR A 1 514 ? 25.389 -20.746 -8.827 1.00 48.09 514 TYR A C 1
ATOM 4226 O O . TYR A 1 514 ? 25.363 -21.861 -8.315 1.00 48.09 514 TYR A O 1
ATOM 4234 N N . SER A 1 515 ? 26.423 -20.288 -9.534 1.00 49.38 515 SER A N 1
ATOM 4235 C CA . SER A 1 515 ? 27.842 -20.644 -9.383 1.00 49.38 515 SER A CA 1
ATOM 4236 C C . SER A 1 515 ? 28.417 -22.025 -9.760 1.00 49.38 515 SER A C 1
ATOM 4238 O O . SER A 1 515 ? 29.614 -22.167 -9.569 1.00 49.38 515 SER A O 1
ATOM 4240 N N . ASP A 1 516 ? 27.706 -22.979 -10.373 1.00 48.22 516 ASP A N 1
ATOM 4241 C CA . ASP A 1 516 ? 28.350 -24.234 -10.867 1.00 48.22 516 ASP A CA 1
ATOM 4242 C C . ASP A 1 516 ? 27.955 -24.654 -12.295 1.00 48.22 516 ASP A C 1
ATOM 4244 O O . ASP A 1 516 ? 28.169 -25.788 -12.726 1.00 48.22 516 ASP A O 1
ATOM 4248 N N . ILE A 1 517 ? 27.371 -23.737 -13.062 1.00 51.41 517 ILE A N 1
ATOM 4249 C CA . ILE A 1 517 ? 26.884 -24.020 -14.408 1.00 51.41 517 ILE A CA 1
ATOM 4250 C C . ILE A 1 517 ? 27.581 -23.086 -15.389 1.00 51.41 517 ILE A C 1
ATOM 4252 O O . ILE A 1 517 ? 27.474 -21.869 -15.278 1.00 51.41 517 ILE A O 1
ATOM 4256 N N . ASP A 1 518 ? 28.273 -23.676 -16.359 1.00 50.38 518 ASP A N 1
ATOM 4257 C CA . ASP A 1 518 ? 28.852 -22.977 -17.501 1.00 50.38 518 ASP A CA 1
ATOM 4258 C C . ASP A 1 518 ? 27.723 -22.292 -18.303 1.00 50.38 518 ASP A C 1
ATOM 4260 O O . ASP A 1 518 ? 26.931 -22.962 -18.985 1.00 50.38 518 ASP A O 1
ATOM 4264 N N . GLU A 1 519 ? 27.593 -20.967 -18.146 1.00 51.00 519 GLU A N 1
ATOM 4265 C CA . GLU A 1 519 ? 26.520 -20.130 -18.715 1.00 51.00 519 GLU A CA 1
ATOM 4266 C C . GLU A 1 519 ? 26.443 -20.250 -20.247 1.00 51.00 519 GLU A C 1
ATOM 4268 O O . GLU A 1 519 ? 25.365 -20.129 -20.838 1.00 51.00 519 GLU A O 1
ATOM 4273 N N . GLU A 1 520 ? 27.555 -20.577 -20.912 1.00 50.91 520 GLU A N 1
ATOM 4274 C CA . GLU A 1 520 ? 27.586 -20.758 -22.364 1.00 50.91 520 GLU A CA 1
ATOM 4275 C C . GLU A 1 520 ? 26.919 -22.074 -22.817 1.00 50.91 520 GLU A C 1
ATOM 4277 O O . GLU A 1 520 ? 26.324 -22.127 -23.904 1.00 50.91 520 GLU A O 1
ATOM 4282 N N . ASN A 1 521 ? 26.894 -23.108 -21.965 1.00 50.53 521 ASN A N 1
ATOM 4283 C CA . ASN A 1 521 ? 26.555 -24.487 -22.348 1.00 50.53 521 ASN A CA 1
ATOM 4284 C C . ASN A 1 521 ? 25.251 -25.044 -21.758 1.00 50.53 521 ASN A C 1
ATOM 4286 O O . ASN A 1 521 ? 24.871 -26.176 -22.075 1.00 50.53 521 ASN A O 1
ATOM 4290 N N . THR A 1 522 ? 24.515 -24.260 -20.966 1.00 51.34 522 THR A N 1
ATOM 4291 C CA . THR A 1 522 ? 23.319 -24.757 -20.262 1.00 51.34 522 THR A CA 1
ATOM 4292 C C . THR A 1 522 ? 22.039 -24.058 -20.704 1.00 51.34 522 THR A C 1
ATOM 4294 O O . THR A 1 522 ? 22.014 -22.856 -20.960 1.00 51.34 522 THR A O 1
ATOM 4297 N N . LEU A 1 523 ? 20.965 -24.837 -20.847 1.00 45.97 523 LEU A N 1
ATOM 4298 C CA . LEU A 1 523 ? 19.621 -24.372 -21.178 1.00 45.97 523 LEU A CA 1
ATOM 4299 C C . LEU A 1 523 ? 18.663 -24.835 -20.076 1.00 45.97 523 LEU A C 1
ATOM 4301 O O . LEU A 1 523 ? 18.468 -26.034 -19.886 1.00 45.97 523 LEU A O 1
ATOM 4305 N N . ILE A 1 524 ? 18.058 -23.895 -19.354 1.00 51.56 524 ILE A N 1
ATOM 4306 C CA . ILE A 1 524 ? 17.038 -24.197 -18.345 1.00 51.56 524 ILE A CA 1
ATOM 4307 C C . ILE A 1 524 ? 15.663 -24.040 -18.996 1.00 51.56 524 ILE A C 1
ATOM 4309 O O . ILE A 1 524 ? 15.366 -23.012 -19.602 1.00 51.56 524 ILE A O 1
ATOM 4313 N N . ILE A 1 525 ? 14.832 -25.076 -18.898 1.00 47.22 525 ILE A N 1
ATOM 4314 C CA . ILE A 1 525 ? 13.466 -25.099 -19.417 1.00 47.22 525 ILE A CA 1
ATOM 4315 C C . ILE A 1 525 ? 12.513 -25.159 -18.228 1.00 47.22 525 ILE A C 1
ATOM 4317 O O . ILE A 1 525 ? 12.384 -26.190 -17.569 1.00 47.22 525 ILE A O 1
ATOM 4321 N N . TYR A 1 526 ? 11.811 -24.056 -17.980 1.00 49.69 526 TYR A N 1
ATOM 4322 C CA . TYR A 1 526 ? 10.702 -24.023 -17.033 1.00 49.69 526 TYR A CA 1
ATOM 4323 C C . TYR A 1 526 ? 9.428 -24.534 -17.716 1.00 49.69 526 TYR A C 1
ATOM 4325 O O . TYR A 1 526 ? 8.920 -23.932 -18.662 1.00 49.69 526 TYR A O 1
ATOM 4333 N N . HIS A 1 527 ? 8.915 -25.661 -17.236 1.00 49.84 527 HIS A N 1
ATOM 4334 C CA . HIS A 1 527 ? 7.668 -26.277 -17.665 1.00 49.84 527 HIS A CA 1
ATOM 4335 C C . HIS A 1 527 ? 6.562 -25.902 -16.671 1.00 49.84 527 HIS A C 1
ATOM 4337 O O . HIS A 1 527 ? 6.492 -26.424 -15.561 1.00 49.84 527 HIS A O 1
ATOM 4343 N N . LEU A 1 528 ? 5.682 -24.986 -17.072 1.00 53.19 528 LEU A N 1
ATOM 4344 C CA . LEU A 1 528 ? 4.522 -24.579 -16.277 1.00 53.19 528 LEU A CA 1
ATOM 4345 C C . LEU A 1 528 ? 3.352 -25.536 -16.554 1.00 53.19 528 LEU A C 1
ATOM 4347 O O . LEU A 1 528 ? 2.767 -25.507 -17.635 1.00 53.19 528 LEU A O 1
ATOM 4351 N N . ASN A 1 529 ? 3.026 -26.401 -15.595 1.00 48.38 529 ASN A N 1
ATOM 4352 C CA . ASN A 1 529 ? 1.944 -27.379 -15.706 1.00 48.38 529 ASN A CA 1
ATOM 4353 C C . ASN A 1 529 ? 0.664 -26.821 -15.068 1.00 48.38 529 ASN A C 1
ATOM 4355 O O . ASN A 1 529 ? 0.541 -26.786 -13.845 1.00 48.38 529 ASN A O 1
ATOM 4359 N N . ILE A 1 530 ? -0.273 -26.352 -15.893 1.00 53.56 530 ILE A N 1
ATOM 4360 C CA . ILE A 1 530 ? -1.489 -25.658 -15.449 1.00 53.56 530 ILE A CA 1
ATOM 4361 C C . ILE A 1 530 ? -2.673 -26.626 -15.472 1.00 53.56 530 ILE A C 1
ATOM 4363 O O . ILE A 1 530 ? -3.102 -27.068 -16.537 1.00 53.56 530 ILE A O 1
ATOM 4367 N N . SER A 1 531 ? -3.209 -26.950 -14.293 1.00 49.66 531 SER A N 1
ATOM 4368 C CA . SER A 1 531 ? -4.391 -27.804 -14.148 1.00 49.66 531 SER A CA 1
ATOM 4369 C C . SER A 1 531 ? -5.675 -27.088 -14.575 1.00 49.66 531 SER A C 1
ATOM 4371 O O . SER A 1 531 ? -5.803 -25.869 -14.471 1.00 49.66 531 SER A O 1
ATOM 4373 N N . SER A 1 532 ? -6.693 -27.857 -14.967 1.00 49.03 532 SER A N 1
ATOM 4374 C CA . SER A 1 532 ? -8.040 -27.350 -15.263 1.00 49.03 532 SER A CA 1
ATOM 4375 C C . SER A 1 532 ? -8.747 -26.704 -14.062 1.00 49.03 532 SER A C 1
ATOM 4377 O O . SER A 1 532 ? -9.791 -26.083 -14.233 1.00 49.03 532 SER A O 1
ATOM 4379 N N . CYS A 1 533 ? -8.218 -26.881 -12.847 1.00 47.81 533 CYS A N 1
ATOM 4380 C CA . CYS A 1 533 ? -8.781 -26.341 -11.607 1.00 47.81 533 CYS A CA 1
ATOM 4381 C C . CYS A 1 533 ? -8.289 -24.922 -11.262 1.00 47.81 533 CYS A C 1
ATOM 4383 O O . CYS A 1 533 ? -8.728 -24.363 -10.257 1.00 47.81 533 CYS A O 1
ATOM 4385 N N . VAL A 1 534 ? -7.366 -24.364 -12.051 1.00 54.31 534 VAL A N 1
ATOM 4386 C CA . VAL A 1 534 ? -6.727 -23.066 -11.790 1.00 54.31 534 VAL A CA 1
ATOM 4387 C C . VAL A 1 534 ? -7.656 -21.913 -12.200 1.00 54.31 534 VAL A C 1
ATOM 4389 O O . VAL A 1 534 ? -8.356 -21.996 -13.212 1.00 54.31 534 VAL A O 1
ATOM 4392 N N . SER A 1 535 ? -7.700 -20.847 -11.394 1.00 59.62 535 SER A N 1
ATOM 4393 C CA . SER A 1 535 ? -8.553 -19.674 -11.627 1.00 59.62 535 SER A CA 1
ATOM 4394 C C . SER A 1 535 ? -8.162 -18.906 -12.905 1.00 59.62 535 SER A C 1
ATOM 4396 O O . SER A 1 535 ? -7.072 -19.071 -13.454 1.00 59.62 535 SER A O 1
ATOM 4398 N N . LYS A 1 536 ? -9.046 -18.015 -13.384 1.00 59.53 536 LYS A N 1
ATOM 4399 C CA . LYS A 1 536 ? -8.758 -17.131 -14.535 1.00 59.53 536 LYS A CA 1
ATOM 4400 C C . LYS A 1 536 ? -7.589 -16.163 -14.285 1.00 59.53 536 LYS A C 1
ATOM 4402 O O . LYS A 1 536 ? -7.058 -15.630 -15.253 1.00 59.53 536 LYS A O 1
ATOM 4407 N N . GLU A 1 537 ? -7.172 -15.989 -13.031 1.00 58.53 537 GLU A N 1
ATOM 4408 C CA . GLU A 1 537 ? -6.039 -15.145 -12.613 1.00 58.53 537 GLU A CA 1
ATOM 4409 C C . GLU A 1 537 ? -4.694 -15.700 -13.117 1.00 58.53 537 GLU A C 1
ATOM 4411 O O . GLU A 1 537 ? -3.700 -14.980 -13.172 1.00 58.53 537 GLU A O 1
ATOM 4416 N N . ILE A 1 538 ? -4.649 -16.963 -13.571 1.00 63.22 538 ILE A N 1
ATOM 4417 C CA . ILE A 1 538 ? -3.457 -17.535 -14.216 1.00 63.22 538 ILE A CA 1
ATOM 4418 C C . ILE A 1 538 ? -3.078 -16.810 -15.508 1.00 63.22 538 ILE A C 1
ATOM 4420 O O . ILE A 1 538 ? -1.908 -16.798 -15.875 1.00 63.22 538 ILE A O 1
ATOM 4424 N N . ASN A 1 539 ? -4.042 -16.197 -16.201 1.00 60.50 539 ASN A N 1
ATOM 4425 C CA . ASN A 1 539 ? -3.756 -15.433 -17.412 1.00 60.50 539 ASN A CA 1
ATOM 4426 C C . ASN A 1 539 ? -2.978 -14.158 -17.083 1.00 60.50 539 ASN A C 1
ATOM 4428 O O . ASN A 1 539 ? -2.020 -13.846 -17.786 1.00 60.50 539 ASN A O 1
ATOM 4432 N N . ASP A 1 540 ? -3.345 -13.480 -15.995 1.00 61.91 540 ASP A N 1
ATOM 4433 C CA . ASP A 1 540 ? -2.642 -12.292 -15.512 1.00 61.91 540 ASP A CA 1
ATOM 4434 C C . ASP A 1 540 ? -1.237 -12.680 -15.034 1.00 61.91 540 ASP A C 1
ATOM 4436 O O . ASP A 1 540 ? -0.261 -12.055 -15.430 1.00 61.91 540 ASP A O 1
ATOM 4440 N N . PHE A 1 541 ? -1.102 -13.803 -14.317 1.00 63.28 541 PHE A N 1
ATOM 4441 C CA . PHE A 1 541 ? 0.201 -14.353 -13.929 1.00 63.28 541 PHE A CA 1
ATOM 4442 C C . PHE A 1 541 ? 1.094 -14.710 -15.122 1.00 63.28 541 PHE A C 1
ATOM 4444 O O . PHE A 1 541 ? 2.268 -14.355 -15.144 1.00 63.28 541 PHE A O 1
ATOM 4451 N N . LEU A 1 542 ? 0.572 -15.435 -16.115 1.00 59.12 542 LEU A N 1
ATOM 4452 C CA . LEU A 1 542 ? 1.345 -15.796 -17.304 1.00 59.12 542 LEU A CA 1
ATOM 4453 C C . LEU A 1 542 ? 1.723 -14.559 -18.110 1.00 59.12 542 LEU A C 1
ATOM 4455 O O . LEU A 1 542 ? 2.787 -14.539 -18.719 1.00 59.12 542 LEU A O 1
ATOM 4459 N N . PHE A 1 543 ? 0.877 -13.534 -18.112 1.00 58.59 543 PHE A N 1
ATOM 4460 C CA . PHE A 1 543 ? 1.197 -12.261 -18.731 1.00 58.59 543 PHE A CA 1
ATOM 4461 C C . PHE A 1 543 ? 2.312 -11.538 -17.964 1.00 58.59 543 PHE A C 1
ATOM 4463 O O . PHE A 1 543 ? 3.311 -11.149 -18.565 1.00 58.59 543 PHE A O 1
ATOM 4470 N N . GLU A 1 544 ? 2.212 -11.429 -16.641 1.00 60.72 544 GLU A N 1
ATOM 4471 C CA . GLU A 1 544 ? 3.271 -10.863 -15.805 1.00 60.72 544 GLU A CA 1
ATOM 4472 C C . GLU A 1 544 ? 4.600 -11.622 -15.990 1.00 60.72 544 GLU A C 1
ATOM 4474 O O . GLU A 1 544 ? 5.624 -11.028 -16.333 1.00 60.72 544 GLU A O 1
ATOM 4479 N N . LEU A 1 545 ? 4.581 -12.950 -15.874 1.00 59.22 545 LEU A N 1
ATOM 4480 C CA . LEU A 1 545 ? 5.776 -13.787 -15.943 1.00 59.22 545 LEU A CA 1
ATOM 4481 C C . LEU A 1 545 ? 6.379 -13.853 -17.354 1.00 59.22 545 LEU A C 1
ATOM 4483 O O . LEU A 1 545 ? 7.577 -13.641 -17.521 1.00 59.22 545 LEU A O 1
ATOM 4487 N N . LEU A 1 546 ? 5.579 -14.183 -18.372 1.00 51.03 546 LEU A N 1
ATOM 4488 C CA . LEU A 1 546 ? 6.090 -14.469 -19.720 1.00 51.03 546 LEU A CA 1
ATOM 4489 C C . LEU A 1 546 ? 6.254 -13.210 -20.573 1.00 51.03 546 LEU A C 1
ATOM 4491 O O . LEU A 1 546 ? 7.117 -13.192 -21.449 1.00 51.03 546 LEU A O 1
ATOM 4495 N N . PHE A 1 547 ? 5.429 -12.182 -20.347 1.00 48.38 547 PHE A N 1
ATOM 4496 C CA . PHE A 1 547 ? 5.473 -10.934 -21.115 1.00 48.38 547 PHE A CA 1
ATOM 4497 C C . PHE A 1 547 ? 6.124 -9.787 -20.346 1.00 48.38 547 PHE A C 1
ATOM 4499 O O . PHE A 1 547 ? 6.927 -9.067 -20.934 1.00 48.38 547 PHE A O 1
ATOM 4506 N N . LEU A 1 548 ? 5.820 -9.607 -19.056 1.00 51.72 548 LEU A N 1
ATOM 4507 C CA . LEU A 1 548 ? 6.395 -8.509 -18.265 1.00 51.72 548 LEU A CA 1
ATOM 4508 C C . LEU A 1 548 ? 7.720 -8.871 -17.579 1.00 51.72 548 LEU A C 1
ATOM 4510 O O . LEU A 1 548 ? 8.370 -7.962 -17.056 1.00 51.72 548 LEU A O 1
ATOM 4514 N N . GLN A 1 549 ? 8.120 -10.151 -17.618 1.00 57.09 549 GLN A N 1
ATOM 4515 C CA . GLN A 1 549 ? 9.326 -10.702 -16.976 1.00 57.09 549 GLN A CA 1
ATOM 4516 C C . GLN A 1 549 ? 9.391 -10.363 -15.476 1.00 57.09 549 GLN A C 1
ATOM 4518 O O . GLN A 1 549 ? 10.417 -9.958 -14.930 1.00 57.09 549 GLN A O 1
ATOM 4523 N N . HIS A 1 550 ? 8.245 -10.442 -14.803 1.00 57.69 550 HIS A N 1
ATOM 4524 C CA . HIS A 1 550 ? 8.088 -10.040 -13.408 1.00 57.69 550 HIS A CA 1
ATOM 452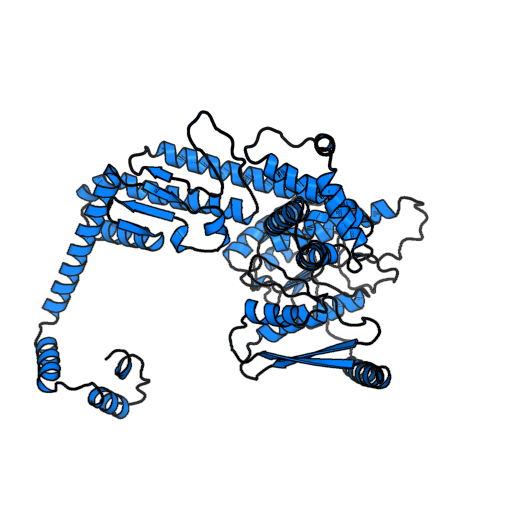5 C C . HIS A 1 550 ? 6.903 -10.768 -12.782 1.00 57.69 550 HIS A C 1
ATOM 4527 O O . HIS A 1 550 ? 5.977 -11.131 -13.487 1.00 57.69 550 HIS A O 1
ATOM 4533 N N . ILE A 1 551 ? 6.892 -10.948 -11.461 1.00 54.84 551 ILE A N 1
ATOM 4534 C CA . ILE A 1 551 ? 5.704 -11.406 -10.730 1.00 54.84 551 ILE A CA 1
ATOM 4535 C C . ILE A 1 551 ? 5.503 -10.477 -9.534 1.00 54.84 551 ILE A C 1
ATOM 4537 O O . ILE A 1 551 ? 6.399 -10.338 -8.692 1.00 54.84 551 ILE A O 1
ATOM 4541 N N . ASN A 1 552 ? 4.335 -9.835 -9.439 1.00 51.78 552 ASN A N 1
ATOM 4542 C CA . ASN A 1 552 ? 4.012 -8.993 -8.290 1.00 51.78 552 ASN A CA 1
ATOM 4543 C C . ASN A 1 552 ? 3.425 -9.852 -7.156 1.00 51.78 552 ASN A C 1
ATOM 4545 O O . ASN A 1 552 ? 2.248 -10.196 -7.172 1.00 51.78 552 ASN A O 1
ATOM 4549 N N . SER A 1 553 ? 4.241 -10.246 -6.170 1.00 47.31 553 SER A N 1
ATOM 4550 C CA . SER A 1 553 ? 3.721 -10.940 -4.982 1.00 47.31 553 SER A CA 1
ATOM 4551 C C . SER A 1 553 ? 3.237 -9.918 -3.951 1.00 47.31 553 SER A C 1
ATOM 4553 O O . SER A 1 553 ? 3.936 -8.950 -3.678 1.00 47.31 553 SER A O 1
ATOM 4555 N N . SER A 1 554 ? 2.080 -10.152 -3.330 1.00 41.06 554 SER A N 1
ATOM 4556 C CA . SER A 1 554 ? 1.498 -9.321 -2.257 1.00 41.06 554 SER A CA 1
ATOM 4557 C C . SER A 1 554 ? 2.311 -9.303 -0.951 1.00 41.06 554 SER A C 1
ATOM 4559 O O . SER A 1 554 ? 1.945 -8.638 0.020 1.00 41.06 554 SER A O 1
ATOM 4561 N N . SER A 1 555 ? 3.435 -10.023 -0.909 1.00 37.22 555 SER A N 1
ATOM 4562 C CA . SER A 1 555 ? 4.436 -9.892 0.143 1.00 37.22 555 SER A CA 1
ATOM 4563 C C . SER A 1 555 ? 5.349 -8.704 -0.170 1.00 37.22 555 SER A C 1
ATOM 4565 O O . SER A 1 555 ? 5.515 -8.331 -1.322 1.00 37.22 555 SER A O 1
ATOM 4567 N N . GLN A 1 556 ? 6.002 -8.118 0.832 1.00 41.69 556 GLN A N 1
ATOM 4568 C CA . GLN A 1 556 ? 6.925 -6.970 0.711 1.00 41.69 556 GLN A CA 1
ATOM 4569 C C . GLN A 1 556 ? 8.104 -7.151 -0.282 1.00 41.69 556 GLN A C 1
ATOM 4571 O O . GLN A 1 556 ? 8.990 -6.302 -0.365 1.00 41.69 556 GLN A O 1
ATOM 4576 N N . MET A 1 557 ? 8.137 -8.245 -1.040 1.00 38.44 557 MET A N 1
ATOM 4577 C CA . MET A 1 557 ? 9.084 -8.540 -2.093 1.00 38.44 557 MET A CA 1
ATOM 4578 C C . MET A 1 557 ? 8.356 -8.660 -3.439 1.00 38.44 557 MET A C 1
ATOM 4580 O O . MET A 1 557 ? 7.862 -9.724 -3.810 1.00 38.44 557 MET A O 1
ATOM 4584 N N . SER A 1 558 ? 8.368 -7.586 -4.228 1.00 40.22 558 SER A N 1
ATOM 4585 C CA . SER A 1 558 ? 8.308 -7.737 -5.683 1.00 40.22 558 SER A CA 1
ATOM 4586 C C . SER A 1 558 ? 9.605 -8.438 -6.100 1.00 40.22 558 SER A C 1
ATOM 4588 O O . SER A 1 558 ? 10.683 -7.851 -5.964 1.00 40.22 558 SER A O 1
ATOM 4590 N N . GLN A 1 559 ? 9.543 -9.700 -6.504 1.00 44.22 559 GLN A N 1
ATOM 4591 C CA . GLN A 1 559 ? 10.727 -10.456 -6.905 1.00 44.22 559 GLN A CA 1
ATOM 4592 C C . GLN A 1 559 ? 10.765 -10.478 -8.437 1.00 44.22 559 GLN A C 1
ATOM 4594 O O . GLN A 1 559 ? 9.939 -11.129 -9.070 1.00 44.22 559 GLN A O 1
ATOM 4599 N N . CYS A 1 560 ? 11.691 -9.716 -9.030 1.00 39.81 560 CYS A N 1
ATOM 4600 C CA . CYS A 1 560 ? 11.919 -9.734 -10.477 1.00 39.81 560 CYS A CA 1
ATOM 4601 C C . CYS A 1 560 ? 12.521 -11.071 -10.903 1.00 39.81 560 CYS A C 1
ATOM 4603 O O . CYS A 1 560 ? 13.465 -11.545 -10.269 1.00 39.81 560 CYS A O 1
ATOM 4605 N N . PHE A 1 561 ? 12.009 -11.623 -12.001 1.00 37.66 561 PHE A N 1
ATOM 4606 C CA . PHE A 1 561 ? 12.562 -12.788 -12.680 1.00 37.66 561 PHE A CA 1
ATOM 4607 C C . PHE A 1 561 ? 12.991 -12.324 -14.077 1.00 37.66 561 PHE A C 1
ATOM 4609 O O . PHE A 1 561 ? 12.163 -12.265 -14.982 1.00 37.66 561 PHE A O 1
ATOM 4616 N N . HIS A 1 562 ? 14.246 -11.888 -14.209 1.00 38.75 562 HIS A N 1
ATOM 4617 C CA . HIS A 1 562 ? 14.822 -11.457 -15.488 1.00 38.75 562 HIS A CA 1
ATOM 4618 C C . HIS A 1 562 ? 15.584 -12.587 -16.164 1.00 38.75 562 HIS A C 1
ATOM 4620 O O . HIS A 1 562 ? 16.367 -13.258 -15.454 1.00 38.75 562 HIS A O 1
#